Protein AF-0000000070386283 (afdb_homodimer)

Organism: Cryptococcus deneoformans (strain JEC21 / ATCC MYA-565) (NCBI:txid214684)

InterPro domains:
  IPR001247 Exoribonuclease, phosphorolytic domain 1 [PF01138] (37-170)
  IPR020568 Ribosomal protein uS5 domain 2-type superfamily [SSF54211] (9-268)
  IPR027408 PNPase/RNase PH domain superfamily [G3DSA:3.30.230.70] (7-330)
  IPR036345 Exoribonuclease, PH domain 2 superfamily [SSF55666] (239-327)
  IPR050590 Exosome complex component Rrp42 subfamily [PTHR11097] (7-326)

Structure (mmCIF, N/CA/C/O backbone):
data_AF-0000000070386283-model_v1
#
loop_
_entity.id
_entity.type
_entity.pdbx_description
1 polymer 'Ribosomal RNA-processing protein 42'
#
loop_
_atom_site.group_PDB
_atom_site.id
_atom_site.type_symbol
_atom_site.label_atom_id
_atom_site.label_alt_id
_atom_site.label_comp_id
_atom_site.label_asym_id
_atom_site.label_entity_id
_atom_site.label_seq_id
_atom_site.pdbx_PDB_ins_code
_atom_site.Cartn_x
_atom_site.Cartn_y
_atom_site.Cartn_z
_atom_site.occupancy
_atom_site.B_iso_or_equiv
_atom_site.auth_seq_id
_atom_site.auth_comp_id
_atom_site.auth_asym_id
_atom_site.auth_atom_id
_atom_site.pdbx_PDB_model_num
ATOM 1 N N . MET A 1 1 ? -6.691 -7.219 2.699 1 44.94 1 MET A N 1
ATOM 2 C CA . MET A 1 1 ? -7.871 -7.422 3.535 1 44.94 1 MET A CA 1
ATOM 3 C C . MET A 1 1 ? -8.805 -6.219 3.463 1 44.94 1 MET A C 1
ATOM 5 O O . MET A 1 1 ? -8.375 -5.078 3.645 1 44.94 1 MET A O 1
ATOM 9 N N . SER A 1 2 ? -9.859 -6.52 2.695 1 57.22 2 SER A N 1
ATOM 10 C CA . SER A 1 2 ? -10.852 -5.504 2.371 1 57.22 2 SER A CA 1
ATOM 11 C C . SER A 1 2 ? -11.719 -5.172 3.582 1 57.22 2 SER A C 1
ATOM 13 O O . SER A 1 2 ? -11.766 -5.938 4.547 1 57.22 2 SER A O 1
ATOM 15 N N . ILE A 1 3 ? -12.047 -3.996 3.838 1 63.5 3 ILE A N 1
ATOM 16 C CA . ILE A 1 3 ? -13.023 -3.455 4.777 1 63.5 3 ILE A CA 1
ATOM 17 C C . ILE A 1 3 ? -14.234 -4.387 4.855 1 63.5 3 ILE A C 1
ATOM 19 O O . ILE A 1 3 ? -14.719 -4.871 3.828 1 63.5 3 ILE A O 1
ATOM 23 N N . PRO A 1 4 ? -14.43 -4.91 6.145 1 67.62 4 PRO A N 1
ATOM 24 C CA . PRO A 1 4 ? -15.672 -5.68 6.25 1 67.62 4 PRO A CA 1
ATOM 25 C C . PRO A 1 4 ? -16.875 -4.945 5.66 1 67.62 4 PRO A C 1
ATOM 27 O O . PRO A 1 4 ? -17.203 -3.844 6.105 1 67.62 4 PRO A O 1
ATOM 30 N N . LEU A 1 5 ? -17.328 -5.434 4.566 1 73.19 5 LEU A N 1
ATOM 31 C CA . LEU A 1 5 ? -18.406 -4.777 3.83 1 73.19 5 LEU A CA 1
ATOM 32 C C . LEU A 1 5 ? -19.703 -5.578 3.932 1 73.19 5 LEU A C 1
ATOM 34 O O . LEU A 1 5 ? -19.672 -6.781 4.199 1 73.19 5 LEU A O 1
ATOM 38 N N . PRO A 1 6 ? -20.875 -4.832 3.898 1 74.5 6 PRO A N 1
ATOM 39 C CA . PRO A 1 6 ? -22.172 -5.527 3.943 1 74.5 6 PRO A CA 1
ATOM 40 C C . PRO A 1 6 ? -22.312 -6.582 2.85 1 74.5 6 PRO A C 1
ATOM 42 O O . PRO A 1 6 ? -21.812 -6.391 1.734 1 74.5 6 PRO A O 1
ATOM 45 N N . ALA A 1 7 ? -22.938 -7.66 3.227 1 75.75 7 ALA A N 1
ATOM 46 C CA . ALA A 1 7 ? -23.25 -8.695 2.244 1 75.75 7 ALA A CA 1
ATOM 47 C C . ALA A 1 7 ? -24.391 -8.258 1.326 1 75.75 7 ALA A C 1
ATOM 49 O O . ALA A 1 7 ? -25.422 -7.75 1.794 1 75.75 7 ALA A O 1
ATOM 50 N N . LEU A 1 8 ? -24.109 -8.273 0.013 1 83.88 8 LEU A N 1
ATOM 51 C CA . LEU A 1 8 ? -25.125 -7.93 -0.973 1 83.88 8 LEU A CA 1
ATOM 52 C C . LEU A 1 8 ? -25.578 -9.172 -1.733 1 83.88 8 LEU A C 1
ATOM 54 O O . LEU A 1 8 ? -24.781 -10.055 -2.037 1 83.88 8 LEU A O 1
ATOM 58 N N . SER A 1 9 ? -26.875 -9.242 -1.936 1 83.62 9 SER A N 1
ATOM 59 C CA . SER A 1 9 ? -27.359 -10.258 -2.859 1 83.62 9 SER A CA 1
ATOM 60 C C . SER A 1 9 ? -26.859 -10.016 -4.277 1 83.62 9 SER A C 1
ATOM 62 O O . SER A 1 9 ? -26.469 -8.891 -4.617 1 83.62 9 SER A O 1
ATOM 64 N N . PRO A 1 10 ? -26.812 -11.055 -5.004 1 87.62 10 PRO A N 1
ATOM 65 C CA . PRO A 1 10 ? -26.406 -10.867 -6.402 1 87.62 10 PRO A CA 1
ATOM 66 C C . PRO A 1 10 ? -27.281 -9.836 -7.125 1 87.62 10 PRO A C 1
ATOM 68 O O . PRO A 1 10 ? -26.781 -9.078 -7.957 1 87.62 10 PRO A O 1
ATOM 71 N N . ALA A 1 11 ? -28.531 -9.875 -6.754 1 91.19 11 ALA A N 1
ATOM 72 C CA . ALA A 1 11 ? -29.453 -8.938 -7.379 1 91.19 11 ALA A CA 1
ATOM 73 C C . ALA A 1 11 ? -29.141 -7.5 -6.977 1 91.19 11 ALA A C 1
ATOM 75 O O . ALA A 1 11 ? -29.141 -6.594 -7.812 1 91.19 11 ALA A O 1
ATOM 76 N N . GLU A 1 12 ? -28.844 -7.309 -5.762 1 91.06 12 GLU A N 1
ATOM 77 C CA . GLU A 1 12 ? -28.484 -5.984 -5.262 1 91.06 12 GLU A CA 1
ATOM 78 C C . GLU A 1 12 ? -27.188 -5.488 -5.883 1 91.06 12 GLU A C 1
ATOM 80 O O . GLU A 1 12 ? -27.094 -4.332 -6.301 1 91.06 12 GLU A O 1
ATOM 85 N N . THR A 1 13 ? -26.266 -6.324 -5.926 1 92.12 13 THR A N 1
ATOM 86 C CA . THR A 1 13 ? -24.984 -5.996 -6.531 1 92.12 13 THR A CA 1
ATOM 87 C C . THR A 1 13 ? -25.156 -5.602 -7.992 1 92.12 13 THR A C 1
ATOM 89 O O . THR A 1 13 ? -24.609 -4.594 -8.438 1 92.12 13 THR A O 1
ATOM 92 N N . SER A 1 14 ? -25.922 -6.379 -8.68 1 93.62 14 SER A N 1
ATOM 93 C CA . SER A 1 14 ? -26.172 -6.109 -10.094 1 93.62 14 SER A CA 1
ATOM 94 C C . SER A 1 14 ? -26.875 -4.77 -10.289 1 93.62 14 SER A C 1
ATOM 96 O O . SER A 1 14 ? -26.562 -4.023 -11.211 1 93.62 14 SER A O 1
ATOM 98 N N . TYR A 1 15 ? -27.828 -4.566 -9.406 1 94.81 15 TYR A N 1
ATOM 99 C CA . TYR A 1 15 ? -28.562 -3.309 -9.492 1 94.81 15 TYR A CA 1
ATOM 100 C C . TYR A 1 15 ? -27.625 -2.119 -9.336 1 94.81 15 TYR A C 1
ATOM 102 O O . TYR A 1 15 ? -27.656 -1.178 -10.125 1 94.81 15 TYR A O 1
ATOM 110 N N . ILE A 1 16 ? -26.734 -2.139 -8.336 1 95.88 16 ILE A N 1
ATOM 111 C CA . ILE A 1 16 ? -25.812 -1.046 -8.031 1 95.88 16 ILE A CA 1
ATOM 112 C C . ILE A 1 16 ? -24.828 -0.86 -9.18 1 95.88 16 ILE A C 1
ATOM 114 O O . ILE A 1 16 ? -24.641 0.258 -9.664 1 95.88 16 ILE A O 1
ATOM 118 N N . VAL A 1 17 ? -24.297 -1.908 -9.672 1 96.19 17 VAL A N 1
ATOM 119 C CA . VAL A 1 17 ? -23.266 -1.853 -10.711 1 96.19 17 VAL A CA 1
ATOM 120 C C . VAL A 1 17 ? -23.875 -1.339 -12.008 1 96.19 17 VAL A C 1
ATOM 122 O O . VAL A 1 17 ? -23.312 -0.473 -12.672 1 96.19 17 VAL A O 1
ATOM 125 N N . THR A 1 18 ? -25.062 -1.841 -12.328 1 96.31 18 THR A N 1
ATOM 126 C CA . THR A 1 18 ? -25.719 -1.435 -13.57 1 96.31 18 THR A CA 1
ATOM 127 C C . THR A 1 18 ? -26.109 0.039 -13.516 1 96.31 18 THR A C 1
ATOM 129 O O . THR A 1 18 ? -25.984 0.756 -14.516 1 96.31 18 THR A O 1
ATOM 132 N N . SER A 1 19 ? -26.594 0.433 -12.383 1 96.62 19 SER A N 1
ATOM 133 C CA . SER A 1 19 ? -26.984 1.829 -12.219 1 96.62 19 SER A CA 1
ATOM 134 C C . SER A 1 19 ? -25.781 2.758 -12.336 1 96.62 19 SER A C 1
ATOM 136 O O . SER A 1 19 ? -25.844 3.793 -13 1 96.62 19 SER A O 1
ATOM 138 N N . LEU A 1 20 ? -24.719 2.355 -11.812 1 96.62 20 LEU A N 1
ATOM 139 C CA . LEU A 1 20 ? -23.5 3.156 -11.836 1 96.62 20 LEU A CA 1
ATOM 140 C C . LEU A 1 20 ? -22.859 3.135 -13.219 1 96.62 20 LEU A C 1
ATOM 142 O O . LEU A 1 20 ? -22.219 4.109 -13.633 1 96.62 20 LEU A O 1
ATOM 146 N N . ALA A 1 21 ? -23.047 2.064 -13.875 1 96.38 21 ALA A N 1
ATOM 147 C CA . ALA A 1 21 ? -22.375 1.836 -15.148 1 96.38 21 ALA A CA 1
ATOM 148 C C . ALA A 1 21 ? -23.141 2.496 -16.297 1 96.38 21 ALA A C 1
ATOM 150 O O . ALA A 1 21 ? -22.641 2.566 -17.422 1 96.38 21 ALA A O 1
ATOM 151 N N . HIS A 1 22 ? -24.312 2.959 -16.031 1 94.88 22 HIS A N 1
ATOM 152 C CA . HIS A 1 22 ? -25.109 3.541 -17.109 1 94.88 22 HIS A CA 1
ATOM 153 C C . HIS A 1 22 ? -24.328 4.625 -17.844 1 94.88 22 HIS A C 1
ATOM 155 O O . HIS A 1 22 ? -23.75 5.512 -17.219 1 94.88 22 HIS A O 1
ATOM 161 N N . PRO A 1 23 ? -24.328 4.648 -19.109 1 91.69 23 PRO A N 1
ATOM 162 C CA . PRO A 1 23 ? -23.484 5.539 -19.891 1 91.69 23 PRO A CA 1
ATOM 163 C C . PRO A 1 23 ? -23.953 6.992 -19.859 1 91.69 23 PRO A C 1
ATOM 165 O O . PRO A 1 23 ? -23.125 7.91 -19.812 1 91.69 23 PRO A O 1
ATOM 168 N N . SER A 1 24 ? -25.234 7.191 -19.781 1 92.25 24 SER A N 1
ATOM 169 C CA . SER A 1 24 ? -25.75 8.547 -19.906 1 92.25 24 SER A CA 1
ATOM 170 C C . SER A 1 24 ? -26.25 9.078 -18.562 1 92.25 24 SER A C 1
ATOM 172 O O . SER A 1 24 ? -26.156 10.273 -18.297 1 92.25 24 SER A O 1
ATOM 174 N N . TYR A 1 25 ? -26.812 8.141 -17.812 1 92.56 25 TYR A N 1
ATOM 175 C CA . TYR A 1 25 ? -27.406 8.586 -16.562 1 92.56 25 TYR A CA 1
ATOM 176 C C . TYR A 1 25 ? -26.984 7.691 -15.406 1 92.56 25 TYR A C 1
ATOM 178 O O . TYR A 1 25 ? -27.812 7.055 -14.758 1 92.56 25 TYR A O 1
ATOM 186 N N . PRO A 1 26 ? -25.688 7.742 -15.141 1 94.75 26 PRO A N 1
ATOM 187 C CA . PRO A 1 26 ? -25.266 6.949 -13.984 1 94.75 26 PRO A CA 1
ATOM 188 C C . PRO A 1 26 ? -25.906 7.422 -12.68 1 94.75 26 PRO A C 1
ATOM 190 O O . PRO A 1 26 ? -25.984 8.625 -12.43 1 94.75 26 PRO A O 1
ATOM 193 N N . THR A 1 27 ? -26.406 6.484 -11.922 1 94.56 27 THR A N 1
ATOM 194 C CA . THR A 1 27 ? -27.141 6.812 -10.703 1 94.56 27 THR A CA 1
ATOM 195 C C . THR A 1 27 ? -26.547 6.078 -9.508 1 94.56 27 THR A C 1
ATOM 197 O O . THR A 1 27 ? -26.281 4.879 -9.578 1 94.56 27 THR A O 1
ATOM 200 N N . ARG A 1 28 ? -26.359 6.793 -8.477 1 95.19 28 ARG A N 1
ATOM 201 C CA . ARG A 1 28 ? -25.859 6.203 -7.238 1 95.19 28 ARG A CA 1
ATOM 202 C C . ARG A 1 28 ? -27.016 5.855 -6.301 1 95.19 28 ARG A C 1
ATOM 204 O O . ARG A 1 28 ? -28.109 6.406 -6.426 1 95.19 28 ARG A O 1
ATOM 211 N N . ASN A 1 29 ? -26.703 5.004 -5.395 1 89.31 29 ASN A N 1
ATOM 212 C CA . ASN A 1 29 ? -27.719 4.551 -4.438 1 89.31 29 ASN A CA 1
ATOM 213 C C . ASN A 1 29 ? -28.234 5.703 -3.584 1 89.31 29 ASN A C 1
ATOM 215 O O . ASN A 1 29 ? -29.391 5.695 -3.16 1 89.31 29 ASN A O 1
ATOM 219 N N . ASP A 1 30 ? -27.453 6.629 -3.252 1 91.94 30 ASP A N 1
ATOM 220 C CA . ASP A 1 30 ? -27.844 7.746 -2.404 1 91.94 30 ASP A CA 1
ATOM 221 C C . ASP A 1 30 ? -28.125 9 -3.236 1 91.94 30 ASP A C 1
ATOM 223 O O . ASP A 1 30 ? -28.188 10.102 -2.701 1 91.94 30 ASP A O 1
ATOM 227 N N . ALA A 1 31 ? -28.125 8.93 -4.562 1 92.12 31 ALA A N 1
ATOM 228 C CA . ALA A 1 31 ? -28.562 9.945 -5.523 1 92.12 31 ALA A CA 1
ATOM 229 C C . ALA A 1 31 ? -27.531 11.062 -5.645 1 92.12 31 ALA A C 1
ATOM 231 O O . ALA A 1 31 ? -27.797 12.102 -6.246 1 92.12 31 ALA A O 1
ATOM 232 N N . ARG A 1 32 ? -26.406 10.82 -5.133 1 94.81 32 ARG A N 1
ATOM 233 C CA . ARG A 1 32 ? -25.328 11.789 -5.352 1 94.81 32 ARG A CA 1
ATOM 234 C C . ARG A 1 32 ? -24.766 11.672 -6.762 1 94.81 32 ARG A C 1
ATOM 236 O O . ARG A 1 32 ? -24.766 10.586 -7.348 1 94.81 32 ARG A O 1
ATOM 243 N N . PRO A 1 33 ? -24.328 12.914 -7.258 1 94.94 33 PRO A N 1
ATOM 244 C CA . PRO A 1 33 ? -23.547 12.797 -8.484 1 94.94 33 PRO A CA 1
ATOM 245 C C . PRO A 1 33 ? -22.281 11.953 -8.297 1 94.94 33 PRO A C 1
ATOM 247 O O . PRO A 1 33 ? -21.828 11.758 -7.168 1 94.94 33 PRO A O 1
ATOM 250 N N . LEU A 1 34 ? -21.703 11.477 -9.383 1 95.81 34 LEU A N 1
ATOM 251 C CA . LEU A 1 34 ? -20.562 10.57 -9.336 1 95.81 34 LEU A CA 1
ATOM 252 C C . LEU A 1 34 ? -19.375 11.203 -8.602 1 95.81 34 LEU A C 1
ATOM 254 O O . LEU A 1 34 ? -18.672 10.531 -7.855 1 95.81 34 LEU A O 1
ATOM 258 N N . PHE A 1 35 ? -19.219 12.539 -8.672 1 95.25 35 PHE A N 1
ATOM 259 C CA . PHE A 1 35 ? -18.031 13.172 -8.141 1 95.25 35 PHE A CA 1
ATOM 260 C C . PHE A 1 35 ? -18.375 14.062 -6.949 1 95.25 35 PHE A C 1
ATOM 262 O O . PHE A 1 35 ? -17.609 14.969 -6.609 1 95.25 35 PHE A O 1
ATOM 269 N N . ALA A 1 36 ? -19.484 13.773 -6.332 1 94.5 36 ALA A N 1
ATOM 270 C CA . ALA A 1 36 ? -19.859 14.484 -5.113 1 94.5 36 ALA A CA 1
ATOM 271 C C . ALA A 1 36 ? -19.484 13.688 -3.869 1 94.5 36 ALA A C 1
ATOM 273 O O . ALA A 1 36 ? -19.703 12.477 -3.803 1 94.5 36 ALA A O 1
ATOM 274 N N . SER A 1 37 ? -18.797 14.398 -3.041 1 94.62 37 SER A N 1
ATOM 275 C CA . SER A 1 37 ? -18.469 13.805 -1.75 1 94.62 37 SER A CA 1
ATOM 276 C C . SER A 1 37 ? -19.5 14.164 -0.691 1 94.62 37 SER A C 1
ATOM 278 O O . SER A 1 37 ? -20.203 15.18 -0.816 1 94.62 37 SER A O 1
ATOM 280 N N . ARG A 1 38 ? -19.719 13.336 0.321 1 94.62 38 ARG A N 1
ATOM 281 C CA . ARG A 1 38 ? -20.516 13.688 1.489 1 94.62 38 ARG A CA 1
ATOM 282 C C . ARG A 1 38 ? -19.891 14.852 2.25 1 94.62 38 ARG A C 1
ATOM 284 O O . ARG A 1 38 ? -18.719 15.18 2.035 1 94.62 38 ARG A O 1
ATOM 291 N N . PRO A 1 39 ? -20.625 15.414 3.025 1 94.94 39 PRO A N 1
ATOM 292 C CA . PRO A 1 39 ? -20.094 16.562 3.76 1 94.94 39 PRO A CA 1
ATOM 293 C C . PRO A 1 39 ? -18.906 16.203 4.652 1 94.94 39 PRO A C 1
ATOM 295 O O . PRO A 1 39 ? -18.906 15.125 5.258 1 94.94 39 PRO A O 1
ATOM 298 N N . ILE A 1 40 ? -17.984 17.078 4.684 1 97.44 40 ILE A N 1
ATOM 299 C CA . ILE A 1 40 ? -16.797 16.922 5.508 1 97.44 40 ILE A CA 1
ATOM 300 C C . ILE A 1 40 ? -16.828 17.906 6.668 1 97.44 40 ILE A C 1
ATOM 302 O O . ILE A 1 40 ? -17.031 19.109 6.461 1 97.44 40 ILE A O 1
ATOM 306 N N . GLN A 1 41 ? -16.734 17.438 7.887 1 97.81 41 GLN A N 1
ATOM 307 C CA . GLN A 1 41 ? -16.625 18.266 9.086 1 97.81 41 GLN A CA 1
ATOM 308 C C . GLN A 1 41 ? -15.297 18.016 9.797 1 97.81 41 GLN A C 1
ATOM 310 O O . GLN A 1 41 ? -14.945 16.859 10.086 1 97.81 41 GLN A O 1
ATOM 315 N N . ILE A 1 42 ? -14.641 19.016 10.023 1 98.12 42 ILE A N 1
ATOM 316 C CA . ILE A 1 42 ? -13.336 18.891 10.672 1 98.12 42 ILE A CA 1
ATOM 317 C C . ILE A 1 42 ? -13.305 19.75 11.93 1 98.12 42 ILE A C 1
ATOM 319 O O . ILE A 1 42 ? -13.68 20.938 11.891 1 98.12 42 ILE A O 1
ATOM 323 N N . SER A 1 43 ? -12.922 19.188 13.008 1 97.69 43 SER A N 1
ATOM 324 C CA . SER A 1 43 ? -12.664 19.891 14.266 1 97.69 43 SER A CA 1
ATOM 325 C C . SER A 1 43 ? -11.203 19.781 14.672 1 97.69 43 SER A C 1
ATOM 327 O O . SER A 1 43 ? -10.586 18.719 14.508 1 97.69 43 SER A O 1
ATOM 329 N N . TYR A 1 44 ? -10.68 20.828 15.172 1 96.69 44 TYR A N 1
ATOM 330 C CA . TYR A 1 44 ? -9.281 20.891 15.57 1 96.69 44 TYR A CA 1
ATOM 331 C C . TYR A 1 44 ? -9.148 21 17.094 1 96.69 44 TYR A C 1
ATOM 333 O O . TYR A 1 44 ? -10.07 21.453 17.766 1 96.69 44 TYR A O 1
ATOM 341 N N . GLY A 1 45 ? -8.008 20.531 17.625 1 94.38 45 GLY A N 1
ATOM 342 C CA . GLY A 1 45 ? -7.719 20.688 19.047 1 94.38 45 GLY A CA 1
ATOM 343 C C . GLY A 1 45 ? -8.719 19.984 19.938 1 94.38 45 GLY A C 1
ATOM 344 O O . GLY A 1 45 ? -9.195 20.547 20.922 1 94.38 45 GLY A O 1
ATOM 345 N N . VAL A 1 46 ? -9.094 18.797 19.609 1 94.62 46 VAL A N 1
ATOM 346 C CA . VAL A 1 46 ? -10.156 18.078 20.312 1 94.62 46 VAL A CA 1
ATOM 347 C C . VAL A 1 46 ? -9.602 17.453 21.578 1 94.62 46 VAL A C 1
ATOM 349 O O . VAL A 1 46 ? -10.344 17.219 22.547 1 94.62 46 VAL A O 1
ATOM 352 N N . PHE A 1 47 ? -8.32 17.062 21.562 1 94.31 47 PHE A N 1
ATOM 353 C CA . PHE A 1 47 ? -7.672 16.5 22.734 1 94.31 47 PHE A CA 1
ATOM 354 C C . PHE A 1 47 ? -6.691 17.5 23.344 1 94.31 47 PHE A C 1
ATOM 356 O O . PHE A 1 47 ? -5.602 17.719 22.812 1 94.31 47 PHE A O 1
ATOM 363 N N . PRO A 1 48 ? -6.926 18 24.531 1 90.12 48 PRO A N 1
ATOM 364 C CA . PRO A 1 48 ? -6.066 19.016 25.141 1 90.12 48 PRO A CA 1
ATOM 365 C C . PRO A 1 48 ? -4.672 18.484 25.469 1 90.12 48 PRO A C 1
ATOM 367 O O . PRO A 1 48 ? -3.703 19.25 25.484 1 90.12 48 PRO A O 1
ATOM 370 N N . GLN A 1 49 ? -4.637 17.25 25.734 1 91.19 49 GLN A N 1
ATOM 371 C CA . GLN A 1 49 ? -3.367 16.672 26.156 1 91.19 49 GLN A CA 1
ATOM 372 C C . GLN A 1 49 ? -2.484 16.328 24.969 1 91.19 49 GLN A C 1
ATOM 374 O O . GLN A 1 49 ? -1.302 16.016 25.125 1 91.19 49 GLN A O 1
ATOM 379 N N . ALA A 1 50 ? -3.059 16.375 23.844 1 94.31 50 ALA A N 1
ATOM 380 C CA . ALA A 1 50 ? -2.295 16.062 22.641 1 94.31 50 ALA A CA 1
ATOM 381 C C . ALA A 1 50 ? -1.589 17.312 22.094 1 94.31 50 ALA A C 1
ATOM 383 O O . ALA A 1 50 ? -2.055 18.438 22.312 1 94.31 50 ALA A O 1
ATOM 384 N N . ASN A 1 51 ? -0.392 17.188 21.438 1 96 51 ASN A N 1
ATOM 385 C CA . ASN A 1 51 ? 0.286 18.297 20.781 1 96 51 ASN A CA 1
ATOM 386 C C . ASN A 1 51 ? -0.475 18.75 19.531 1 96 51 ASN A C 1
ATOM 388 O O . ASN A 1 51 ? -0.273 19.859 19.047 1 96 51 ASN A O 1
ATOM 392 N N . GLY A 1 52 ? -1.228 17.891 19 1 96.88 52 GLY A N 1
ATOM 393 C CA . GLY A 1 52 ? -2.156 18.094 17.906 1 96.88 52 GLY A CA 1
ATOM 394 C C . GLY A 1 52 ? -3.279 17.078 17.875 1 96.88 52 GLY A C 1
ATOM 395 O O . GLY A 1 52 ? -3.074 15.906 18.219 1 96.88 52 GLY A O 1
ATOM 396 N N . SER A 1 53 ? -4.449 17.516 17.531 1 97.75 53 SER A N 1
ATOM 397 C CA . SER A 1 53 ? -5.574 16.578 17.5 1 97.75 53 SER A CA 1
ATOM 398 C C . SER A 1 53 ? -6.672 17.078 16.562 1 97.75 53 SER A C 1
ATOM 400 O O . SER A 1 53 ? -6.688 18.25 16.172 1 97.75 53 SER A O 1
ATOM 402 N N . SER A 1 54 ? -7.496 16.125 16.188 1 98.44 54 SER A N 1
ATOM 403 C CA . SER A 1 54 ? -8.586 16.453 15.281 1 98.44 54 SER A CA 1
ATOM 404 C C . SER A 1 54 ? -9.711 15.43 15.367 1 98.44 54 SER A C 1
ATOM 406 O O . SER A 1 54 ? -9.531 14.359 15.945 1 98.44 54 SER A O 1
ATOM 408 N N . GLN A 1 55 ? -10.812 15.844 14.945 1 98.56 55 GLN A N 1
ATOM 409 C CA . GLN A 1 55 ? -11.969 14.984 14.688 1 98.56 55 GLN A CA 1
ATOM 410 C C . GLN A 1 55 ? -12.562 15.258 13.312 1 98.56 55 GLN A C 1
ATOM 412 O O . GLN A 1 55 ? -12.82 16.406 12.953 1 98.56 55 GLN A O 1
ATOM 417 N N . VAL A 1 56 ? -12.758 14.203 12.562 1 98.56 56 VAL A N 1
ATOM 418 C CA . VAL A 1 56 ? -13.266 14.359 11.203 1 98.56 56 VAL A CA 1
ATOM 419 C C . VAL A 1 56 ? -14.5 13.477 11.008 1 98.56 56 VAL A C 1
ATOM 421 O O . VAL A 1 56 ? -14.531 12.336 11.469 1 98.56 56 VAL A O 1
ATOM 424 N N . LYS A 1 57 ? -15.43 14.094 10.391 1 98.12 57 LYS A N 1
ATOM 425 C CA . LYS A 1 57 ? -16.609 13.359 9.945 1 98.12 57 LYS A CA 1
ATOM 426 C C . LYS A 1 57 ? -16.781 13.461 8.43 1 98.12 57 LYS A C 1
ATOM 428 O O . LYS A 1 57 ? -16.766 14.555 7.867 1 98.12 57 LYS A O 1
ATOM 433 N N . LEU A 1 58 ? -16.797 12.398 7.781 1 97.5 58 LEU A N 1
ATOM 434 C CA . LEU A 1 58 ? -17.141 12.25 6.371 1 97.5 58 LEU A CA 1
ATOM 435 C C . LEU A 1 58 ? -18.438 11.453 6.203 1 97.5 58 LEU A C 1
ATOM 437 O O . LEU A 1 58 ? -18.406 10.219 6.148 1 97.5 58 LEU A O 1
ATOM 441 N N . GLY A 1 59 ? -19.562 12.211 5.992 1 95.75 59 GLY A N 1
ATOM 442 C CA . GLY A 1 59 ? -20.844 11.547 6.203 1 95.75 59 GLY A CA 1
ATOM 443 C C . GLY A 1 59 ? -21 11.008 7.609 1 95.75 59 GLY A C 1
ATOM 444 O O . GLY A 1 59 ? -20.891 11.75 8.586 1 95.75 59 GLY A O 1
ATOM 445 N N . GLU A 1 60 ? -21.172 9.688 7.711 1 95.38 60 GLU A N 1
ATOM 446 C CA . GLU A 1 60 ? -21.328 9.078 9.031 1 95.38 60 GLU A CA 1
ATOM 447 C C . GLU A 1 60 ? -20.047 8.359 9.453 1 95.38 60 GLU A C 1
ATOM 449 O O . GLU A 1 60 ? -19.984 7.758 10.531 1 95.38 60 GLU A O 1
ATOM 454 N N . THR A 1 61 ? -19.062 8.445 8.641 1 97.19 61 THR A N 1
ATOM 455 C CA . THR A 1 61 ? -17.75 7.93 9.039 1 97.19 61 THR A CA 1
ATOM 456 C C . THR A 1 61 ? -17.016 8.938 9.922 1 97.19 61 THR A C 1
ATOM 458 O O . THR A 1 61 ? -16.812 10.086 9.523 1 97.19 61 THR A O 1
ATOM 461 N N . GLU A 1 62 ? -16.641 8.492 11.078 1 98.25 62 GLU A N 1
ATOM 462 C CA . GLU A 1 62 ? -16.047 9.398 12.055 1 98.25 62 GLU A CA 1
ATOM 463 C C . GLU A 1 62 ? -14.695 8.875 12.539 1 98.25 62 GLU A C 1
ATOM 465 O O . GLU A 1 62 ? -14.57 7.703 12.906 1 98.25 62 GLU A O 1
ATOM 470 N N . VAL A 1 63 ? -13.711 9.734 12.508 1 98.56 63 VAL A N 1
ATOM 471 C CA . VAL A 1 63 ? -12.359 9.406 12.961 1 98.56 63 VAL A CA 1
ATOM 472 C C . VAL A 1 63 ? -11.844 10.492 13.898 1 98.56 63 VAL A C 1
ATOM 474 O O . VAL A 1 63 ? -12.039 11.688 13.641 1 98.56 63 VAL A O 1
ATOM 477 N N . VAL A 1 64 ? -11.242 10.086 15.023 1 98.5 64 VAL A N 1
ATOM 478 C CA . VAL A 1 64 ? -10.539 11.008 15.914 1 98.5 64 VAL A CA 1
ATOM 479 C C . VAL A 1 64 ? -9.047 10.719 15.883 1 98.5 64 VAL A C 1
ATOM 481 O O . VAL A 1 64 ? -8.633 9.57 15.672 1 98.5 64 VAL A O 1
ATOM 484 N N . CYS A 1 65 ? -8.328 11.711 16.031 1 98.25 65 CYS A N 1
ATOM 485 C CA . CYS A 1 65 ? -6.883 11.586 15.875 1 98.25 65 CYS A CA 1
ATOM 486 C C . CYS A 1 65 ? -6.148 12.438 16.906 1 98.25 65 CYS A C 1
ATOM 488 O O . CYS A 1 65 ? -6.582 13.547 17.219 1 98.25 65 CYS A O 1
ATOM 490 N N . GLY A 1 66 ? -5.07 11.914 17.484 1 98.19 66 GLY A N 1
ATOM 491 C CA . GLY A 1 66 ? -4.18 12.641 18.375 1 98.19 66 GLY A CA 1
ATOM 492 C C . GLY A 1 66 ? -2.713 12.414 18.062 1 98.19 66 GLY A C 1
ATOM 493 O O . GLY A 1 66 ? -2.314 11.312 17.672 1 98.19 66 GLY A O 1
ATOM 494 N N . ILE A 1 67 ? -1.954 13.453 18.188 1 98.12 67 ILE A N 1
ATOM 495 C CA . ILE A 1 67 ? -0.511 13.367 18 1 98.12 67 ILE A CA 1
ATOM 496 C C . ILE A 1 67 ? 0.208 13.727 19.297 1 98.12 67 ILE A C 1
ATOM 498 O O . ILE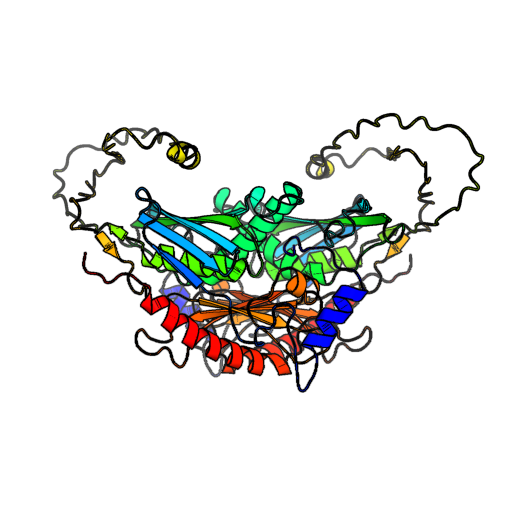 A 1 67 ? -0.114 14.734 19.922 1 98.12 67 ILE A O 1
ATOM 502 N N . LYS A 1 68 ? 1.08 12.93 19.703 1 96.94 68 LYS A N 1
ATOM 503 C CA . LYS A 1 68 ? 1.998 13.227 20.812 1 96.94 68 LYS A CA 1
ATOM 504 C C . LYS A 1 68 ? 3.443 13.258 20.328 1 96.94 68 LYS A C 1
ATOM 506 O O . LYS A 1 68 ? 3.848 12.438 19.5 1 96.94 68 LYS A O 1
ATOM 511 N N . LEU A 1 69 ? 4.18 14.195 20.797 1 94.94 69 LEU A N 1
ATOM 512 C CA . LEU A 1 69 ? 5.59 14.305 20.453 1 94.94 69 LEU A CA 1
ATOM 513 C C . LEU A 1 69 ? 6.477 13.703 21.531 1 94.94 69 LEU A C 1
ATOM 515 O O . LEU A 1 69 ? 6.27 13.961 22.719 1 94.94 69 LEU A O 1
ATOM 519 N N . GLU A 1 70 ? 7.348 12.875 21.125 1 92.25 70 GLU A N 1
ATOM 520 C CA . GLU A 1 70 ? 8.375 12.32 22 1 92.25 70 GLU A CA 1
ATOM 521 C C . GLU A 1 70 ? 9.773 12.727 21.531 1 92.25 70 GLU A C 1
ATOM 523 O O . GLU A 1 70 ? 10.023 12.844 20.344 1 92.25 70 GLU A O 1
ATOM 528 N N . VAL A 1 71 ? 10.68 12.992 22.516 1 88.25 71 VAL A N 1
ATOM 529 C CA . VAL A 1 71 ? 12.055 13.328 22.172 1 88.25 71 VAL A CA 1
ATOM 530 C C . VAL A 1 71 ? 12.875 12.047 22 1 88.25 71 VAL A C 1
ATOM 532 O O . VAL A 1 71 ? 12.836 11.164 22.859 1 88.25 71 VAL A O 1
ATOM 535 N N . ILE A 1 72 ? 13.492 11.977 20.828 1 84.56 72 ILE A N 1
ATOM 536 C CA . ILE A 1 72 ? 14.328 10.805 20.594 1 84.56 72 ILE A CA 1
ATOM 537 C C . ILE A 1 72 ? 15.766 11.242 20.344 1 84.56 72 ILE A C 1
ATOM 539 O O . ILE A 1 72 ? 16.016 12.273 19.703 1 84.56 72 ILE A O 1
ATOM 543 N N . ASP A 1 73 ? 16.719 10.438 20.953 1 80 73 ASP A N 1
ATOM 544 C CA . ASP A 1 73 ? 18.141 10.656 20.719 1 80 73 ASP A CA 1
ATOM 545 C C . ASP A 1 73 ? 18.641 9.812 19.547 1 80 73 ASP A C 1
ATOM 547 O O . ASP A 1 73 ? 18.281 8.641 19.422 1 80 73 ASP A O 1
ATOM 551 N N . ILE A 1 74 ? 19.188 10.578 18.578 1 70.38 74 ILE A N 1
ATOM 552 C CA . ILE A 1 74 ? 19.766 9.844 17.469 1 70.38 74 ILE A CA 1
ATOM 553 C C . ILE A 1 74 ? 21.234 9.547 17.766 1 70.38 74 ILE A C 1
ATOM 555 O O . ILE A 1 74 ? 22.031 10.461 18.031 1 70.38 74 ILE A O 1
ATOM 559 N N . THR A 1 75 ? 21.625 8.539 18.375 1 59.25 75 THR A N 1
ATOM 560 C CA . THR A 1 75 ? 23.031 8.203 18.594 1 59.25 75 THR A CA 1
ATOM 561 C C . THR A 1 75 ? 23.688 7.738 17.297 1 59.25 75 THR A C 1
ATOM 563 O O . THR A 1 75 ? 23.016 7.23 16.406 1 59.25 75 THR A O 1
ATOM 566 N N . GLY A 1 76 ? 25.016 8.266 17.062 1 51.31 76 GLY A N 1
ATOM 567 C CA . GLY A 1 76 ? 25.938 8.125 15.945 1 51.31 76 GLY A CA 1
ATOM 568 C C . GLY A 1 76 ? 25.516 7.047 14.961 1 51.31 76 GLY A C 1
ATOM 569 O O . GLY A 1 76 ? 25.438 7.297 13.758 1 51.31 76 GLY A O 1
ATOM 570 N N . GLN A 1 77 ? 25.609 5.949 15.453 1 48.59 77 GLN A N 1
ATOM 571 C CA . GLN A 1 77 ? 25.453 4.812 14.547 1 48.59 77 GLN A CA 1
ATOM 572 C C . GLN A 1 77 ? 24.031 4.727 14.023 1 48.59 77 GLN A C 1
ATOM 574 O O . GLN A 1 77 ? 23.781 4.168 12.953 1 48.59 77 GLN A O 1
ATOM 579 N N . GLN A 1 78 ? 23.125 5.387 14.898 1 47.91 78 GLN A N 1
ATOM 580 C CA . GLN A 1 78 ? 21.703 5.234 14.656 1 47.91 78 GLN A CA 1
ATOM 581 C C . GLN A 1 78 ? 21.188 6.32 13.719 1 47.91 78 GLN A C 1
ATOM 583 O O . GLN A 1 78 ? 20.016 6.301 13.32 1 47.91 78 GLN A O 1
ATOM 588 N N . ILE A 1 79 ? 21.938 7.5 13.883 1 45.81 79 ILE A N 1
ATOM 589 C CA . ILE A 1 79 ? 21.531 8.57 12.992 1 45.81 79 ILE A CA 1
ATOM 590 C C . ILE A 1 79 ? 21.078 7.984 11.656 1 45.81 79 ILE A C 1
ATOM 592 O O . ILE A 1 79 ? 20.203 8.539 10.992 1 45.81 79 ILE A O 1
ATOM 596 N N . LYS A 1 80 ? 22.125 7.047 11.305 1 43.47 80 LYS A N 1
ATOM 597 C CA . LYS A 1 80 ? 22.203 6.562 9.93 1 43.47 80 LYS A CA 1
ATOM 598 C C . LYS A 1 80 ? 20.938 5.793 9.547 1 43.47 80 LYS A C 1
ATOM 600 O O . LYS A 1 80 ? 20.781 5.391 8.398 1 43.47 80 LYS A O 1
ATOM 605 N N . ASP A 1 81 ? 20.312 5.363 10.711 1 46.81 81 ASP A N 1
ATOM 606 C CA . ASP A 1 81 ? 19.062 4.672 10.453 1 46.81 81 ASP A CA 1
ATOM 607 C C . ASP A 1 81 ? 17.922 5.668 10.234 1 46.81 81 ASP A C 1
ATOM 609 O O . ASP A 1 81 ? 17.578 6.434 11.141 1 46.81 81 ASP A O 1
ATOM 613 N N . GLN A 1 82 ? 17.969 6.348 9.094 1 47.78 82 GLN A N 1
ATOM 614 C CA . GLN A 1 82 ? 17.016 7.402 8.773 1 47.78 82 GLN A CA 1
ATOM 615 C C . GLN A 1 82 ? 15.867 7.434 9.781 1 47.78 82 GLN A C 1
ATOM 617 O O . GLN A 1 82 ? 15.242 8.477 9.984 1 47.78 82 GLN A O 1
ATOM 622 N N . GLU A 1 83 ? 15.078 6.316 9.961 1 55.75 83 GLU A N 1
ATOM 623 C CA . GLU A 1 83 ? 13.641 6.406 10.211 1 55.75 83 GLU A CA 1
ATOM 624 C C . GLU A 1 83 ? 13.344 6.438 11.711 1 55.75 83 GLU A C 1
ATOM 626 O O . GLU A 1 83 ? 12.25 6.074 12.141 1 55.75 83 GLU A O 1
ATOM 631 N N . LYS A 1 84 ? 14.367 6.781 12.555 1 57.94 84 LYS A N 1
ATOM 632 C CA . LYS A 1 84 ? 13.961 6.711 13.961 1 57.94 84 LYS A CA 1
ATOM 633 C C . LYS A 1 84 ? 13.031 7.863 14.32 1 57.94 84 LYS A C 1
ATOM 635 O O . LYS A 1 84 ? 12.203 7.742 15.234 1 57.94 84 LYS A O 1
ATOM 640 N N . TRP A 1 85 ? 13.133 8.922 13.609 1 68 85 TRP A N 1
ATOM 641 C CA . TRP A 1 85 ? 12.312 10.062 13.992 1 68 85 TRP A CA 1
ATOM 642 C C . TRP A 1 85 ? 10.992 10.07 13.234 1 68 85 TRP A C 1
ATOM 644 O O . TRP A 1 85 ? 10.148 10.953 13.445 1 68 85 TRP A O 1
ATOM 654 N N . ARG A 1 86 ? 10.844 8.984 12.508 1 79.94 86 ARG A N 1
ATOM 655 C CA . ARG A 1 86 ? 9.641 8.984 11.688 1 79.94 86 ARG A CA 1
ATOM 656 C C . ARG A 1 86 ? 8.391 8.758 12.547 1 79.94 86 ARG A C 1
ATOM 658 O O . ARG A 1 86 ? 8.453 8.086 13.57 1 79.94 86 ARG A O 1
ATOM 665 N N . THR A 1 87 ? 7.391 9.32 12.062 1 90.44 87 THR A N 1
ATOM 666 C CA . THR A 1 87 ? 6.113 9.266 12.766 1 90.44 87 THR A CA 1
ATOM 667 C C . THR A 1 87 ? 5.668 7.82 12.961 1 90.44 87 THR A C 1
ATOM 669 O O . THR A 1 87 ? 5.711 7.02 12.023 1 90.44 87 THR A O 1
ATOM 672 N N . LYS A 1 88 ? 5.395 7.512 14.164 1 90 88 LYS A N 1
ATOM 673 C CA . LYS A 1 88 ? 4.758 6.234 14.453 1 90 88 LYS A CA 1
ATOM 674 C C . LYS A 1 88 ? 3.242 6.324 14.297 1 90 88 LYS A C 1
ATOM 676 O O . LYS A 1 88 ? 2.619 7.281 14.766 1 90 88 LYS A O 1
ATOM 681 N N . VAL A 1 89 ? 2.705 5.332 13.648 1 94.25 89 VAL A N 1
ATOM 682 C CA . VAL A 1 89 ? 1.282 5.398 13.328 1 94.25 89 VAL A CA 1
ATOM 683 C C . VAL A 1 89 ? 0.552 4.227 13.984 1 94.25 89 VAL A C 1
ATOM 685 O O . VAL A 1 89 ? 1.005 3.082 13.906 1 94.25 89 VAL A O 1
ATOM 688 N N . GLU A 1 90 ? -0.478 4.555 14.625 1 93.56 90 GLU A N 1
ATOM 689 C CA . GLU A 1 90 ? -1.402 3.547 15.141 1 93.56 90 GLU A CA 1
ATOM 690 C C . GLU A 1 90 ? -2.838 3.854 14.727 1 93.56 90 GLU A C 1
ATOM 692 O O . GLU A 1 90 ? -3.338 4.957 14.969 1 93.56 90 GLU A O 1
ATOM 697 N N . VAL A 1 91 ? -3.447 2.891 14.094 1 95.75 91 VAL A N 1
ATOM 698 C CA . VAL A 1 91 ? -4.855 3.01 13.727 1 95.75 91 VAL A CA 1
ATOM 699 C C . VAL A 1 91 ? -5.676 1.976 14.492 1 95.75 91 VAL A C 1
ATOM 701 O O . VAL A 1 91 ? -5.418 0.773 14.398 1 95.75 91 VAL A O 1
ATOM 704 N N . ASP A 1 92 ? -6.605 2.471 15.203 1 95.12 92 ASP A N 1
ATOM 705 C CA . ASP A 1 92 ? -7.496 1.604 15.969 1 95.12 92 ASP A CA 1
ATOM 706 C C . ASP A 1 92 ? -8.914 1.637 15.398 1 95.12 92 ASP A C 1
ATOM 708 O O . ASP A 1 92 ? -9.531 2.699 15.312 1 95.12 92 ASP A O 1
ATOM 712 N N . VAL A 1 93 ? -9.398 0.486 15.07 1 94.19 93 VAL A N 1
ATOM 713 C CA . VAL A 1 93 ? -10.781 0.366 14.617 1 94.19 93 VAL A CA 1
ATOM 714 C C . VAL A 1 93 ? -11.648 -0.189 15.742 1 94.19 93 VAL A C 1
ATOM 716 O O . VAL A 1 93 ? -11.484 -1.342 16.156 1 94.19 93 VAL A O 1
ATOM 719 N N . THR A 1 94 ? -12.586 0.589 16.172 1 93.12 94 THR A N 1
ATOM 720 C CA . THR A 1 94 ? -13.391 0.193 17.312 1 93.12 94 THR A CA 1
ATOM 721 C C . THR A 1 94 ? -14.453 -0.821 16.906 1 93.12 94 THR A C 1
ATOM 723 O O . THR A 1 94 ? -14.953 -0.785 15.781 1 93.12 94 THR A O 1
ATOM 726 N N . PRO A 1 95 ? -14.789 -1.703 17.875 1 89.62 95 PRO A N 1
ATOM 727 C CA . PRO A 1 95 ? -15.867 -2.646 17.578 1 89.62 95 PRO A CA 1
ATOM 728 C C . PRO A 1 95 ? -17.188 -1.952 17.266 1 89.62 95 PRO A C 1
ATOM 730 O O . PRO A 1 95 ? -18.016 -2.496 16.531 1 89.62 95 PRO A O 1
ATOM 733 N N . GLN A 1 96 ? -17.375 -0.841 17.797 1 90.56 96 GLN A N 1
ATOM 734 C CA . GLN A 1 96 ? -18.594 -0.078 17.547 1 90.56 96 GLN A CA 1
ATOM 735 C C . GLN A 1 96 ? -18.719 0.309 16.078 1 90.56 96 GLN A C 1
ATOM 737 O O . GLN A 1 96 ? -19.828 0.423 15.555 1 90.56 96 GLN A O 1
ATOM 742 N N . ALA A 1 97 ? -17.594 0.512 15.445 1 90.06 97 ALA A N 1
ATOM 743 C CA . ALA A 1 97 ? -17.594 0.888 14.039 1 90.06 97 ALA A CA 1
ATOM 744 C C . ALA A 1 97 ? -18.031 -0.282 13.156 1 90.06 97 ALA A C 1
ATOM 746 O O . ALA A 1 97 ? -18.562 -0.081 12.062 1 90.06 97 ALA A O 1
ATOM 747 N N . PHE A 1 98 ? -17.672 -1.472 13.617 1 86.62 98 PHE A N 1
ATOM 748 C CA . PHE A 1 98 ? -18.047 -2.691 12.914 1 86.62 98 PHE A CA 1
ATOM 749 C C . PHE A 1 98 ? -18.578 -3.74 13.883 1 86.62 98 PHE A C 1
ATOM 751 O O . PHE A 1 98 ? -17.891 -4.715 14.188 1 86.62 98 PHE A O 1
ATOM 758 N N . PRO A 1 99 ? -19.766 -3.721 14.32 1 80.62 99 PRO A N 1
ATOM 759 C CA . PRO A 1 99 ? -20.297 -4.586 15.375 1 80.62 99 PRO A CA 1
ATOM 760 C C . PRO A 1 99 ? -20.328 -6.059 14.984 1 80.62 99 PRO A C 1
ATOM 762 O O . PRO A 1 99 ? -20.25 -6.934 15.852 1 80.62 99 PRO A O 1
ATOM 765 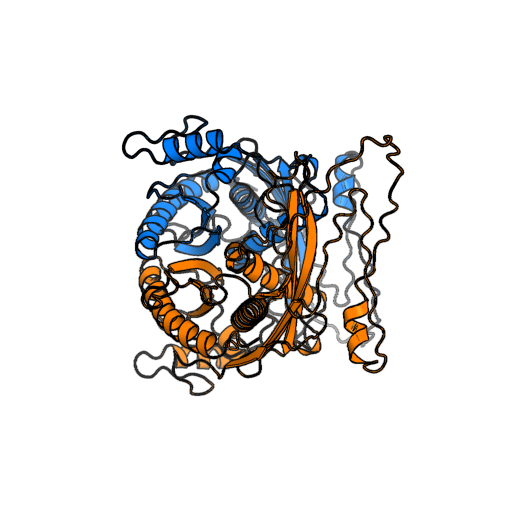N N . SER A 1 100 ? -20.391 -6.445 13.805 1 78.75 100 SER A N 1
ATOM 766 C CA . SER A 1 100 ? -20.562 -7.836 13.391 1 78.75 100 SER A CA 1
ATOM 767 C C . SER A 1 100 ? -19.25 -8.438 12.914 1 78.75 100 SER A C 1
ATOM 769 O O . SER A 1 100 ? -19.219 -9.531 12.344 1 78.75 100 SER A O 1
ATOM 771 N N . ILE A 1 101 ? -18.172 -7.746 13.242 1 79.31 101 ILE A N 1
ATOM 772 C CA . ILE A 1 101 ? -16.891 -8.219 12.711 1 79.31 101 ILE A CA 1
ATOM 773 C C . ILE A 1 101 ? -16.047 -8.781 13.836 1 79.31 101 ILE A C 1
ATOM 775 O O . ILE A 1 101 ? -16.016 -8.234 14.945 1 79.31 101 ILE A O 1
ATOM 779 N N . SER A 1 102 ? -15.328 -9.922 13.555 1 79.19 102 SER A N 1
ATOM 780 C CA . SER A 1 102 ? -14.484 -10.586 14.539 1 79.19 102 SER A CA 1
ATOM 781 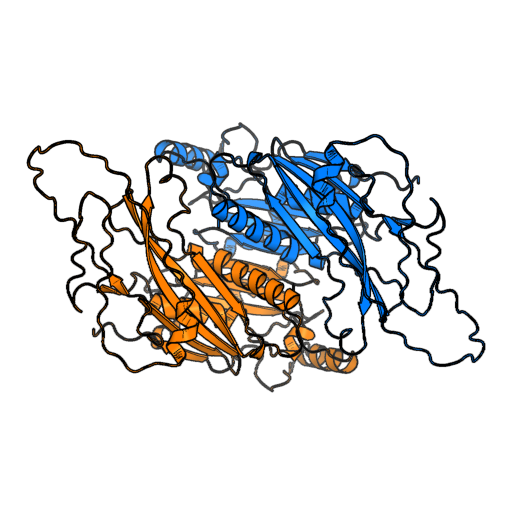C C . SER A 1 102 ? -13.258 -9.734 14.875 1 79.19 102 SER A C 1
ATOM 783 O O . SER A 1 102 ? -12.852 -8.883 14.078 1 79.19 102 SER A O 1
ATOM 785 N N . ALA A 1 103 ? -12.727 -10.016 16.047 1 80.69 103 ALA A N 1
ATOM 786 C CA . ALA A 1 103 ? -11.578 -9.266 16.531 1 80.69 103 ALA A CA 1
ATOM 787 C C . ALA A 1 103 ? -10.375 -9.43 15.602 1 80.69 103 ALA A C 1
ATOM 789 O O . ALA A 1 103 ? -9.711 -8.453 15.25 1 80.69 103 ALA A O 1
ATOM 790 N N . PRO A 1 104 ? -10.125 -10.602 15.133 1 75.81 104 PRO A N 1
ATOM 791 C CA . PRO A 1 104 ? -8.992 -10.766 14.219 1 75.81 104 PRO A CA 1
ATOM 792 C C . PRO A 1 104 ? -9.164 -9.992 12.914 1 75.81 104 PRO A C 1
ATOM 794 O O . PRO A 1 104 ? -8.195 -9.461 12.367 1 75.81 104 PRO A O 1
ATOM 797 N N . SER A 1 105 ? -10.359 -9.969 12.492 1 80.44 105 SER A N 1
ATOM 798 C CA . SER A 1 105 ? -10.648 -9.227 11.273 1 80.44 105 SER A CA 1
ATOM 799 C C . SER A 1 105 ? -10.477 -7.723 11.484 1 80.44 105 SER A C 1
ATOM 801 O O . SER A 1 105 ? -10.008 -7.012 10.594 1 80.44 105 SER A O 1
ATOM 803 N N . LEU A 1 106 ? -10.852 -7.301 12.617 1 84.94 106 LEU A N 1
ATOM 804 C CA . LEU A 1 106 ? -10.664 -5.895 12.945 1 84.94 106 LEU A CA 1
ATOM 805 C C . LEU A 1 106 ? -9.18 -5.551 13.016 1 84.94 106 LEU A C 1
ATOM 807 O O . LEU A 1 106 ? -8.758 -4.484 12.562 1 84.94 106 LEU A O 1
ATOM 811 N N . SER A 1 107 ? -8.438 -6.418 13.586 1 83.81 107 SER A N 1
ATOM 812 C CA . SER A 1 107 ? -6.996 -6.227 13.664 1 83.81 107 SER A CA 1
ATOM 813 C C . SER A 1 107 ? -6.363 -6.18 12.273 1 83.81 107 SER A C 1
ATOM 815 O O . SER A 1 107 ? -5.461 -5.379 12.023 1 83.81 107 SER A O 1
ATOM 817 N N 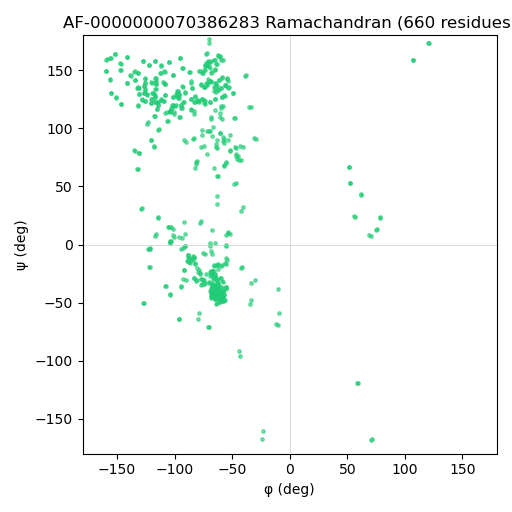. ALA A 1 108 ? -6.875 -7.035 11.391 1 81.88 108 ALA A N 1
ATOM 818 C CA . ALA A 1 108 ? -6.391 -7.039 10.008 1 81.88 108 ALA A CA 1
ATOM 819 C C . ALA A 1 108 ? -6.719 -5.727 9.312 1 81.88 108 ALA A C 1
ATOM 821 O O . ALA A 1 108 ? -5.887 -5.188 8.57 1 81.88 108 ALA A O 1
ATOM 822 N N . LEU A 1 109 ? -7.875 -5.27 9.578 1 87.25 109 LEU A N 1
ATOM 823 C CA . LEU A 1 109 ? -8.281 -3.99 9.008 1 87.25 109 LEU A CA 1
ATOM 824 C C . LEU A 1 109 ? -7.414 -2.854 9.539 1 87.25 109 LEU A C 1
ATOM 826 O O . LEU A 1 109 ? -6.984 -1.987 8.773 1 87.25 109 LEU A O 1
ATOM 830 N N . SER A 1 110 ? -7.16 -2.908 10.797 1 89.94 110 SER A N 1
ATOM 831 C CA . SER A 1 110 ? -6.305 -1.908 11.43 1 89.94 110 SER A CA 1
ATOM 832 C C . SER A 1 110 ? -4.918 -1.895 10.805 1 89.94 110 SER A C 1
ATOM 834 O O . SER A 1 110 ? -4.363 -0.827 10.531 1 89.94 110 SER A O 1
ATOM 836 N N . THR A 1 111 ? -4.418 -3.004 10.609 1 84.75 111 THR A N 1
ATOM 837 C CA . THR A 1 111 ? -3.096 -3.133 10.008 1 84.75 111 THR A CA 1
ATOM 838 C C . THR A 1 111 ? -3.094 -2.586 8.578 1 84.75 111 THR A C 1
ATOM 840 O O . THR A 1 111 ? -2.164 -1.878 8.188 1 84.75 111 THR A O 1
ATOM 843 N N . HIS A 1 112 ? -4.098 -2.867 7.91 1 88.31 112 HIS A N 1
ATOM 844 C CA . HIS A 1 112 ? -4.234 -2.395 6.535 1 88.31 112 HIS A CA 1
ATOM 845 C C . HIS A 1 112 ? -4.305 -0.873 6.48 1 88.31 112 HIS A C 1
ATOM 847 O O . HIS A 1 112 ? -3.59 -0.241 5.703 1 88.31 112 HIS A O 1
ATOM 853 N N . LEU A 1 113 ? -5.156 -0.353 7.254 1 93.31 113 LEU A N 1
ATOM 854 C CA . LEU A 1 113 ? -5.34 1.094 7.281 1 93.31 113 LEU A CA 1
ATOM 855 C C . LEU A 1 113 ? -4.07 1.795 7.75 1 93.31 113 LEU A C 1
ATOM 857 O O . LEU A 1 113 ? -3.715 2.859 7.234 1 93.31 113 LEU A O 1
ATOM 861 N N . THR A 1 114 ? -3.395 1.206 8.703 1 91.88 114 THR A N 1
ATOM 862 C CA . THR A 1 114 ? -2.115 1.732 9.172 1 91.88 114 THR A CA 1
ATOM 863 C C . THR A 1 114 ? -1.112 1.806 8.023 1 91.88 114 THR A C 1
ATOM 865 O O . THR A 1 114 ? -0.382 2.791 7.891 1 91.88 114 THR A O 1
ATOM 868 N N . SER A 1 115 ? -1.144 0.81 7.219 1 90.12 115 SER A N 1
ATOM 869 C CA . SER A 1 115 ? -0.197 0.763 6.109 1 90.12 115 SER A CA 1
ATOM 870 C C . SER A 1 115 ? -0.465 1.881 5.109 1 90.12 115 SER A C 1
ATOM 872 O O . SER A 1 115 ? 0.467 2.418 4.504 1 90.12 115 SER A O 1
ATOM 874 N N . ILE A 1 116 ? -1.691 2.219 4.914 1 93.25 116 ILE A N 1
ATOM 875 C CA . ILE A 1 116 ? -2.051 3.279 3.982 1 93.25 116 ILE A CA 1
ATOM 876 C C . ILE A 1 116 ? -1.507 4.613 4.484 1 93.25 116 ILE A C 1
ATOM 878 O O . ILE A 1 116 ? -0.869 5.355 3.732 1 93.25 116 ILE A O 1
ATOM 882 N N . VAL A 1 117 ? -1.69 4.875 5.711 1 94.94 117 VAL A N 1
ATOM 883 C CA . VAL A 1 117 ? -1.25 6.133 6.305 1 94.94 117 VAL A CA 1
ATOM 884 C C . VAL A 1 117 ? 0.275 6.184 6.336 1 94.94 117 VAL A C 1
ATOM 886 O O . VAL A 1 117 ? 0.878 7.176 5.918 1 94.94 117 VAL A O 1
ATOM 889 N N . THR A 1 118 ? 0.849 5.137 6.746 1 91.25 118 THR A N 1
ATOM 890 C CA . THR A 1 118 ? 2.293 5.078 6.938 1 91.25 118 THR A CA 1
ATOM 891 C C . THR A 1 118 ? 3.021 5.18 5.602 1 91.25 118 THR A C 1
ATOM 893 O O . THR A 1 118 ? 4.012 5.906 5.48 1 91.25 118 THR A O 1
ATOM 896 N N . SER A 1 119 ? 2.508 4.57 4.66 1 88.31 119 SER A N 1
ATOM 897 C CA . SER A 1 119 ? 3.229 4.445 3.396 1 88.31 119 SER A CA 1
ATOM 898 C C . SER A 1 119 ? 3.049 5.688 2.531 1 88.31 119 SER A C 1
ATOM 900 O O . SER A 1 119 ? 3.93 6.039 1.744 1 88.31 119 SER A O 1
ATOM 902 N N . HIS A 1 120 ? 1.931 6.301 2.729 1 92.44 120 HIS A N 1
ATOM 903 C CA . HIS A 1 120 ? 1.622 7.281 1.691 1 92.44 120 HIS A CA 1
ATOM 904 C C . HIS A 1 120 ? 1.455 8.68 2.283 1 92.44 120 HIS A C 1
ATOM 906 O O . HIS A 1 120 ? 1.514 9.672 1.559 1 92.44 120 HIS A O 1
ATOM 912 N N . PHE A 1 121 ? 1.23 8.781 3.52 1 94.81 121 PHE A N 1
ATOM 913 C CA . PHE A 1 121 ? 1.032 10.102 4.121 1 94.81 121 PHE A CA 1
ATOM 914 C C . PHE A 1 121 ? 2.271 10.531 4.895 1 94.81 121 PHE A C 1
ATOM 916 O O . PHE A 1 121 ? 2.744 11.656 4.734 1 94.81 121 PHE A O 1
ATOM 923 N N . ILE A 1 122 ? 2.844 9.641 5.645 1 92.81 122 ILE A N 1
ATOM 924 C CA . ILE A 1 122 ? 3.875 9.945 6.629 1 92.81 122 ILE A CA 1
ATOM 925 C C . ILE A 1 122 ? 5.141 10.43 5.926 1 92.81 122 ILE A C 1
ATOM 927 O O . ILE A 1 122 ? 5.859 11.281 6.445 1 92.81 122 ILE A O 1
ATOM 931 N N . PRO A 1 123 ? 5.461 9.914 4.75 1 89.25 123 PRO A N 1
ATOM 932 C CA . PRO A 1 123 ? 6.672 10.391 4.086 1 89.25 123 PRO A CA 1
ATOM 933 C C . PRO A 1 123 ? 6.641 11.898 3.811 1 89.25 123 PRO A C 1
ATOM 935 O O . PRO A 1 123 ? 7.688 12.516 3.6 1 89.25 123 PRO A O 1
ATOM 938 N N . SER A 1 124 ? 5.484 12.508 3.834 1 90.5 124 SER A N 1
ATOM 939 C CA . SER A 1 124 ? 5.336 13.93 3.539 1 90.5 124 SER A CA 1
ATOM 940 C C . SER A 1 124 ? 5.512 14.773 4.797 1 90.5 124 SER A C 1
ATOM 942 O O . SER A 1 124 ? 5.559 16 4.723 1 90.5 124 SER A O 1
ATOM 944 N N . ILE A 1 125 ? 5.582 14.133 5.965 1 91.94 125 ILE A N 1
ATOM 945 C CA . ILE A 1 125 ? 5.762 14.859 7.215 1 91.94 125 ILE A CA 1
ATOM 946 C C . ILE A 1 125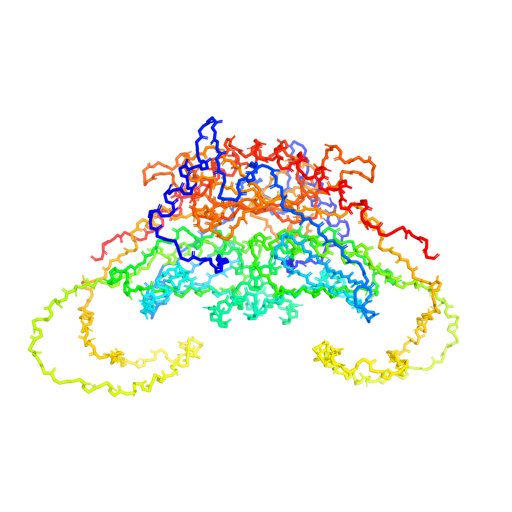 ? 7.246 15.164 7.43 1 91.94 125 ILE A C 1
ATOM 948 O O . ILE A 1 125 ? 8.078 14.25 7.434 1 91.94 125 ILE A O 1
ATOM 952 N N . PRO A 1 126 ? 7.559 16.375 7.574 1 88 126 PRO A N 1
ATOM 953 C CA . PRO A 1 126 ? 8.961 16.734 7.762 1 88 126 PRO A CA 1
ATOM 954 C C . PRO A 1 126 ? 9.508 16.312 9.125 1 88 126 PRO A C 1
ATOM 956 O O . PRO A 1 126 ? 8.734 16.109 10.07 1 88 126 PRO A O 1
ATOM 959 N N . ALA A 1 127 ? 10.828 16.188 9.148 1 86.56 127 ALA A N 1
ATOM 960 C CA . ALA A 1 127 ? 11.484 15.953 10.43 1 86.56 127 ALA A CA 1
ATOM 961 C C . ALA A 1 127 ? 11.32 17.141 11.367 1 86.56 127 ALA A C 1
ATOM 963 O O . ALA A 1 127 ? 11.125 18.281 10.914 1 86.56 127 ALA A O 1
ATOM 964 N N . LEU A 1 128 ? 11.312 16.844 12.617 1 89.62 128 LEU A N 1
ATOM 965 C CA . LEU A 1 128 ? 11.203 17.891 13.641 1 89.62 128 LEU A CA 1
ATOM 966 C C . LEU A 1 128 ? 12.438 17.906 14.531 1 89.62 128 LEU A C 1
ATOM 968 O O . LEU A 1 128 ? 12.422 17.375 15.641 1 89.62 128 LEU A O 1
ATOM 972 N N . PRO A 1 129 ? 13.461 18.609 14.07 1 86.19 129 PRO A N 1
ATOM 973 C CA . PRO A 1 129 ? 14.734 18.594 14.797 1 86.19 129 PRO A CA 1
ATOM 974 C C . PRO A 1 129 ? 14.703 19.484 16.047 1 86.19 129 PRO A C 1
ATOM 976 O O . PRO A 1 129 ? 14.086 20.562 16.031 1 86.19 129 PRO A O 1
ATOM 979 N N . ILE A 1 130 ? 15.25 19.016 17.078 1 84.62 130 ILE A N 1
ATOM 980 C CA . ILE A 1 130 ? 15.555 19.797 18.281 1 84.62 130 ILE A CA 1
ATOM 981 C C . ILE A 1 130 ? 17 20.266 18.234 1 84.62 130 ILE A C 1
ATOM 983 O O . ILE A 1 130 ? 17.281 21.469 18.281 1 84.62 130 ILE A O 1
ATOM 987 N N . LEU A 1 131 ? 17.891 19.266 18.266 1 79.88 131 LEU A N 1
ATOM 988 C CA . LEU A 1 131 ? 19.312 19.422 18 1 79.88 131 LEU A CA 1
ATOM 989 C C . LEU A 1 131 ? 19.734 18.609 16.781 1 79.88 131 LEU A C 1
ATOM 991 O O . LEU A 1 131 ? 19.703 17.375 16.797 1 79.88 131 LEU A O 1
ATOM 995 N N . PRO A 1 132 ? 20.047 19.438 15.766 1 72.94 132 PRO A N 1
ATOM 996 C CA . PRO A 1 132 ? 20.328 18.719 14.516 1 72.94 132 PRO A CA 1
ATOM 997 C C . PRO A 1 132 ? 21.312 17.562 14.711 1 72.94 132 PRO A C 1
ATOM 999 O O . PRO A 1 132 ? 22.328 17.734 15.398 1 72.94 132 PRO A O 1
ATOM 1002 N N . ASN A 1 133 ? 20.891 16.406 14.172 1 72.44 133 ASN A N 1
ATOM 1003 C CA . ASN A 1 133 ? 21.656 15.164 14.094 1 72.44 133 ASN A CA 1
ATOM 1004 C C . ASN A 1 133 ? 21.828 14.531 15.477 1 72.44 133 ASN A C 1
ATOM 1006 O O . ASN A 1 133 ? 22.656 13.633 15.648 1 72.44 133 ASN A O 1
ATOM 1010 N N . LYS A 1 134 ? 21.172 15.086 16.438 1 75.62 134 LYS A N 1
ATOM 1011 C CA . LYS A 1 134 ? 21.328 14.5 17.766 1 75.62 134 LYS A CA 1
ATOM 1012 C C . LYS A 1 134 ? 19.969 14.172 18.375 1 75.62 134 LYS A C 1
ATOM 1014 O O . LYS A 1 134 ? 19.766 13.086 18.922 1 75.62 134 LYS A O 1
ATOM 1019 N N . LYS A 1 135 ? 19.078 15.188 18.344 1 83.31 135 LYS A N 1
ATOM 1020 C CA . LYS A 1 135 ? 17.781 15.016 18.984 1 83.31 135 LYS A CA 1
ATOM 1021 C C . LYS A 1 135 ? 16.656 15.469 18.062 1 83.31 135 LYS A C 1
ATOM 1023 O O . LYS A 1 135 ? 16.766 16.5 17.391 1 83.31 135 LYS A O 1
ATOM 1028 N N . TYR A 1 136 ? 15.602 14.641 17.984 1 87.88 136 TYR A N 1
ATOM 1029 C CA . TYR A 1 136 ? 14.438 14.961 17.156 1 87.88 136 TYR A CA 1
ATOM 1030 C C . TYR A 1 136 ? 13.141 14.695 17.906 1 87.88 136 TYR A C 1
ATOM 1032 O O . TYR A 1 136 ? 13.109 13.875 18.828 1 87.88 136 TYR A O 1
ATOM 1040 N N . PHE A 1 137 ? 12.109 15.477 17.578 1 90.62 137 PHE A N 1
ATOM 1041 C CA . PHE A 1 137 ? 10.758 15.102 17.984 1 90.62 137 PHE A CA 1
ATOM 1042 C C . PHE A 1 137 ? 10.227 13.984 17.094 1 90.62 137 PHE A C 1
ATOM 1044 O O . PHE A 1 137 ? 10.328 14.055 15.875 1 90.62 137 PHE A O 1
ATOM 1051 N N . GLN A 1 138 ? 9.82 12.953 17.672 1 91.75 138 GLN A N 1
ATOM 1052 C CA . GLN A 1 138 ? 9.125 11.898 16.953 1 91.75 138 GLN A CA 1
ATOM 1053 C C . GLN A 1 138 ? 7.621 11.938 17.234 1 91.75 138 GLN A C 1
ATOM 1055 O O . GLN A 1 138 ? 7.184 11.719 18.359 1 91.75 138 GLN A O 1
ATOM 1060 N N . PRO A 1 139 ? 6.836 12.211 16.219 1 95.19 139 PRO A N 1
ATOM 1061 C CA . PRO A 1 139 ? 5.383 12.211 16.422 1 95.19 139 PRO A CA 1
ATOM 1062 C C . PRO A 1 139 ? 4.801 10.805 16.547 1 95.19 139 PRO A C 1
ATOM 1064 O O . PRO A 1 139 ? 5.234 9.891 15.844 1 95.19 139 PRO A O 1
ATOM 1067 N N . HIS A 1 140 ? 3.957 10.656 17.484 1 95.62 140 HIS A N 1
ATOM 1068 C CA . HIS A 1 140 ? 3.121 9.469 17.609 1 95.62 140 HIS A CA 1
ATOM 1069 C C . HIS A 1 140 ? 1.679 9.766 17.219 1 95.62 140 HIS A C 1
ATOM 1071 O O . HIS A 1 140 ? 0.943 10.414 17.969 1 95.62 140 HIS A O 1
ATOM 1077 N N . LEU A 1 141 ? 1.325 9.281 16.062 1 97.5 141 LEU A N 1
ATOM 1078 C CA . LEU A 1 141 ? 0.007 9.523 15.484 1 97.5 141 LEU A CA 1
ATOM 1079 C C . LEU A 1 141 ? -0.955 8.391 15.836 1 97.5 141 LEU A C 1
ATOM 1081 O O . LEU A 1 141 ? -0.732 7.242 15.445 1 97.5 141 LEU A O 1
ATOM 1085 N N . HIS A 1 142 ? -1.993 8.773 16.562 1 97.44 142 HIS A N 1
ATOM 1086 C CA . HIS A 1 142 ? -3.02 7.809 16.938 1 97.44 142 HIS A CA 1
ATOM 1087 C C . HIS A 1 142 ? -4.355 8.148 16.281 1 97.44 142 HIS A C 1
ATOM 1089 O O . HIS A 1 142 ? -4.906 9.227 16.516 1 97.44 142 HIS A O 1
ATOM 1095 N N . LEU A 1 143 ? -4.84 7.23 15.508 1 98.38 143 LEU A N 1
ATOM 1096 C CA . LEU A 1 143 ? -6.133 7.402 14.852 1 98.38 143 LEU A CA 1
ATOM 1097 C C . LEU A 1 143 ? -7.125 6.348 15.336 1 98.38 143 LEU A C 1
ATOM 1099 O O . LEU A 1 143 ? -6.773 5.172 15.461 1 98.38 143 LEU A O 1
ATOM 1103 N N . THR A 1 144 ? -8.328 6.805 15.656 1 98.12 144 THR A N 1
ATOM 1104 C CA . THR A 1 144 ? -9.375 5.883 16.078 1 98.12 144 THR A CA 1
ATOM 1105 C C . THR A 1 144 ? -10.625 6.059 15.219 1 98.12 144 THR A C 1
ATOM 1107 O O . THR A 1 144 ? -11.164 7.16 15.125 1 98.12 144 THR A O 1
ATOM 1110 N N . VAL A 1 145 ? -11.055 4.949 14.602 1 97.69 145 VAL A N 1
ATOM 1111 C CA . VAL A 1 145 ? -12.289 4.953 13.828 1 97.69 145 VAL A CA 1
ATOM 1112 C C . VAL A 1 145 ? -13.477 4.688 14.75 1 97.69 145 VAL A C 1
ATOM 1114 O O . VAL A 1 145 ? -13.594 3.604 15.328 1 97.69 145 VAL A O 1
ATOM 1117 N N . LEU A 1 146 ? -14.328 5.605 14.875 1 96.81 146 LEU A N 1
ATOM 1118 C CA . LEU A 1 146 ? -15.445 5.516 15.805 1 96.81 146 LEU A CA 1
ATOM 1119 C C . LEU A 1 146 ? -16.688 4.977 15.109 1 96.81 146 LEU A C 1
ATOM 1121 O O . LEU A 1 146 ? -17.516 4.301 15.734 1 96.81 146 LEU A O 1
ATOM 1125 N N . SER A 1 147 ? -16.859 5.332 13.93 1 95.75 147 SER A N 1
ATOM 1126 C CA . SER A 1 147 ? -17.969 4.887 13.109 1 95.75 147 SER A CA 1
ATOM 1127 C C . SER A 1 147 ? -17.578 4.77 11.641 1 95.75 147 SER A C 1
ATOM 1129 O O . SER A 1 147 ? -16.656 5.453 11.188 1 95.75 147 SER A O 1
ATOM 1131 N N . SER A 1 148 ? -18.25 3.83 10.961 1 93.62 148 SER A N 1
ATOM 1132 C CA . SER A 1 148 ? -17.922 3.6 9.562 1 93.62 148 SER A CA 1
ATOM 1133 C C . SER A 1 148 ? -19.156 3.562 8.688 1 93.62 148 SER A C 1
ATOM 1135 O O . SER A 1 148 ? -20.094 2.789 8.945 1 93.62 148 SER A O 1
ATOM 1137 N N . SER A 1 149 ? -19.203 4.445 7.77 1 93.5 149 SER A N 1
ATOM 1138 C CA . SER A 1 149 ? -20.219 4.457 6.73 1 93.5 149 SER A CA 1
ATOM 1139 C C . SER A 1 149 ? -19.594 4.555 5.34 1 93.5 149 SER A C 1
ATOM 1141 O O . SER A 1 149 ? -20.109 5.258 4.473 1 93.5 149 SER A O 1
ATOM 1143 N N . GLY A 1 150 ? -18.453 4.023 5.195 1 93.69 150 GLY A N 1
ATOM 1144 C CA . GLY A 1 150 ? -17.766 4.008 3.912 1 93.69 150 GLY A CA 1
ATOM 1145 C C . GLY A 1 150 ? -16.594 4.965 3.848 1 93.69 150 GLY A C 1
ATOM 1146 O O . GLY A 1 150 ? -16.469 5.855 4.691 1 93.69 150 GLY A O 1
ATOM 1147 N N . ASN A 1 151 ? -15.719 4.684 2.924 1 95.94 151 ASN A N 1
ATOM 1148 C CA . ASN A 1 151 ? -14.578 5.527 2.58 1 95.94 151 ASN A CA 1
ATOM 1149 C C . ASN A 1 151 ? -13.75 5.883 3.812 1 95.94 151 ASN A C 1
ATOM 1151 O O . ASN A 1 151 ? -13.414 7.051 4.027 1 95.94 151 ASN A O 1
ATOM 1155 N N . ILE A 1 152 ? -13.359 4.977 4.535 1 96.44 152 ILE A N 1
ATOM 1156 C CA . ILE A 1 152 ? -12.617 5.145 5.785 1 96.44 152 ILE A CA 1
ATOM 1157 C C . ILE A 1 152 ? -11.242 5.738 5.496 1 96.44 152 ILE A C 1
ATOM 1159 O O . ILE A 1 152 ? -10.805 6.664 6.176 1 96.44 152 ILE A O 1
ATOM 1163 N N . PRO A 1 153 ? -10.531 5.305 4.434 1 97.25 153 PRO A N 1
ATOM 1164 C CA . PRO A 1 153 ? -9.188 5.84 4.184 1 97.25 153 PRO A CA 1
ATOM 1165 C C . PRO A 1 153 ? -9.18 7.359 4.027 1 97.25 153 PRO A C 1
ATOM 1167 O O . PRO A 1 153 ? -8.297 8.031 4.574 1 97.25 153 PRO A O 1
ATOM 1170 N N . SER A 1 154 ? -10.133 7.879 3.371 1 97.88 154 SER A N 1
ATOM 1171 C CA . SER A 1 154 ? -10.188 9.32 3.18 1 97.88 154 SER A CA 1
ATOM 1172 C C . SER A 1 154 ? -10.398 10.047 4.504 1 97.88 154 SER A C 1
ATOM 1174 O O . SER A 1 154 ? -9.766 11.078 4.762 1 97.88 154 SER A O 1
ATOM 1176 N N . ALA A 1 155 ? -11.281 9.531 5.27 1 98.06 155 ALA A N 1
ATOM 1177 C CA . ALA A 1 155 ? -11.516 10.117 6.582 1 98.06 155 ALA A CA 1
ATOM 1178 C C . ALA A 1 155 ? -10.258 10.07 7.441 1 98.06 155 ALA A C 1
ATOM 1180 O O . ALA A 1 155 ? -9.945 11.023 8.156 1 98.06 155 ALA A O 1
ATOM 1181 N N . LEU A 1 156 ? -9.586 8.961 7.359 1 98.12 156 LEU A N 1
ATOM 1182 C CA . LEU A 1 156 ? -8.352 8.781 8.117 1 98.12 156 LEU A CA 1
ATOM 1183 C C . LEU A 1 156 ? -7.309 9.82 7.723 1 98.12 156 LEU A C 1
ATOM 1185 O O . LEU A 1 156 ? -6.695 10.445 8.586 1 98.12 156 LEU A O 1
ATOM 1189 N N . ILE A 1 157 ? -7.082 9.977 6.48 1 98.5 157 ILE A N 1
ATOM 1190 C CA . ILE A 1 157 ? -6.055 10.883 5.984 1 98.5 157 ILE A CA 1
ATOM 1191 C C . ILE A 1 157 ? -6.438 12.328 6.309 1 98.5 157 ILE A C 1
ATOM 1193 O O . ILE A 1 157 ? -5.578 13.133 6.672 1 98.5 157 ILE A O 1
ATOM 1197 N N . LEU A 1 158 ? -7.734 12.625 6.188 1 98.5 158 LEU A N 1
ATOM 1198 C CA . LEU A 1 158 ? -8.188 13.961 6.551 1 98.5 158 LEU A CA 1
ATOM 1199 C C . LEU A 1 158 ? -7.938 14.234 8.031 1 98.5 158 LEU A C 1
ATOM 1201 O O . LEU A 1 158 ? -7.512 15.336 8.398 1 98.5 158 LEU A O 1
ATOM 1205 N N . ALA A 1 159 ? -8.203 13.266 8.836 1 98.69 159 ALA A N 1
ATOM 1206 C CA . ALA A 1 159 ? -7.977 13.414 10.273 1 98.69 159 ALA A CA 1
ATOM 1207 C C . ALA A 1 159 ? -6.492 13.586 10.578 1 98.69 159 ALA A C 1
ATOM 1209 O O . ALA A 1 159 ? -6.113 14.438 11.383 1 98.69 159 ALA A O 1
ATOM 1210 N N . ALA A 1 160 ? -5.699 12.734 9.969 1 98.56 160 ALA A N 1
ATOM 1211 C CA . ALA A 1 160 ? -4.254 12.852 10.141 1 98.56 160 ALA A CA 1
ATOM 1212 C C . ALA A 1 160 ? -3.76 14.227 9.711 1 98.56 160 ALA A C 1
ATOM 1214 O O . ALA A 1 160 ? -2.99 14.875 10.43 1 98.56 160 ALA A O 1
ATOM 1215 N N . ARG A 1 161 ? -4.18 14.641 8.547 1 98.19 161 ARG A N 1
ATOM 1216 C CA . ARG A 1 161 ? -3.799 15.945 8.023 1 98.19 161 ARG A CA 1
ATOM 1217 C C . ARG A 1 161 ? -4.195 17.062 8.984 1 98.19 161 ARG A C 1
ATOM 1219 O O . ARG A 1 161 ? -3.395 17.953 9.266 1 98.19 161 ARG A O 1
ATOM 1226 N N . ALA A 1 162 ? -5.426 17 9.438 1 98.25 162 ALA A N 1
ATOM 1227 C CA . ALA A 1 162 ? -5.93 18.016 10.344 1 98.25 162 ALA A CA 1
ATOM 1228 C C . ALA A 1 162 ? -5.148 18.016 11.656 1 98.25 162 ALA A C 1
ATOM 1230 O O . ALA A 1 162 ? -4.836 19.078 12.203 1 98.25 162 ALA A O 1
ATOM 1231 N N . ALA A 1 163 ? -4.859 16.875 12.164 1 98.12 163 ALA A N 1
ATOM 1232 C CA . ALA A 1 163 ? -4.105 16.797 13.406 1 98.12 163 ALA A CA 1
ATOM 1233 C C . ALA A 1 163 ? -2.709 17.391 13.242 1 98.12 163 ALA A C 1
ATOM 1235 O O . ALA A 1 163 ? -2.232 18.109 14.125 1 98.12 163 ALA A O 1
ATOM 1236 N N . PHE A 1 164 ? -2.07 17.094 12.141 1 97.62 164 PHE A N 1
ATOM 1237 C CA . PHE A 1 164 ? -0.748 17.656 11.891 1 97.62 164 PHE A CA 1
ATOM 1238 C C . PHE A 1 164 ? -0.832 19.156 11.664 1 97.62 164 PHE A C 1
ATOM 1240 O O . PHE A 1 164 ? 0.091 19.891 12.016 1 97.62 164 PHE A O 1
ATOM 1247 N N . ALA A 1 165 ? -1.929 19.594 11.062 1 96.31 165 ALA A N 1
ATOM 1248 C CA . ALA A 1 165 ? -2.131 21.031 10.898 1 96.31 165 ALA A CA 1
ATOM 1249 C C . ALA A 1 165 ? -2.307 21.719 12.25 1 96.31 165 ALA A C 1
ATOM 1251 O O . ALA A 1 165 ? -1.992 22.906 12.391 1 96.31 165 ALA A O 1
ATOM 1252 N N . ASP A 1 166 ? -2.803 20.984 13.172 1 96 166 ASP A N 1
ATOM 1253 C CA . ASP A 1 166 ? -3.02 21.5 14.523 1 96 166 ASP A CA 1
ATOM 1254 C C . ASP A 1 166 ? -1.799 21.25 15.406 1 96 166 ASP A C 1
ATOM 1256 O O . ASP A 1 166 ? -1.812 21.562 16.594 1 96 166 ASP A O 1
ATOM 1260 N N . LEU A 1 167 ? -0.786 20.641 14.914 1 96 167 LEU A N 1
ATOM 1261 C CA . LEU A 1 167 ? 0.365 20.219 15.703 1 96 167 LEU A CA 1
ATOM 1262 C C . LEU A 1 167 ? 1.168 21.422 16.188 1 96 167 LEU A C 1
ATOM 1264 O O . LEU A 1 167 ? 1.627 22.234 15.375 1 96 167 LEU A O 1
ATOM 1268 N N . LYS A 1 168 ? 1.336 21.547 17.469 1 93.38 168 LYS A N 1
ATOM 1269 C CA . LYS A 1 168 ? 2.172 22.562 18.094 1 93.38 168 LYS A CA 1
ATOM 1270 C C . LYS A 1 168 ? 3.523 22 18.516 1 93.38 168 LYS A C 1
ATOM 1272 O O . LYS A 1 168 ? 3.596 21.141 19.391 1 93.38 168 LYS A O 1
ATOM 1277 N N . VAL A 1 169 ? 4.484 22.453 17.875 1 92.12 169 VAL A N 1
ATOM 1278 C CA . VAL A 1 169 ? 5.84 21.984 18.125 1 92.12 169 VAL A CA 1
ATOM 1279 C C . VAL A 1 169 ? 6.547 22.938 19.094 1 92.12 169 VAL A C 1
ATOM 1281 O O . VAL A 1 169 ? 6.609 24.141 18.844 1 92.12 169 VAL A O 1
ATOM 1284 N N . PRO A 1 170 ? 7.098 22.422 20.188 1 88.44 170 PRO A N 1
ATOM 1285 C CA . PRO A 1 170 ? 7.832 23.281 21.125 1 88.44 170 PRO A CA 1
ATOM 1286 C C . PRO A 1 170 ? 9.086 23.891 20.516 1 88.44 170 PRO A C 1
ATOM 1288 O O . PRO A 1 170 ? 9.781 23.234 19.734 1 88.44 170 PRO A O 1
ATOM 1291 N N . LYS A 1 171 ? 9.305 25.141 20.828 1 82.19 171 LYS A N 1
ATOM 1292 C CA . LYS A 1 171 ? 10.516 25.812 20.359 1 82.19 171 LYS A CA 1
ATOM 1293 C C . LYS A 1 171 ? 11.711 25.438 21.234 1 82.19 171 LYS A C 1
ATOM 1295 O O . LYS A 1 171 ? 11.594 25.328 22.453 1 82.19 171 LYS A O 1
ATOM 1300 N N . THR A 1 172 ? 12.797 24.891 20.625 1 70.81 172 THR A N 1
ATOM 1301 C CA . THR A 1 172 ? 13.977 24.5 21.391 1 70.81 172 THR A CA 1
ATOM 1302 C C . THR A 1 172 ? 15.102 25.516 21.203 1 70.81 172 THR A C 1
ATOM 1304 O O . THR A 1 172 ? 15.344 25.984 20.094 1 70.81 172 THR A O 1
ATOM 1307 N N . LYS A 1 173 ? 15.492 26.25 22.281 1 56.69 173 LYS A N 1
ATOM 1308 C CA . LYS A 1 173 ? 16.656 27.125 22.234 1 56.69 173 LYS A CA 1
ATOM 1309 C C . LYS A 1 173 ? 17.906 26.422 22.781 1 56.69 173 LYS A C 1
ATOM 1311 O O . LYS A 1 173 ? 17.844 25.75 23.812 1 56.69 173 LYS A O 1
ATOM 1316 N N . VAL A 1 174 ? 18.844 26.109 21.922 1 51.31 174 VAL A N 1
ATOM 1317 C CA . VAL A 1 174 ? 20.125 25.562 22.359 1 51.31 174 VAL A CA 1
ATOM 1318 C C . VAL A 1 174 ? 20.828 26.578 23.266 1 51.31 174 VAL A C 1
ATOM 1320 O O . VAL A 1 174 ? 21.078 27.703 22.875 1 51.31 174 VAL A O 1
ATOM 1323 N N . ILE A 1 175 ? 20.672 26.422 24.594 1 44.94 175 ILE A N 1
ATOM 1324 C CA . ILE A 1 175 ? 21.469 27.297 25.469 1 44.94 175 ILE A CA 1
ATOM 1325 C C . ILE A 1 175 ? 22.859 26.719 25.641 1 44.94 175 ILE A C 1
ATOM 1327 O O . ILE A 1 175 ? 23.016 25.547 25.969 1 44.94 175 ILE A O 1
ATOM 1331 N N . SER A 1 176 ? 23.781 27.078 24.844 1 39.91 176 SER A N 1
ATOM 1332 C CA . SER A 1 176 ? 25.188 26.75 25.031 1 39.91 176 SER A CA 1
ATOM 1333 C C . SER A 1 176 ? 25.625 26.922 26.484 1 39.91 176 SER A C 1
ATOM 1335 O O . SER A 1 176 ? 25.484 28 27.047 1 39.91 176 SER A O 1
ATOM 1337 N N . TRP A 1 177 ? 25.453 25.938 27.453 1 34.47 177 TRP A N 1
ATOM 1338 C CA . TRP A 1 177 ? 26.141 26.094 28.734 1 34.47 177 TRP A CA 1
ATOM 1339 C C . TRP A 1 177 ? 27.656 26.156 28.516 1 34.47 177 TRP A C 1
ATOM 1341 O O . TRP A 1 177 ? 28.219 25.359 27.766 1 34.47 177 TRP A O 1
ATOM 1351 N N . ALA A 1 178 ? 28.344 27.188 28.859 1 32.53 178 ALA A N 1
ATOM 1352 C CA . ALA A 1 178 ? 29.766 27.25 29.203 1 32.53 178 ALA A CA 1
ATOM 1353 C C . ALA A 1 178 ? 30.125 26.219 30.266 1 32.53 178 ALA A C 1
ATOM 1355 O O . ALA A 1 178 ? 29.609 26.266 31.375 1 32.53 178 ALA A O 1
ATOM 1356 N N . GLY A 1 179 ? 30.359 24.859 30.031 1 31.44 179 GLY A N 1
ATOM 1357 C CA . GLY A 1 179 ? 31.031 23.844 30.828 1 31.44 179 GLY A CA 1
ATOM 1358 C C . GLY A 1 179 ? 32.125 24.406 31.703 1 31.44 179 GLY A C 1
ATOM 1359 O O . GLY A 1 179 ? 33.062 25.047 31.203 1 31.44 179 GLY A O 1
ATOM 1360 N N . GLU A 1 180 ? 31.844 24.781 32.906 1 27.98 180 GLU A N 1
ATOM 1361 C CA . GLU A 1 180 ? 32.906 24.453 33.875 1 27.98 180 GLU A CA 1
ATOM 1362 C C . GLU A 1 180 ? 33.25 22.969 33.812 1 27.98 180 GLU A C 1
ATOM 1364 O O . GLU A 1 180 ? 32.375 22.141 33.469 1 27.98 180 GLU A O 1
ATOM 1369 N N . SER A 1 181 ? 34.469 22.438 33.906 1 27.78 181 SER A N 1
ATOM 1370 C CA . SER A 1 181 ? 35.312 21.25 33.844 1 27.78 181 SER A CA 1
ATOM 1371 C C . SER A 1 181 ? 34.812 20.172 34.812 1 27.78 181 SER A C 1
ATOM 1373 O O . SER A 1 181 ? 35.5 19.172 35.062 1 27.78 181 SER A O 1
ATOM 1375 N N . GLY A 1 182 ? 33.625 20.219 35.531 1 24.86 182 GLY A N 1
ATOM 1376 C CA . GLY A 1 182 ? 33.688 19.172 36.531 1 24.86 182 GLY A CA 1
ATOM 1377 C C . GLY A 1 182 ? 33.594 17.766 35.938 1 24.86 182 GLY A C 1
ATOM 1378 O O . GLY A 1 182 ? 33.25 17.609 34.781 1 24.86 182 GLY A O 1
ATOM 1379 N N . GLU A 1 183 ? 33.719 16.609 36.812 1 24.61 183 GLU A N 1
ATOM 1380 C CA . GLU A 1 183 ? 34.031 15.18 36.812 1 24.61 183 GLU A CA 1
ATOM 1381 C C . GLU A 1 183 ? 32.875 14.375 36.188 1 24.61 183 GLU A C 1
ATOM 1383 O O . GLU A 1 183 ? 31.75 14.828 36.156 1 24.61 183 GLU A O 1
ATOM 1388 N N . ASP A 1 184 ? 33.094 13.102 35.625 1 24.39 184 ASP A N 1
ATOM 1389 C CA . ASP A 1 184 ? 32.75 11.961 34.812 1 24.39 184 ASP A CA 1
ATOM 1390 C C . ASP A 1 184 ? 31.516 11.234 35.344 1 24.39 184 ASP A C 1
ATOM 1392 O O . ASP A 1 184 ? 31.25 10.094 34.969 1 24.39 184 ASP A O 1
ATOM 1396 N N . ALA A 1 185 ? 30.766 11.594 36.438 1 21.39 185 ALA A N 1
ATOM 1397 C CA . ALA A 1 185 ? 30.078 10.414 36.938 1 21.39 185 ALA A CA 1
ATOM 1398 C C . ALA A 1 185 ? 28.875 10.047 36.062 1 21.39 185 ALA A C 1
ATOM 1400 O O . ALA A 1 185 ? 27.938 10.836 35.938 1 21.39 185 ALA A O 1
ATOM 1401 N N . ILE A 1 186 ? 28.891 9.148 35.031 1 24.14 186 ILE A N 1
ATOM 1402 C CA . ILE A 1 186 ? 28 8.5 34.062 1 24.14 186 ILE A CA 1
ATOM 1403 C C . ILE A 1 186 ? 26.969 7.641 34.812 1 24.14 186 ILE A C 1
ATOM 1405 O O . ILE A 1 186 ? 27.219 6.465 35.094 1 24.14 186 ILE A O 1
ATOM 1409 N N . ASP A 1 187 ? 26.328 7.973 35.906 1 21.48 187 ASP A N 1
ATOM 1410 C CA . ASP A 1 187 ? 25.484 6.941 36.5 1 21.48 187 ASP A CA 1
ATOM 1411 C C . ASP A 1 187 ? 24.25 6.68 35.656 1 21.48 187 ASP A C 1
ATOM 1413 O O . ASP A 1 187 ? 23.797 7.566 34.906 1 21.48 187 ASP A O 1
ATOM 1417 N N . GLY A 1 188 ? 23.734 5.387 35.5 1 21.45 188 GLY A N 1
ATOM 1418 C CA . GLY A 1 188 ? 22.859 4.453 34.812 1 21.45 188 GLY A CA 1
ATOM 1419 C C . GLY A 1 188 ? 21.391 4.754 35 1 21.45 188 GLY A C 1
ATOM 1420 O O . GLY A 1 188 ? 20.875 4.609 36.125 1 21.45 188 GLY A O 1
ATOM 1421 N N . VAL A 1 189 ? 20.844 5.883 34.5 1 20.81 189 VAL A N 1
ATOM 1422 C CA . VAL A 1 189 ? 19.469 6.297 34.812 1 20.81 189 VAL A CA 1
ATOM 1423 C C . VAL A 1 189 ? 18.484 5.289 34.25 1 20.81 189 VAL A C 1
ATOM 1425 O O . VAL A 1 189 ? 18.625 4.844 33.125 1 20.81 189 VAL A O 1
ATOM 1428 N N . ASP A 1 190 ? 17.703 4.57 35.094 1 20.38 190 ASP A N 1
ATOM 1429 C CA . ASP A 1 190 ? 16.609 3.605 35.031 1 20.38 190 ASP A CA 1
ATOM 1430 C C . ASP A 1 190 ? 15.375 4.234 34.406 1 20.38 190 ASP A C 1
ATOM 1432 O O . ASP A 1 190 ? 14.82 5.195 34.938 1 20.38 190 ASP A O 1
ATOM 1436 N N . VAL A 1 191 ? 15.227 4.309 33.094 1 23 191 VAL A N 1
ATOM 1437 C CA . VAL A 1 191 ? 14.156 4.867 32.281 1 23 191 VAL A CA 1
ATOM 1438 C C . VAL A 1 191 ? 12.859 4.105 32.531 1 23 191 VAL A C 1
ATOM 1440 O O . VAL A 1 191 ? 12.773 2.906 32.281 1 23 191 VAL A O 1
ATOM 1443 N N . GLY A 1 192 ? 11.969 4.453 33.5 1 19.88 192 GLY A N 1
ATOM 1444 C CA . GLY A 1 192 ? 10.633 3.959 33.812 1 19.88 192 GLY A CA 1
ATOM 1445 C C . GLY A 1 192 ? 9.656 4.148 32.656 1 19.88 192 GLY A C 1
ATOM 1446 O O . GLY A 1 192 ? 9.719 5.148 31.938 1 19.88 192 GLY A O 1
ATOM 1447 N N . ARG A 1 193 ? 9.07 3.072 32.031 1 22.39 193 ARG A N 1
ATOM 1448 C CA . ARG A 1 193 ? 8.102 2.727 30.984 1 22.39 193 ARG A CA 1
ATOM 1449 C C . ARG A 1 193 ? 6.758 3.398 31.234 1 22.39 193 ARG A C 1
ATOM 1451 O O . ARG A 1 193 ? 6.059 3.047 32.188 1 22.39 193 ARG A O 1
ATOM 1458 N N . GLY A 1 194 ? 6.52 4.707 31.125 1 23.16 194 GLY A N 1
ATOM 1459 C CA . GLY A 1 194 ? 5.184 5.254 31.297 1 23.16 194 GLY A CA 1
ATOM 1460 C C . GLY A 1 194 ? 4.168 4.684 30.328 1 23.16 194 GLY A C 1
ATOM 1461 O O . GLY A 1 194 ? 4.457 4.531 29.141 1 23.16 194 GLY A O 1
ATOM 1462 N N . ASP A 1 195 ? 3.23 3.834 30.766 1 23.98 195 ASP A N 1
ATOM 1463 C CA . ASP A 1 195 ? 2.096 3.068 30.266 1 23.98 195 ASP A CA 1
ATOM 1464 C C . ASP A 1 195 ? 1.063 3.982 29.609 1 23.98 195 ASP A C 1
ATOM 1466 O O . ASP A 1 195 ? 0.612 4.957 30.219 1 23.98 195 ASP A O 1
ATOM 1470 N N . MET A 1 196 ? 1.102 4.258 28.344 1 24.75 196 MET A N 1
ATOM 1471 C CA . MET A 1 196 ? 0.115 4.996 27.547 1 24.75 196 MET A CA 1
ATOM 1472 C C . MET A 1 196 ? -1.274 4.391 27.719 1 24.75 196 MET A C 1
ATOM 1474 O O . MET A 1 196 ? -2.201 4.746 26.984 1 24.75 196 MET A O 1
ATOM 1478 N N . SER A 1 197 ? -1.622 3.473 28.609 1 27.06 197 SER A N 1
ATOM 1479 C CA . SER A 1 197 ? -2.973 2.994 28.891 1 27.06 197 SER A CA 1
ATOM 1480 C C . SER A 1 197 ? -3.912 4.148 29.219 1 27.06 197 SER A C 1
ATOM 1482 O O . SER A 1 197 ? -5.125 3.961 29.312 1 27.06 197 SER A O 1
ATOM 1484 N N . GLY A 1 198 ? -3.479 5.273 29.469 1 24.47 198 GLY A N 1
ATOM 1485 C CA . GLY A 1 198 ? -4.297 6.312 30.078 1 24.47 198 GLY A CA 1
ATOM 1486 C C . GLY A 1 198 ? -5.219 6.992 29.078 1 24.47 198 GLY A C 1
ATOM 1487 O O . GLY A 1 198 ? -6.02 7.852 29.453 1 24.47 198 GLY A O 1
ATOM 1488 N N . ILE A 1 199 ? -4.965 6.961 27.797 1 28.11 199 ILE A N 1
ATOM 1489 C CA . ILE A 1 199 ? -5.871 7.785 27 1 28.11 199 ILE A CA 1
ATOM 1490 C C . ILE A 1 199 ? -7.277 7.195 27.047 1 28.11 199 ILE A C 1
ATOM 1492 O O . ILE A 1 199 ? -8.25 7.879 26.719 1 28.11 199 ILE A O 1
ATOM 1496 N N . LYS A 1 200 ? -7.52 5.91 27.266 1 28.41 200 LYS A N 1
ATOM 1497 C CA . LYS A 1 200 ? -8.898 5.457 27.422 1 28.41 200 LYS A CA 1
ATOM 1498 C C . LYS A 1 200 ? -9.555 6.129 28.625 1 28.41 200 LYS A C 1
ATOM 1500 O O . LYS A 1 200 ? -10.766 6.375 28.625 1 28.41 200 LYS A O 1
ATOM 1505 N N . ALA A 1 201 ? -8.766 6.172 29.719 1 25.67 201 ALA A N 1
ATOM 1506 C CA . ALA A 1 201 ? -9.406 6.609 30.953 1 25.67 201 ALA A CA 1
ATOM 1507 C C . ALA A 1 201 ? -9.766 8.086 30.891 1 25.67 201 ALA A C 1
ATOM 1509 O O . ALA A 1 201 ? -10.617 8.555 31.656 1 25.67 201 ALA A O 1
ATOM 1510 N N . ALA A 1 202 ? -9.031 8.898 30.094 1 28 202 ALA A N 1
ATOM 1511 C CA . ALA A 1 202 ? -9.336 10.32 30.281 1 28 202 ALA A CA 1
ATOM 1512 C C . ALA A 1 202 ? -10.742 10.641 29.797 1 28 202 ALA A C 1
ATOM 1514 O O . ALA A 1 202 ? -11.195 11.789 29.891 1 28 202 ALA A O 1
ATOM 1515 N N . ILE A 1 203 ? -11.461 9.656 29.109 1 26.95 203 ILE A N 1
ATOM 1516 C CA . ILE A 1 203 ? -12.812 10.133 28.859 1 26.95 203 ILE A CA 1
ATOM 1517 C C . ILE A 1 203 ? -13.523 10.406 30.172 1 26.95 203 ILE A C 1
ATOM 1519 O O . ILE A 1 203 ? -14.383 11.281 30.25 1 26.95 203 ILE A O 1
ATOM 1523 N N . ALA A 1 204 ? -13.367 9.469 31.125 1 23.97 204 ALA A N 1
ATOM 1524 C CA . ALA A 1 204 ? -14.32 9.766 32.188 1 23.97 204 ALA A CA 1
ATOM 1525 C C . ALA A 1 204 ? -13.922 11.023 32.969 1 23.97 204 ALA A C 1
ATOM 1527 O O . ALA A 1 204 ? -14.766 11.852 33.281 1 23.97 204 ALA A O 1
ATOM 1528 N N . THR A 1 205 ? -12.805 10.844 33.781 1 24.09 205 THR A N 1
ATOM 1529 C CA . THR A 1 205 ? -12.75 11.711 34.938 1 24.09 205 THR A CA 1
ATOM 1530 C C . THR A 1 205 ? -12.227 13.094 34.562 1 24.09 205 THR A C 1
ATOM 1532 O O . THR A 1 205 ? -11.055 13.242 34.219 1 24.09 205 THR A O 1
ATOM 1535 N N . THR A 1 206 ? -12.945 13.945 33.875 1 23.11 206 THR A N 1
ATOM 1536 C CA . THR A 1 206 ? -12.727 15.344 33.531 1 23.11 206 THR A CA 1
ATOM 1537 C C . THR A 1 206 ? -12.18 16.141 34.719 1 23.11 206 THR A C 1
ATOM 1539 O O . THR A 1 206 ? -11.852 17.312 34.562 1 23.11 206 THR A O 1
ATOM 1542 N N . LYS A 1 207 ? -12.281 15.742 36.062 1 23.75 207 LYS A N 1
ATOM 1543 C CA . LYS A 1 207 ? -12.312 16.953 36.875 1 23.75 207 LYS A CA 1
ATOM 1544 C C . LYS A 1 207 ? -10.914 17.531 37.062 1 23.75 207 LYS A C 1
ATOM 1546 O O . LYS A 1 207 ? -10.742 18.75 37.062 1 23.75 207 LYS A O 1
ATOM 1551 N N . GLY A 1 208 ? -9.922 16.75 37.781 1 22.38 208 GLY A N 1
ATOM 1552 C CA . GLY A 1 208 ? -9.047 17.547 38.625 1 22.38 208 GLY A CA 1
ATOM 1553 C C . GLY A 1 208 ? -7.848 18.109 37.906 1 22.38 208 GLY A C 1
ATOM 1554 O O . GLY A 1 208 ? -7.438 17.578 36.844 1 22.38 208 GLY A O 1
ATOM 1555 N N . LYS A 1 209 ? -7.316 19.406 38.125 1 24.7 209 LYS A N 1
ATOM 1556 C CA . LYS A 1 209 ? -6.461 20.5 37.656 1 24.7 209 LYS A CA 1
ATOM 1557 C C . LYS A 1 209 ? -4.992 20.094 37.719 1 24.7 209 LYS A C 1
ATOM 1559 O O . LYS A 1 209 ? -4.105 20.938 37.531 1 24.7 209 LYS A O 1
ATOM 1564 N N . GLY A 1 210 ? -4.512 18.812 38.156 1 22.84 210 GLY A N 1
ATOM 1565 C CA . GLY A 1 210 ? -3.123 18.938 38.562 1 22.84 210 GLY A CA 1
ATOM 1566 C C . GLY A 1 210 ? -2.141 18.859 37.406 1 22.84 210 GLY A C 1
ATOM 1567 O O . GLY A 1 210 ? -2.281 18.016 36.531 1 22.84 210 GLY A O 1
ATOM 1568 N N . LYS A 1 211 ? -1.424 19.953 37.062 1 25.31 211 LYS A N 1
ATOM 1569 C CA . LYS A 1 211 ? -0.365 20.281 36.094 1 25.31 211 LYS A CA 1
ATOM 1570 C C . LYS A 1 211 ? 0.853 19.375 36.312 1 25.31 211 LYS A C 1
ATOM 1572 O O . LYS A 1 211 ? 1.544 19.5 37.312 1 25.31 211 LYS A O 1
ATOM 1577 N N . GLY A 1 212 ? 0.834 18.047 36.062 1 23.17 212 GLY A N 1
ATOM 1578 C CA . GLY A 1 212 ? 2 17.234 36.344 1 23.17 212 GLY A CA 1
ATOM 1579 C C . GLY A 1 212 ? 3.174 17.516 35.438 1 23.17 212 GLY A C 1
ATOM 1580 O O . GLY A 1 212 ? 3.004 17.641 34.219 1 23.17 212 GLY A O 1
ATOM 1581 N N . LYS A 1 213 ? 4.289 18.141 35.969 1 23.7 213 LYS A N 1
ATOM 1582 C CA . LYS A 1 213 ? 5.633 18.453 35.5 1 23.7 213 LYS A CA 1
ATOM 1583 C C . LYS A 1 213 ? 6.371 17.188 35.062 1 23.7 213 LYS A C 1
ATOM 1585 O O . LYS A 1 213 ? 6.52 16.25 35.844 1 23.7 213 LYS A O 1
ATOM 1590 N N . MET A 1 214 ? 6.25 16.75 33.844 1 23.84 214 MET A N 1
ATOM 1591 C CA . MET A 1 214 ? 7.051 15.594 33.438 1 23.84 214 MET A CA 1
ATOM 1592 C C . MET A 1 214 ? 8.523 15.977 33.344 1 23.84 214 MET A C 1
ATOM 1594 O O . MET A 1 214 ? 8.875 16.922 32.625 1 23.84 214 MET A O 1
ATOM 1598 N N . ILE A 1 215 ? 9.391 15.719 34.375 1 24.48 215 ILE A N 1
ATOM 1599 C CA . ILE A 1 215 ? 10.828 15.93 34.5 1 24.48 215 ILE A CA 1
ATOM 1600 C C . ILE A 1 215 ? 11.586 14.883 33.688 1 24.48 215 ILE A C 1
ATOM 1602 O O . ILE A 1 215 ? 11.477 13.68 33.969 1 24.48 215 ILE A O 1
ATOM 1606 N N . ALA A 1 216 ? 11.844 14.969 32.469 1 25.36 216 ALA A N 1
ATOM 1607 C CA . ALA A 1 216 ? 12.727 14.062 31.734 1 25.36 216 ALA A CA 1
ATOM 1608 C C . ALA A 1 216 ? 14.172 14.234 32.188 1 25.36 216 ALA A C 1
ATOM 1610 O O . ALA A 1 216 ? 14.758 15.305 32.031 1 25.36 216 ALA A O 1
ATOM 1611 N N . ARG A 1 217 ? 14.75 13.492 33.156 1 25.83 217 ARG A N 1
ATOM 1612 C CA . ARG A 1 217 ? 16.062 13.562 33.812 1 25.83 217 ARG A CA 1
ATOM 1613 C C . ARG A 1 217 ? 17.141 12.992 32.906 1 25.83 217 ARG A C 1
ATOM 1615 O O . ARG A 1 217 ? 18.219 12.617 33.375 1 25.83 217 ARG A O 1
ATOM 1622 N N . GLY A 1 218 ? 17.234 12.773 31.641 1 27.81 218 GLY A N 1
ATOM 1623 C CA . GLY A 1 218 ? 18.562 12.32 31.25 1 27.81 218 GLY A CA 1
ATOM 1624 C C . GLY A 1 218 ? 19.656 13.312 31.594 1 27.81 218 GLY A C 1
ATOM 1625 O O . GLY A 1 218 ? 19.375 14.469 31.906 1 27.81 218 GLY A O 1
ATOM 1626 N N . SER A 1 219 ? 21.094 12.961 31.734 1 30.08 219 SER A N 1
ATOM 1627 C CA . SER A 1 219 ? 22.188 13.734 32.312 1 30.08 219 SER A CA 1
ATOM 1628 C C . SER A 1 219 ? 22.125 15.195 31.875 1 30.08 219 SER A C 1
ATOM 1630 O O . SER A 1 219 ? 22.203 16.094 32.719 1 30.08 219 SER A O 1
ATOM 1632 N N . GLU A 1 220 ? 22.953 15.523 30.734 1 30.2 220 GLU A N 1
ATOM 1633 C CA . GLU A 1 220 ? 23.062 16.953 30.469 1 30.2 220 GLU A CA 1
ATOM 1634 C C . GLU A 1 220 ? 21.688 17.609 30.391 1 30.2 220 GLU A C 1
ATOM 1636 O O . GLU A 1 220 ? 20.828 17.172 29.625 1 30.2 220 GLU A O 1
ATOM 1641 N N . ASP A 1 221 ? 21.25 18.141 31.516 1 31.27 221 ASP A N 1
ATOM 1642 C CA . ASP A 1 221 ? 20.031 18.828 31.922 1 31.27 221 ASP A CA 1
ATOM 1643 C C . ASP A 1 221 ? 19.578 19.812 30.859 1 31.27 221 ASP A C 1
ATOM 1645 O O . ASP A 1 221 ? 20 20.969 30.859 1 31.27 221 ASP A O 1
ATOM 1649 N N . TRP A 1 222 ? 19.891 19.531 29.578 1 31.39 222 TRP A N 1
ATOM 1650 C CA . TRP A 1 222 ? 19.328 20.594 28.75 1 31.39 222 TRP A CA 1
ATOM 1651 C C . TRP A 1 222 ? 17.891 20.875 29.156 1 31.39 222 TRP A C 1
ATOM 1653 O O . TRP A 1 222 ? 17.078 19.953 29.297 1 31.39 222 TRP A O 1
ATOM 1663 N N . ASP A 1 223 ? 17.781 21.703 30.203 1 31.64 223 ASP A N 1
ATOM 1664 C CA . ASP A 1 223 ? 16.469 22.234 30.562 1 31.64 223 ASP A CA 1
ATOM 1665 C C . ASP A 1 223 ? 15.711 22.719 29.328 1 31.64 223 ASP A C 1
ATOM 1667 O O . ASP A 1 223 ? 16.25 23.484 28.531 1 31.64 223 ASP A O 1
ATOM 1671 N N . LEU A 1 224 ? 15.164 21.766 28.531 1 37.31 224 LEU A N 1
ATOM 1672 C CA . LEU A 1 224 ? 14.195 22.281 27.578 1 37.31 224 LEU A CA 1
ATOM 1673 C C . LEU A 1 224 ? 13.273 23.312 28.234 1 37.31 224 LEU A C 1
ATOM 1675 O O . LEU A 1 224 ? 12.648 23.016 29.25 1 37.31 224 LEU A O 1
ATOM 1679 N N . ASP A 1 225 ? 13.82 24.438 28.484 1 35.88 225 ASP A N 1
ATOM 1680 C CA . ASP A 1 225 ? 12.867 25.453 28.938 1 35.88 225 ASP A CA 1
ATOM 1681 C C . ASP A 1 225 ? 11.617 25.453 28.062 1 35.88 225 ASP A C 1
ATOM 1683 O O . ASP A 1 225 ? 11.688 25.75 26.875 1 35.88 225 ASP A O 1
ATOM 1687 N N . MET A 1 226 ? 10.758 24.406 28.25 1 38.19 226 MET A N 1
ATOM 1688 C CA . MET A 1 226 ? 9.406 24.594 27.75 1 38.19 226 MET A CA 1
ATOM 1689 C C . MET A 1 226 ? 8.852 25.953 28.172 1 38.19 226 MET A C 1
ATOM 1691 O O . MET A 1 226 ? 8.492 26.156 29.328 1 38.19 226 MET A O 1
ATOM 1695 N N . GLU A 1 227 ? 9.477 27.016 27.953 1 34.03 227 GLU A N 1
ATOM 1696 C CA . GLU A 1 227 ? 8.797 28.219 28.391 1 34.03 227 GLU A CA 1
ATOM 1697 C C . GLU A 1 227 ? 7.293 28.141 28.141 1 34.03 227 GLU A C 1
ATOM 1699 O O . GLU A 1 227 ? 6.855 27.438 27.219 1 34.03 227 GLU A O 1
ATOM 1704 N N . ASP A 1 228 ? 6.375 28.688 28.969 1 36.75 228 ASP A N 1
ATOM 1705 C CA . ASP A 1 228 ? 4.926 28.828 28.969 1 36.75 228 ASP A CA 1
ATOM 1706 C C . ASP A 1 228 ? 4.359 28.75 27.547 1 36.75 228 ASP A C 1
ATOM 1708 O O . ASP A 1 228 ? 5.117 28.703 26.578 1 36.75 228 ASP A O 1
ATOM 1712 N N . GLY A 1 229 ? 2.945 29.297 27.188 1 43.09 229 GLY A N 1
ATOM 1713 C CA . GLY A 1 229 ? 2.068 29.562 26.062 1 43.09 229 GLY A CA 1
ATOM 1714 C C . GLY A 1 229 ? 2.816 29.984 24.812 1 43.09 229 GLY A C 1
ATOM 1715 O O . GLY A 1 229 ? 2.287 29.906 23.703 1 43.09 229 GLY A O 1
ATOM 1716 N N . GLU A 1 230 ? 3.945 30.703 24.844 1 50.94 230 GLU A N 1
ATOM 1717 C CA . GLU A 1 230 ? 4.566 31.578 23.859 1 50.94 230 GLU A CA 1
ATOM 1718 C C . GLU A 1 230 ? 5.594 30.844 23.016 1 50.94 230 GLU A C 1
ATOM 1720 O O . GLU A 1 230 ? 6.051 31.344 22 1 50.94 230 GLU A O 1
ATOM 1725 N N . GLY A 1 231 ? 5.953 29.562 23.203 1 72.81 231 GLY A N 1
ATOM 1726 C CA . GLY A 1 231 ? 7.121 29 22.547 1 72.81 231 GLY A CA 1
ATOM 1727 C C . GLY A 1 231 ? 6.777 27.875 21.578 1 72.81 231 GLY A C 1
ATOM 1728 O O . GLY A 1 231 ? 7.625 27.047 21.25 1 72.81 231 GLY A O 1
ATOM 1729 N N . VAL A 1 232 ? 5.492 27.703 21.344 1 82.94 232 VAL A N 1
ATOM 1730 C CA . VAL A 1 232 ? 5.172 26.656 20.391 1 82.94 232 VAL A CA 1
ATOM 1731 C C . VAL A 1 232 ? 4.855 27.266 19.031 1 82.94 232 VAL A C 1
ATOM 1733 O O . VAL A 1 232 ? 4.402 28.422 18.953 1 82.94 232 VAL A O 1
ATOM 1736 N N . GLU A 1 233 ? 5.203 26.594 18.078 1 88.5 233 GLU A N 1
ATOM 1737 C CA . GLU A 1 233 ? 4.867 26.984 16.703 1 88.5 233 GLU A CA 1
ATOM 1738 C C . GLU A 1 233 ? 4.16 25.844 15.977 1 88.5 233 GLU A C 1
ATOM 1740 O O . GLU A 1 233 ? 4.406 24.672 16.266 1 88.5 233 GLU A O 1
ATOM 1745 N N . PHE A 1 234 ? 3.256 26.25 15.188 1 92.5 234 PHE A N 1
ATOM 1746 C CA . PHE A 1 234 ? 2.582 25.25 14.375 1 92.5 234 PHE A CA 1
ATOM 1747 C C . PHE A 1 234 ? 3.549 24.625 13.375 1 92.5 234 PHE A C 1
ATOM 1749 O O . PHE A 1 234 ? 4.566 25.219 13.031 1 92.5 234 PHE A O 1
ATOM 1756 N N . LEU A 1 235 ? 3.15 23.438 12.938 1 92.44 235 LEU A N 1
ATOM 1757 C CA . LEU A 1 235 ? 3.957 22.734 11.953 1 92.44 235 LEU A CA 1
ATOM 1758 C C . LEU A 1 235 ? 4.176 23.578 10.703 1 92.44 235 LEU A C 1
ATOM 1760 O O . LEU A 1 235 ? 3.219 24.125 10.141 1 92.44 235 LEU A O 1
ATOM 1764 N N . GLU A 1 236 ? 5.441 23.688 10.367 1 88.06 236 GLU A N 1
ATOM 1765 C CA . GLU A 1 236 ? 5.754 24.391 9.125 1 88.06 236 GLU A CA 1
ATOM 1766 C C . GLU A 1 236 ? 5.203 23.656 7.914 1 88.06 236 GLU A C 1
ATOM 1768 O O . GLU A 1 236 ? 5.348 22.422 7.809 1 88.06 236 GLU A O 1
ATOM 1773 N N . GLY A 1 237 ? 4.5 24.375 7 1 89.5 237 GLY A N 1
ATOM 1774 C CA . GLY A 1 237 ? 3.961 23.766 5.789 1 89.5 237 GLY A CA 1
ATOM 1775 C C . GLY A 1 237 ? 2.682 22.984 6.027 1 89.5 237 GLY A C 1
ATOM 1776 O O . GLY A 1 237 ? 2.371 22.047 5.289 1 89.5 237 GLY A O 1
ATOM 1777 N N . ARG A 1 238 ? 2 23.344 7.113 1 92.38 238 ARG A N 1
ATOM 1778 C CA . ARG A 1 238 ? 0.805 22.609 7.504 1 92.38 238 ARG A CA 1
ATOM 1779 C C . ARG A 1 238 ? -0.278 22.719 6.434 1 92.38 238 ARG A C 1
ATOM 1781 O O . ARG A 1 238 ? -1.177 21.875 6.367 1 92.38 238 ARG A O 1
ATOM 1788 N N . GLU A 1 239 ? -0.194 23.703 5.508 1 91.69 239 GLU A N 1
ATOM 1789 C CA . GLU A 1 239 ? -1.177 23.859 4.441 1 91.69 239 GLU A CA 1
ATOM 1790 C C . GLU A 1 239 ? -0.809 23.031 3.217 1 91.69 239 GLU A C 1
ATOM 1792 O O . GLU A 1 239 ? -1.635 22.828 2.322 1 91.69 239 GLU A O 1
ATOM 1797 N N . ALA A 1 240 ? 0.399 22.5 3.197 1 92.44 240 ALA A N 1
ATOM 1798 C CA . ALA A 1 240 ? 0.887 21.797 2.02 1 92.44 240 ALA A CA 1
ATOM 1799 C C . ALA A 1 240 ? 0.895 20.281 2.252 1 92.44 240 ALA A C 1
ATOM 1801 O O . ALA A 1 240 ? 1.533 19.547 1.507 1 92.44 240 ALA A O 1
ATOM 1802 N N . LEU A 1 241 ? 0.212 19.875 3.26 1 94.44 241 LEU A N 1
ATOM 1803 C CA . LEU A 1 241 ? 0.13 18.438 3.535 1 94.44 241 LEU A CA 1
ATOM 1804 C C . LEU A 1 241 ? -0.743 17.734 2.5 1 94.44 241 LEU A C 1
ATOM 1806 O O . LEU A 1 241 ? -1.664 18.344 1.945 1 94.44 241 LEU A O 1
ATOM 1810 N N . PRO A 1 242 ? -0.572 16.516 2.252 1 95.5 242 PRO A N 1
ATOM 1811 C CA . PRO A 1 242 ? -1.282 15.781 1.198 1 95.5 242 PRO A CA 1
ATOM 1812 C C . PRO A 1 242 ? -2.74 15.5 1.555 1 95.5 242 PRO A C 1
ATOM 1814 O O . PRO A 1 242 ? -3.098 15.477 2.736 1 95.5 242 PRO A O 1
ATOM 1817 N N . VAL A 1 243 ? -3.502 15.359 0.534 1 97.25 243 VAL A N 1
ATOM 1818 C CA . VAL A 1 243 ? -4.867 14.852 0.645 1 97.25 243 VAL A CA 1
ATOM 1819 C C . VAL A 1 243 ? -4.992 13.539 -0.122 1 97.25 243 VAL A C 1
ATOM 1821 O O . VAL A 1 243 ? -4.16 13.227 -0.978 1 97.25 243 VAL A O 1
ATOM 1824 N N . LEU A 1 244 ? -5.969 12.781 0.259 1 98.31 244 LEU A N 1
ATOM 1825 C CA . LEU A 1 244 ? -6.242 11.508 -0.405 1 98.31 244 LEU A CA 1
ATOM 1826 C C . LEU A 1 244 ? -7.523 11.594 -1.232 1 98.31 244 LEU A C 1
ATOM 1828 O O . LEU A 1 244 ? -8.547 12.07 -0.746 1 98.31 244 LEU A O 1
ATOM 1832 N N . VAL A 1 245 ? -7.434 11.211 -2.441 1 98.06 245 VAL A N 1
ATOM 1833 C CA . VAL A 1 245 ? -8.594 11.031 -3.307 1 98.06 245 VAL A CA 1
ATOM 1834 C C . VAL A 1 245 ? -8.734 9.562 -3.688 1 98.06 245 VAL A C 1
ATOM 1836 O O . VAL A 1 245 ? -7.84 8.992 -4.312 1 98.06 245 VAL A O 1
ATOM 1839 N N . THR A 1 246 ? -9.789 9 -3.277 1 97.81 246 THR A N 1
ATOM 1840 C CA . THR A 1 246 ? -10.078 7.617 -3.637 1 97.81 246 THR A CA 1
ATOM 1841 C C . THR A 1 246 ? -11.062 7.555 -4.797 1 97.81 246 THR A C 1
ATOM 1843 O O . THR A 1 246 ? -12.18 8.07 -4.699 1 97.81 246 THR A O 1
ATOM 1846 N N . LEU A 1 247 ? -10.672 6.977 -5.891 1 97.88 247 LEU A N 1
ATOM 1847 C CA . LEU A 1 247 ? -11.539 6.742 -7.039 1 97.88 247 LEU A CA 1
ATOM 1848 C C . LEU A 1 247 ? -12 5.293 -7.082 1 97.88 247 LEU A C 1
ATOM 1850 O O . LEU A 1 247 ? -11.18 4.375 -7.137 1 97.88 247 LEU A O 1
ATOM 1854 N N . ASN A 1 248 ? -13.297 5.086 -7.02 1 96.94 248 ASN A N 1
ATOM 1855 C CA . ASN A 1 248 ? -13.883 3.748 -7.102 1 96.94 248 ASN A CA 1
ATOM 1856 C C . ASN A 1 248 ? -14.211 3.365 -8.539 1 96.94 248 ASN A C 1
ATOM 1858 O O . ASN A 1 248 ? -14.867 4.125 -9.25 1 96.94 248 ASN A O 1
ATOM 1862 N N . MET A 1 249 ? -13.773 2.205 -8.898 1 95.69 249 MET A N 1
ATOM 1863 C CA . MET A 1 249 ? -13.969 1.752 -10.273 1 95.69 249 MET A CA 1
ATOM 1864 C C . MET A 1 249 ? -15.203 0.869 -10.383 1 95.69 249 MET A C 1
ATOM 1866 O O . MET A 1 249 ? -15.367 -0.08 -9.609 1 95.69 249 MET A O 1
ATOM 1870 N N . VAL A 1 250 ? -16.047 1.21 -11.352 1 95.81 250 VAL A N 1
ATOM 1871 C CA . VAL A 1 250 ? -17.219 0.382 -11.617 1 95.81 250 VAL A CA 1
ATOM 1872 C C . VAL A 1 250 ? -16.828 -0.805 -12.492 1 95.81 250 VAL A C 1
ATOM 1874 O O . VAL A 1 250 ? -16.203 -0.628 -13.547 1 95.81 250 VAL A O 1
ATOM 1877 N N . PRO A 1 251 ? -17.172 -1.992 -12.055 1 92.69 251 PRO A N 1
ATOM 1878 C CA . PRO A 1 251 ? -16.781 -3.164 -12.844 1 92.69 251 PRO A CA 1
ATOM 1879 C C . PRO A 1 251 ? -17.281 -3.096 -14.289 1 92.69 251 PRO A C 1
ATOM 1881 O O . PRO A 1 251 ? -18.438 -2.703 -14.523 1 92.69 251 PRO A O 1
ATOM 1884 N N . SER A 1 252 ? -16.438 -3.455 -15.227 1 89.38 252 SER A N 1
ATOM 1885 C CA . SER A 1 252 ? -16.75 -3.557 -16.641 1 89.38 252 SER A CA 1
ATOM 1886 C C . SER A 1 252 ? -17.297 -2.244 -17.188 1 89.38 252 SER A C 1
ATOM 1888 O O . SER A 1 252 ? -18.188 -2.244 -18.047 1 89.38 252 SER A O 1
ATOM 1890 N N . SER A 1 253 ? -17.031 -1.122 -16.594 1 93.5 253 SER A N 1
ATOM 1891 C CA . SER A 1 253 ? -17.422 0.217 -17.016 1 93.5 253 SER A CA 1
ATOM 1892 C C . SER A 1 253 ? -16.297 1.217 -16.844 1 93.5 253 SER A C 1
ATOM 1894 O O . SER A 1 253 ? -15.438 1.05 -15.961 1 93.5 253 SER A O 1
ATOM 1896 N N . PRO A 1 254 ? -16.203 2.168 -17.734 1 92.88 254 PRO A N 1
ATOM 1897 C CA . PRO A 1 254 ? -15.188 3.205 -17.547 1 92.88 254 PRO A CA 1
ATOM 1898 C C . PRO A 1 254 ? -15.547 4.199 -16.438 1 92.88 254 PRO A C 1
ATOM 1900 O O . PRO A 1 254 ? -14.727 5.039 -16.062 1 92.88 254 PRO A O 1
ATOM 1903 N N . ASN A 1 255 ? -16.766 4.113 -15.922 1 95.75 255 ASN A N 1
ATOM 1904 C CA . ASN A 1 255 ? -17.234 5.078 -14.93 1 95.75 255 ASN A CA 1
ATOM 1905 C C . ASN A 1 255 ? -16.484 4.926 -13.609 1 95.75 255 ASN A C 1
ATOM 1907 O O . ASN A 1 255 ? -16.109 3.816 -13.227 1 95.75 255 ASN A O 1
ATOM 1911 N N . ILE A 1 256 ? -16.172 6.027 -13.016 1 96.94 256 ILE A N 1
ATOM 1912 C CA . ILE A 1 256 ? -15.578 6.102 -11.688 1 96.94 256 ILE A CA 1
ATOM 1913 C C . ILE A 1 256 ? -16.391 7.039 -10.805 1 96.94 256 ILE A C 1
ATOM 1915 O O . ILE A 1 256 ? -17.156 7.863 -11.305 1 96.94 256 ILE A O 1
ATOM 1919 N N . PHE A 1 257 ? -16.281 6.883 -9.508 1 97.44 257 PHE A N 1
ATOM 1920 C CA . PHE A 1 257 ? -17.031 7.762 -8.617 1 97.44 257 PHE A CA 1
ATOM 1921 C C . PHE A 1 257 ? -16.297 7.922 -7.285 1 97.44 257 PHE A C 1
ATOM 1923 O O . PHE A 1 257 ? -15.352 7.188 -6.996 1 97.44 257 PHE A O 1
ATOM 1930 N N . LEU A 1 258 ? -16.703 8.945 -6.527 1 97.5 258 LEU A N 1
ATOM 1931 C CA . LEU A 1 258 ? -16.031 9.305 -5.281 1 97.5 258 LEU A CA 1
ATOM 1932 C C . LEU A 1 258 ? -16.859 8.859 -4.074 1 97.5 258 LEU A C 1
ATOM 1934 O O . LEU A 1 258 ? -18.062 8.617 -4.195 1 97.5 258 LEU A O 1
ATOM 1938 N N . ASP A 1 259 ? -16.172 8.688 -2.949 1 96.75 259 ASP A N 1
ATOM 1939 C CA . ASP A 1 259 ? -16.812 8.586 -1.637 1 96.75 259 ASP A CA 1
ATOM 1940 C C . ASP A 1 259 ? -17.922 7.531 -1.642 1 96.75 259 ASP A C 1
ATOM 1942 O O . ASP A 1 259 ? -19.078 7.852 -1.4 1 96.75 259 ASP A O 1
ATOM 1946 N N . ALA A 1 260 ? -17.547 6.363 -1.798 1 96.44 260 ALA A N 1
ATOM 1947 C CA . ALA A 1 260 ? -18.469 5.238 -1.917 1 96.44 260 ALA A CA 1
ATOM 1948 C C . ALA A 1 260 ? -19.156 4.949 -0.586 1 96.44 260 ALA A C 1
ATOM 1950 O O . ALA A 1 260 ? -18.531 5.008 0.472 1 96.44 260 ALA A O 1
ATOM 1951 N N . THR A 1 261 ? -20.469 4.605 -0.653 1 94.69 261 THR A N 1
ATOM 1952 C CA . THR A 1 261 ? -21.172 4.031 0.489 1 94.69 261 THR A CA 1
ATOM 1953 C C . THR A 1 261 ? -20.734 2.59 0.725 1 94.69 261 THR A C 1
ATOM 1955 O O . THR A 1 261 ? -20.094 1.984 -0.132 1 94.69 261 THR A O 1
ATOM 1958 N N . PRO A 1 262 ? -21.047 2.074 1.897 1 92.44 262 PRO A N 1
ATOM 1959 C CA . PRO A 1 262 ? -20.641 0.688 2.156 1 92.44 262 PRO A CA 1
ATOM 1960 C C . PRO A 1 262 ? -21.188 -0.285 1.109 1 92.44 262 PRO A C 1
ATOM 1962 O O . PRO A 1 262 ? -20.469 -1.204 0.694 1 92.44 262 PRO A O 1
ATOM 1965 N N . GLN A 1 263 ? -22.391 -0.085 0.636 1 92.44 263 GLN A N 1
ATOM 1966 C CA . GLN A 1 263 ? -22.984 -0.946 -0.383 1 92.44 263 GLN A CA 1
ATOM 1967 C C . GLN A 1 263 ? -22.25 -0.802 -1.716 1 92.44 263 GLN A C 1
ATOM 1969 O O . GLN A 1 263 ? -22 -1.795 -2.402 1 92.44 263 GLN A O 1
ATOM 1974 N N . GLU A 1 264 ? -21.938 0.406 -2.008 1 94.94 264 GLU A N 1
ATOM 1975 C CA . GLU A 1 264 ? -21.203 0.662 -3.244 1 94.94 264 GLU A CA 1
ATOM 1976 C C . GLU A 1 264 ? -19.797 0.062 -3.191 1 94.94 264 GLU A C 1
ATOM 1978 O O . GLU A 1 264 ? -19.297 -0.44 -4.199 1 94.94 264 GLU A O 1
ATOM 1983 N N . GLU A 1 265 ? -19.156 0.146 -2.061 1 92.81 265 GLU A N 1
ATOM 1984 C CA . GLU A 1 265 ? -17.828 -0.443 -1.896 1 92.81 265 GLU A CA 1
ATOM 1985 C C . GLU A 1 265 ? -17.875 -1.957 -2.084 1 92.81 265 GLU A C 1
ATOM 1987 O O . GLU A 1 265 ? -16.938 -2.547 -2.627 1 92.81 265 GLU A O 1
ATOM 1992 N N . SER A 1 266 ? -18.922 -2.52 -1.604 1 90.31 266 SER A N 1
ATOM 1993 C CA . SER A 1 266 ? -19.078 -3.963 -1.754 1 90.31 266 SER A CA 1
ATOM 1994 C C . SER A 1 266 ? -19.297 -4.348 -3.213 1 90.31 266 SER A C 1
ATOM 1996 O O . SER A 1 266 ? -18.781 -5.367 -3.676 1 90.31 266 SER A O 1
ATOM 1998 N N . ALA A 1 267 ? -20.062 -3.545 -3.908 1 92.75 267 ALA A N 1
ATOM 1999 C CA . ALA A 1 267 ? -20.406 -3.83 -5.297 1 92.75 267 ALA A CA 1
ATOM 2000 C C . ALA A 1 267 ? -19.25 -3.5 -6.234 1 92.75 267 ALA A C 1
ATOM 2002 O O . ALA A 1 267 ? -19.125 -4.09 -7.309 1 92.75 267 ALA A O 1
ATOM 2003 N N . CYS A 1 268 ? -18.469 -2.527 -5.836 1 93.38 268 CYS A N 1
ATOM 2004 C CA . CYS A 1 268 ? -17.312 -2.09 -6.613 1 93.38 268 CYS A CA 1
ATOM 2005 C C . CYS A 1 268 ? -16.031 -2.234 -5.805 1 93.38 268 CYS A C 1
ATOM 2007 O O . CYS A 1 268 ? -15.531 -1.26 -5.238 1 93.38 268 CYS A O 1
ATOM 2009 N N . PRO A 1 269 ? -15.367 -3.367 -5.875 1 90.44 269 PRO A N 1
ATOM 2010 C CA . PRO A 1 269 ? -14.289 -3.676 -4.934 1 90.44 269 PRO A CA 1
ATOM 2011 C C . PRO A 1 269 ? -12.945 -3.092 -5.363 1 90.44 269 PRO A C 1
ATOM 2013 O O . PRO A 1 269 ? -11.992 -3.082 -4.582 1 90.44 269 PRO A O 1
ATOM 2016 N N . THR A 1 270 ? -12.836 -2.639 -6.562 1 92.31 270 THR A N 1
ATOM 2017 C CA . THR A 1 270 ? -11.562 -2.111 -7.035 1 92.31 270 THR A CA 1
ATOM 2018 C C . THR A 1 270 ? -11.523 -0.591 -6.906 1 92.31 270 THR A C 1
ATOM 2020 O O . THR A 1 270 ? -12.477 0.094 -7.293 1 92.31 270 THR A O 1
ATOM 2023 N N . ARG A 1 271 ? -10.461 -0.094 -6.297 1 94.69 271 ARG A N 1
ATOM 2024 C CA . ARG A 1 271 ? -10.32 1.348 -6.117 1 94.69 271 ARG A CA 1
ATOM 2025 C C . ARG A 1 271 ? -8.859 1.77 -6.176 1 94.69 271 ARG A C 1
ATOM 2027 O O . ARG A 1 271 ? -7.965 0.953 -5.949 1 94.69 271 ARG A O 1
ATOM 2034 N N . ILE A 1 272 ? -8.625 2.973 -6.496 1 95.62 272 ILE A N 1
ATOM 2035 C CA . ILE A 1 272 ? -7.285 3.553 -6.539 1 95.62 272 ILE A CA 1
ATOM 2036 C C . ILE A 1 272 ? -7.203 4.73 -5.574 1 95.62 272 ILE A C 1
ATOM 2038 O O . ILE A 1 272 ? -8.078 5.598 -5.566 1 95.62 272 ILE A O 1
ATOM 2042 N N . HIS A 1 273 ? -6.273 4.68 -4.699 1 97.06 273 HIS A N 1
ATOM 2043 C CA . HIS A 1 273 ? -5.98 5.758 -3.762 1 97.06 273 HIS A CA 1
ATOM 2044 C C . HIS A 1 273 ? -4.887 6.672 -4.297 1 97.06 273 HIS A C 1
ATOM 2046 O O . HIS A 1 273 ? -3.768 6.223 -4.559 1 97.06 273 HIS A O 1
ATOM 2052 N N . LEU A 1 274 ? -5.23 7.906 -4.445 1 97.31 274 LEU A N 1
ATOM 2053 C CA . LEU A 1 274 ? -4.289 8.891 -4.969 1 97.31 274 LEU A CA 1
ATOM 2054 C C . LEU A 1 274 ? -3.996 9.969 -3.93 1 97.31 274 LEU A C 1
ATOM 2056 O O . LEU A 1 274 ? -4.914 10.625 -3.438 1 97.31 274 LEU A O 1
ATOM 2060 N N . PHE A 1 275 ? -2.742 10.117 -3.598 1 97.31 275 PHE A N 1
ATOM 2061 C CA . PHE A 1 275 ? -2.311 11.172 -2.686 1 97.31 275 PHE A CA 1
ATOM 2062 C C . PHE A 1 275 ? -1.689 12.336 -3.453 1 97.31 275 PHE A C 1
ATOM 2064 O O . PHE A 1 275 ? -0.781 12.133 -4.262 1 97.31 275 PHE A O 1
ATOM 2071 N N . PHE A 1 276 ? -2.23 13.531 -3.17 1 95.81 276 PHE A N 1
ATOM 2072 C CA . PHE A 1 276 ? -1.738 14.727 -3.838 1 95.81 276 PHE A CA 1
ATOM 2073 C C . PHE A 1 276 ? -1.323 15.789 -2.822 1 95.81 276 PHE A C 1
ATOM 2075 O O . PHE A 1 276 ? -1.975 15.953 -1.788 1 95.81 276 PHE A O 1
ATOM 2082 N N . LYS A 1 277 ? -0.283 16.406 -3.092 1 92.12 277 LYS A N 1
ATOM 2083 C CA . LYS A 1 277 ? 0.136 17.562 -2.318 1 92.12 277 LYS A CA 1
ATOM 2084 C C . LYS A 1 277 ? 0.297 18.797 -3.213 1 92.12 277 LYS A C 1
ATOM 2086 O O . LYS A 1 277 ? 0.492 18.656 -4.422 1 92.12 277 LYS A O 1
ATOM 2091 N N . PRO A 1 278 ? 0.147 19.891 -2.604 1 89.25 278 PRO A N 1
ATOM 2092 C CA . PRO A 1 278 ? 0.358 21.094 -3.412 1 89.25 278 PRO A CA 1
ATOM 2093 C C . PRO A 1 278 ? 1.793 21.219 -3.922 1 89.25 278 PRO A C 1
ATOM 2095 O O . PRO A 1 278 ? 2.732 20.812 -3.23 1 89.25 278 PRO A O 1
ATOM 2098 N N . SER A 1 279 ? 1.974 21.594 -5.16 1 79.88 279 SER A N 1
ATOM 2099 C CA . SER A 1 279 ? 3.299 21.781 -5.746 1 79.88 279 SER A CA 1
ATOM 2100 C C . SER A 1 279 ? 4.066 22.891 -5.031 1 79.88 279 SER A C 1
ATOM 2102 O O . SER A 1 279 ? 5.285 22.781 -4.852 1 79.88 279 SER A O 1
ATOM 2104 N N . SER A 1 280 ? 3.4 23.891 -4.715 1 75 280 SER A N 1
ATOM 2105 C CA . SER A 1 280 ? 3.941 25 -3.926 1 75 280 SER A CA 1
ATOM 2106 C C . SER A 1 280 ? 2.902 25.531 -2.947 1 75 280 SER A C 1
ATOM 2108 O O . SER A 1 280 ? 1.718 25.219 -3.051 1 75 280 SER A O 1
ATOM 2110 N N . ALA A 1 281 ? 3.387 26.234 -1.973 1 65.94 281 ALA A N 1
ATOM 2111 C CA . ALA A 1 281 ? 2.5 26.812 -0.967 1 65.94 281 ALA A CA 1
ATOM 2112 C C . ALA A 1 281 ? 1.43 27.688 -1.617 1 65.94 281 ALA A C 1
ATOM 2114 O O . ALA A 1 281 ? 0.335 27.844 -1.072 1 65.94 281 ALA A O 1
ATOM 2115 N N . HIS A 1 282 ? 1.723 28 -2.84 1 69.56 282 HIS A N 1
ATOM 2116 C CA . HIS A 1 282 ? 0.829 29 -3.406 1 69.56 282 HIS A CA 1
ATOM 2117 C C . HIS A 1 282 ? 0.151 28.484 -4.672 1 69.56 282 HIS A C 1
ATOM 2119 O O . HIS A 1 282 ? -0.728 29.156 -5.227 1 69.56 282 HIS A O 1
ATOM 2125 N N . ASP A 1 283 ? 0.534 27.344 -5.043 1 77.12 283 ASP A N 1
ATOM 2126 C CA . ASP A 1 283 ? -0.051 26.828 -6.273 1 77.12 283 ASP A CA 1
ATOM 2127 C C . ASP A 1 283 ? -0.723 25.484 -6.035 1 77.12 283 ASP A C 1
ATOM 2129 O O . ASP A 1 283 ? -0.048 24.453 -5.953 1 77.12 283 ASP A O 1
ATOM 2133 N N . ILE A 1 284 ? -2.004 25.562 -6.012 1 77.62 284 ILE A N 1
ATOM 2134 C CA . ILE A 1 284 ? -2.781 24.359 -5.75 1 77.62 284 ILE A CA 1
ATOM 2135 C C . ILE A 1 284 ? -3.396 23.859 -7.055 1 77.62 284 ILE A C 1
ATOM 2137 O O . ILE A 1 284 ? -4.047 22.812 -7.074 1 77.62 284 ILE A O 1
ATOM 2141 N N . SER A 1 285 ? -3.127 24.484 -8.188 1 81.31 285 SER A N 1
ATOM 2142 C CA . SER A 1 285 ? -3.775 24.156 -9.453 1 81.31 285 SER A CA 1
ATOM 2143 C C . SER A 1 285 ? -3.174 22.891 -10.062 1 81.31 285 SER A C 1
ATOM 2145 O O . SER A 1 285 ? -3.848 22.156 -10.789 1 81.31 285 SER A O 1
ATOM 2147 N N . LYS A 1 286 ? -1.955 22.641 -9.688 1 85.38 286 LYS A N 1
ATOM 2148 C CA . LYS A 1 286 ? -1.309 21.453 -10.219 1 85.38 286 LYS A CA 1
ATOM 2149 C C . LYS A 1 286 ? -0.662 20.641 -9.102 1 85.38 286 LYS A C 1
ATOM 2151 O O . LYS A 1 286 ? 0.564 20.594 -8.984 1 85.38 286 LYS A O 1
ATOM 2156 N N . PRO A 1 287 ? -1.562 19.922 -8.43 1 92 287 PRO A N 1
ATOM 2157 C CA . PRO A 1 287 ? -1.002 19.156 -7.316 1 92 287 PRO A CA 1
ATOM 2158 C C . PRO A 1 287 ? -0.084 18.016 -7.777 1 92 287 PRO A C 1
ATOM 2160 O O . PRO A 1 287 ? -0.26 17.484 -8.875 1 92 287 PRO A O 1
ATOM 2163 N N . LYS A 1 288 ? 0.863 17.766 -6.984 1 90.81 288 LYS A N 1
ATOM 2164 C CA . LYS A 1 288 ? 1.841 16.719 -7.273 1 90.81 288 LYS A CA 1
ATOM 2165 C C . LYS A 1 288 ? 1.427 15.391 -6.652 1 90.81 288 LYS A C 1
ATOM 2167 O O . LYS A 1 288 ? 0.96 15.352 -5.512 1 90.81 288 LYS A O 1
ATOM 2172 N N . LEU A 1 289 ? 1.566 14.344 -7.453 1 94.06 289 LEU A N 1
ATOM 2173 C CA . LEU A 1 289 ? 1.268 13 -6.973 1 94.06 289 LEU A CA 1
ATOM 2174 C C . LEU A 1 289 ? 2.355 12.5 -6.027 1 94.06 289 LEU A C 1
ATOM 2176 O O . LEU A 1 289 ? 3.527 12.422 -6.406 1 94.06 289 LEU A O 1
ATOM 2180 N N . CYS A 1 290 ? 2.006 12.164 -4.77 1 92.94 290 CYS A N 1
ATOM 2181 C CA . CYS A 1 290 ? 3.029 11.734 -3.826 1 92.94 290 CYS A CA 1
ATOM 2182 C C . CYS A 1 290 ? 2.729 10.336 -3.293 1 92.94 290 CYS A C 1
ATOM 2184 O O . CYS A 1 290 ? 3.496 9.789 -2.498 1 92.94 290 CYS A O 1
ATOM 2186 N N . GLY A 1 291 ? 1.695 9.797 -3.645 1 93.31 291 GLY A N 1
ATOM 2187 C CA . GLY A 1 291 ? 1.327 8.438 -3.279 1 93.31 291 GLY A CA 1
ATOM 2188 C C . GLY A 1 291 ? 0.282 7.836 -4.199 1 93.31 291 GLY A C 1
ATOM 2189 O O . GLY A 1 291 ? -0.577 8.547 -4.723 1 93.31 291 GLY A O 1
ATOM 2190 N N . LEU A 1 292 ? 0.32 6.578 -4.383 1 95.06 292 LEU A N 1
ATOM 2191 C CA . LEU A 1 292 ? -0.583 5.844 -5.266 1 95.06 292 LEU A CA 1
ATOM 2192 C C . LEU A 1 292 ? -0.705 4.387 -4.832 1 95.06 292 LEU A C 1
ATOM 2194 O O . LEU A 1 292 ? 0.302 3.734 -4.547 1 95.06 292 LEU A O 1
ATOM 2198 N N . ARG A 1 293 ? -1.919 3.971 -4.734 1 94.38 293 ARG A N 1
ATOM 2199 C CA . ARG A 1 293 ? -2.162 2.586 -4.344 1 94.38 293 ARG A CA 1
ATOM 2200 C C . ARG A 1 293 ? -3.412 2.037 -5.023 1 94.38 293 ARG A C 1
ATOM 2202 O O . ARG A 1 293 ? -4.492 2.615 -4.906 1 94.38 293 ARG A O 1
ATOM 2209 N N . LEU A 1 294 ? -3.225 0.995 -5.77 1 93.5 294 LEU A N 1
ATOM 2210 C CA . LEU A 1 294 ? -4.34 0.285 -6.387 1 93.5 294 LEU A CA 1
ATOM 2211 C C . LEU A 1 294 ? -4.746 -0.923 -5.547 1 93.5 294 LEU A C 1
ATOM 2213 O O . LEU A 1 294 ? -3.891 -1.704 -5.125 1 93.5 294 LEU A O 1
ATOM 2217 N N . GLU A 1 295 ? -6.02 -1.034 -5.328 1 89.06 295 GLU A N 1
ATOM 2218 C CA . GLU A 1 295 ? -6.543 -2.162 -4.562 1 89.06 295 GLU A CA 1
ATOM 2219 C C . GLU A 1 295 ? -7.734 -2.803 -5.273 1 89.06 295 GLU A C 1
ATOM 2221 O O . GLU A 1 295 ? -8.523 -2.113 -5.922 1 89.06 295 GLU A O 1
ATOM 2226 N N . GLY A 1 296 ? -7.859 -4.145 -5.078 1 87.5 296 GLY A N 1
ATOM 2227 C CA . GLY A 1 296 ? -8.992 -4.859 -5.656 1 87.5 296 GLY A CA 1
ATOM 2228 C C . GLY A 1 296 ? -8.578 -5.953 -6.621 1 87.5 296 GLY A C 1
ATOM 2229 O O . GLY A 1 296 ? -7.402 -6.051 -6.988 1 87.5 296 GLY A O 1
ATOM 2230 N N . PRO A 1 297 ? -9.531 -6.715 -7.074 1 82.75 297 PRO A N 1
ATOM 2231 C CA . PRO A 1 297 ? -9.227 -7.914 -7.855 1 82.75 297 PRO A CA 1
ATOM 2232 C C . PRO A 1 297 ? -9.195 -7.648 -9.359 1 82.75 297 PRO A C 1
ATOM 2234 O O . PRO A 1 297 ? -8.617 -8.43 -10.117 1 82.75 297 PRO A O 1
ATOM 2237 N N . ASP A 1 298 ? -9.797 -6.633 -9.883 1 82.38 298 ASP A N 1
ATOM 2238 C CA . ASP A 1 298 ? -10.039 -6.477 -11.312 1 82.38 298 ASP A CA 1
ATOM 2239 C C . ASP A 1 298 ? -8.812 -5.914 -12.023 1 82.38 298 ASP A C 1
ATOM 2241 O O . ASP A 1 298 ? -8.688 -6.039 -13.242 1 82.38 298 ASP A O 1
ATOM 2245 N N . GLY A 1 299 ? -7.926 -5.367 -11.344 1 82.06 299 GLY A N 1
ATOM 2246 C CA . GLY A 1 299 ? -6.801 -4.73 -12 1 82.06 299 GLY A CA 1
ATOM 2247 C C . GLY A 1 299 ? -7.172 -3.438 -12.703 1 82.06 299 GLY A C 1
ATOM 2248 O O . GLY A 1 299 ? -8.234 -2.861 -12.438 1 82.06 299 GLY A O 1
ATOM 2249 N N . LEU A 1 300 ? -6.238 -2.916 -13.555 1 87.62 300 LEU A N 1
ATOM 2250 C CA . LEU A 1 300 ? -6.406 -1.627 -14.219 1 87.62 300 LEU A CA 1
ATOM 2251 C C . LEU A 1 300 ? -5.676 -1.603 -15.555 1 87.62 300 LEU A C 1
ATOM 2253 O O . LEU A 1 300 ? -4.523 -2.033 -15.648 1 87.62 300 LEU A O 1
ATOM 2257 N N . ASP A 1 301 ? -6.465 -1.234 -16.562 1 85.88 301 ASP A N 1
ATOM 2258 C CA . ASP A 1 301 ? -5.812 -1.018 -17.844 1 85.88 301 ASP A CA 1
ATOM 2259 C C . ASP A 1 301 ? -4.867 0.18 -17.781 1 85.88 301 ASP A C 1
ATOM 2261 O O . ASP A 1 301 ? -5.254 1.261 -17.344 1 85.88 301 ASP A O 1
ATOM 2265 N N . ALA A 1 302 ? -3.719 -0.032 -18.344 1 84 302 ALA A N 1
ATOM 2266 C CA . ALA A 1 302 ? -2.684 0.997 -18.266 1 84 302 ALA A CA 1
ATOM 2267 C C . ALA A 1 302 ? -3.135 2.273 -18.969 1 84 302 ALA A C 1
ATOM 2269 O O . ALA A 1 302 ? -2.787 3.379 -18.547 1 84 302 ALA A O 1
ATOM 2270 N N . GLY A 1 303 ? -3.857 2.111 -20 1 86.38 303 GLY A N 1
ATOM 2271 C CA . GLY A 1 303 ? -4.32 3.258 -20.766 1 86.38 303 GLY A CA 1
ATOM 2272 C C . GLY A 1 303 ? -5.277 4.148 -20 1 86.38 303 GLY A C 1
ATOM 2273 O O . GLY A 1 303 ? -5.453 5.32 -20.328 1 86.38 303 GLY A O 1
ATOM 2274 N N . ARG A 1 304 ? -5.883 3.66 -18.922 1 90.81 304 ARG A N 1
ATOM 2275 C CA . ARG A 1 304 ? -6.867 4.395 -18.141 1 90.81 304 ARG A CA 1
ATOM 2276 C C . ARG A 1 304 ? -6.195 5.219 -17.047 1 90.81 304 ARG A C 1
ATOM 2278 O O . ARG A 1 304 ? -6.812 6.113 -16.469 1 90.81 304 ARG A O 1
ATOM 2285 N N . VAL A 1 305 ? -5 4.98 -16.766 1 91.31 305 VAL A N 1
ATOM 2286 C CA . VAL A 1 305 ? -4.344 5.516 -15.57 1 91.31 305 VAL A CA 1
ATOM 2287 C C . VAL A 1 305 ? -4.188 7.027 -15.703 1 91.31 305 VAL A C 1
ATOM 2289 O O . VAL A 1 305 ? -4.426 7.77 -14.75 1 91.31 305 VAL A O 1
ATOM 2292 N N . ARG A 1 306 ? -3.82 7.477 -16.859 1 90.19 306 ARG A N 1
ATOM 2293 C CA . ARG A 1 306 ? -3.633 8.906 -17.047 1 90.19 306 ARG A CA 1
ATOM 2294 C C . ARG A 1 306 ? -4.918 9.672 -16.75 1 90.19 306 ARG A C 1
ATOM 2296 O O . ARG A 1 306 ? -4.895 10.695 -16.062 1 90.19 306 ARG A O 1
ATOM 2303 N N . GLY A 1 307 ? -6.008 9.148 -17.344 1 92.81 307 GLY A N 1
ATOM 2304 C CA . GLY A 1 307 ? -7.289 9.789 -17.094 1 92.81 307 GLY A CA 1
ATOM 2305 C C . GLY A 1 307 ? -7.676 9.797 -15.617 1 92.81 307 GLY A C 1
ATOM 2306 O O . GLY A 1 307 ? -8.219 10.781 -15.125 1 92.81 307 GLY A O 1
ATOM 2307 N N . LEU A 1 308 ? -7.367 8.773 -14.922 1 95.06 308 LEU A N 1
ATOM 2308 C CA . LEU A 1 308 ? -7.652 8.68 -13.492 1 95.06 308 LEU A CA 1
ATOM 2309 C C . LEU A 1 308 ? -6.84 9.703 -12.703 1 95.06 308 LEU A C 1
ATOM 2311 O O . LEU A 1 308 ? -7.355 10.336 -11.789 1 95.06 308 LEU A O 1
ATOM 2315 N N . LEU A 1 309 ? -5.578 9.875 -13.102 1 94.75 309 LEU A N 1
ATOM 2316 C CA . LEU A 1 309 ? -4.703 10.82 -12.422 1 94.75 309 LEU A CA 1
ATOM 2317 C C . LEU A 1 309 ? -5.18 12.25 -12.633 1 94.75 309 LEU A C 1
ATOM 2319 O O . LEU A 1 309 ? -5.156 13.062 -11.703 1 94.75 309 LEU A O 1
ATOM 2323 N N . GLU A 1 310 ? -5.586 12.508 -13.797 1 94.19 310 GLU A N 1
ATOM 2324 C CA . GLU A 1 310 ? -6.086 13.852 -14.094 1 94.19 310 GLU A CA 1
ATOM 2325 C C . GLU A 1 310 ? -7.355 14.156 -13.305 1 94.19 310 GLU A C 1
ATOM 2327 O O . GLU A 1 310 ? -7.5 15.242 -12.742 1 94.19 310 GLU A O 1
ATOM 2332 N N . GLN A 1 311 ? -8.25 13.188 -13.312 1 95.12 311 GLN A N 1
ATOM 2333 C CA . GLN A 1 311 ? -9.477 13.352 -12.531 1 95.12 311 GLN A CA 1
ATOM 2334 C C . GLN A 1 311 ? -9.164 13.5 -11.047 1 95.12 311 GLN A C 1
ATOM 2336 O O . GLN A 1 311 ? -9.742 14.344 -10.359 1 95.12 311 GLN A O 1
ATOM 2341 N N . GLY A 1 312 ? -8.281 12.68 -10.547 1 96.38 312 GLY A N 1
ATOM 2342 C CA . GLY A 1 312 ? -7.871 12.758 -9.156 1 96.38 312 GLY A CA 1
ATOM 2343 C C . GLY A 1 312 ? -7.258 14.102 -8.789 1 96.38 312 GLY A C 1
ATOM 2344 O O . GLY A 1 312 ? -7.539 14.648 -7.723 1 96.38 312 GLY A O 1
ATOM 2345 N N . ALA A 1 313 ? -6.438 14.656 -9.648 1 95.38 313 ALA A N 1
ATOM 2346 C CA . ALA A 1 313 ? -5.781 15.938 -9.406 1 95.38 313 ALA A CA 1
ATOM 2347 C C . ALA A 1 313 ? -6.805 17.062 -9.312 1 95.38 313 ALA A C 1
ATOM 2349 O O . ALA A 1 313 ? -6.68 17.953 -8.469 1 95.38 313 ALA A O 1
ATOM 2350 N N . SER A 1 314 ? -7.75 16.984 -10.203 1 95.31 314 SER A N 1
ATOM 2351 C CA . SER A 1 314 ? -8.805 18 -10.188 1 95.31 314 SER A CA 1
ATOM 2352 C C . SER A 1 314 ? -9.57 17.969 -8.867 1 95.31 314 SER A C 1
ATOM 2354 O O . SER A 1 314 ? -9.797 19.016 -8.258 1 95.31 314 SER A O 1
ATOM 2356 N N . VAL A 1 315 ? -9.93 16.812 -8.414 1 96.38 315 VAL A N 1
ATOM 2357 C CA . VAL A 1 315 ? -10.656 16.656 -7.156 1 96.38 315 VAL A CA 1
ATOM 2358 C C . VAL A 1 315 ? -9.773 17.078 -5.988 1 96.38 315 VAL A C 1
ATOM 2360 O O . VAL A 1 315 ? -10.242 17.719 -5.047 1 96.38 315 VAL A O 1
ATOM 2363 N N . ALA A 1 316 ? -8.547 16.734 -6.059 1 96.31 316 ALA A N 1
ATOM 2364 C CA . ALA A 1 316 ? -7.602 17.031 -4.992 1 96.31 316 ALA A CA 1
ATOM 2365 C C . ALA A 1 316 ? -7.441 18.547 -4.82 1 96.31 316 ALA A C 1
ATOM 2367 O O . ALA A 1 316 ? -7.375 19.047 -3.695 1 96.31 316 ALA A O 1
ATOM 2368 N N . SER A 1 317 ? -7.332 19.266 -5.934 1 95 317 SER A N 1
ATOM 2369 C CA . SER A 1 317 ? -7.184 20.719 -5.875 1 95 317 SER A CA 1
ATOM 2370 C C . SER A 1 317 ? -8.344 21.359 -5.129 1 95 317 SER A C 1
ATOM 2372 O O . SER A 1 317 ? -8.133 22.234 -4.273 1 95 317 SER A O 1
ATOM 2374 N N . GLU A 1 318 ? -9.523 20.891 -5.43 1 94.75 318 GLU A N 1
ATOM 2375 C CA . GLU A 1 318 ? -10.703 21.406 -4.754 1 94.75 318 GLU A CA 1
ATOM 2376 C C . GLU A 1 318 ? -10.719 21.031 -3.279 1 94.75 318 GLU A C 1
ATOM 2378 O O . GLU A 1 318 ? -11.094 21.828 -2.424 1 94.75 318 GLU A O 1
ATOM 2383 N N . LEU A 1 319 ? -10.32 19.844 -3.016 1 95.88 319 LEU A N 1
ATOM 2384 C CA . LEU A 1 319 ? -10.312 19.344 -1.644 1 95.88 319 LEU A CA 1
ATOM 2385 C C . LEU A 1 319 ? -9.297 20.109 -0.799 1 95.88 319 LEU A C 1
ATOM 2387 O O . LEU A 1 319 ? -9.578 20.469 0.344 1 95.88 319 LEU A O 1
ATOM 2391 N N . ILE A 1 320 ? -8.141 20.328 -1.35 1 95.12 320 ILE A N 1
ATOM 2392 C CA . ILE A 1 320 ? -7.094 21.078 -0.656 1 95.12 320 ILE A CA 1
ATOM 2393 C C . ILE A 1 320 ? -7.605 22.469 -0.293 1 95.12 320 ILE A C 1
ATOM 2395 O O . ILE A 1 320 ? -7.43 22.922 0.837 1 95.12 320 ILE A O 1
ATOM 2399 N N . LYS A 1 321 ? -8.25 23.078 -1.259 1 93.38 321 LYS A N 1
ATOM 2400 C CA . LYS A 1 321 ? -8.812 24.406 -1.016 1 93.38 321 LYS A CA 1
ATOM 2401 C C . LYS A 1 321 ? -9.836 24.359 0.116 1 93.38 321 LYS A C 1
ATOM 2403 O O . LYS A 1 321 ? -9.805 25.203 1.013 1 93.38 321 LYS A O 1
ATOM 2408 N N . GLU A 1 322 ? -10.641 23.391 0.038 1 94.19 322 GLU A N 1
ATOM 2409 C CA . GLU A 1 322 ? -11.719 23.266 1.018 1 94.19 322 GLU A CA 1
ATOM 2410 C C . GLU A 1 322 ? -11.164 23.016 2.416 1 94.19 322 GLU A C 1
ATOM 2412 O O . GLU A 1 322 ? -11.57 23.656 3.381 1 94.19 322 GLU A O 1
ATOM 2417 N N . VAL A 1 323 ? -10.258 22.141 2.557 1 94.81 323 VAL A N 1
ATOM 2418 C CA . VAL A 1 323 ? -9.758 21.75 3.871 1 94.81 323 VAL A CA 1
ATOM 2419 C C . VAL A 1 323 ? -8.828 22.828 4.418 1 94.81 323 VAL A C 1
ATOM 2421 O O . VAL A 1 323 ? -8.781 23.062 5.629 1 94.81 323 VAL A O 1
ATOM 2424 N N . ASN A 1 324 ? -8.055 23.516 3.57 1 93.38 324 ASN A N 1
ATOM 2425 C CA . ASN A 1 324 ? -7.18 24.594 4.02 1 93.38 324 ASN A CA 1
ATOM 2426 C C . ASN A 1 324 ? -7.98 25.75 4.605 1 93.38 324 ASN A C 1
ATOM 2428 O O . ASN A 1 324 ? -7.508 26.438 5.508 1 93.38 324 ASN A O 1
ATOM 2432 N N . ARG A 1 325 ? -9.188 25.938 4.125 1 92.75 325 ARG A N 1
ATOM 2433 C CA . ARG A 1 325 ? -10.055 26.984 4.637 1 92.75 325 ARG A CA 1
ATOM 2434 C C . ARG A 1 325 ? -10.477 26.703 6.07 1 92.75 325 ARG A C 1
ATOM 2436 O O . ARG A 1 325 ? -10.82 27.625 6.82 1 92.75 325 ARG A O 1
ATOM 2443 N N . THR A 1 326 ? -10.422 25.469 6.445 1 94.06 326 THR A N 1
ATOM 2444 C CA . THR A 1 326 ? -10.891 25.094 7.773 1 94.06 326 THR A CA 1
ATOM 2445 C C . THR A 1 326 ? -9.773 25.219 8.805 1 94.06 326 THR A C 1
ATOM 2447 O O . THR A 1 326 ? -10.023 25.188 10.008 1 94.06 326 THR A O 1
ATOM 2450 N N . ILE A 1 327 ? -8.539 25.328 8.336 1 92.94 327 ILE A N 1
ATOM 2451 C CA . ILE A 1 327 ? -7.41 25.391 9.258 1 92.94 327 ILE A CA 1
ATOM 2452 C C . ILE A 1 327 ? -7.488 26.672 10.094 1 92.94 327 ILE A C 1
ATOM 2454 O O . ILE A 1 327 ? -7.629 27.766 9.547 1 92.94 327 ILE A O 1
ATOM 2458 N N . PRO A 1 328 ? -7.465 26.469 11.422 1 84.94 328 PRO A N 1
ATOM 2459 C CA . PRO A 1 328 ? -7.539 27.656 12.281 1 84.94 328 PRO A CA 1
ATOM 2460 C C . PRO A 1 328 ? -6.387 28.625 12.039 1 84.94 328 PRO A C 1
ATOM 2462 O O . PRO A 1 328 ? -5.258 28.203 11.789 1 84.94 328 PRO A O 1
ATOM 2465 N N . SER A 1 329 ? -6.762 29.938 11.938 1 75.88 329 SER A N 1
ATOM 2466 C CA . SER A 1 329 ? -5.773 31 11.766 1 75.88 329 SER A CA 1
ATOM 2467 C C . SER A 1 329 ? -4.785 31.016 12.93 1 75.88 329 SER A C 1
ATOM 2469 O O . SER A 1 329 ? -5.07 30.5 14.008 1 75.88 329 SER A O 1
ATOM 2471 N N . LEU A 1 330 ? -3.518 31.328 12.594 1 65.19 330 LEU A N 1
ATOM 2472 C CA . LEU A 1 330 ? -2.398 31.391 13.531 1 65.19 330 LEU A CA 1
ATOM 2473 C C . LEU A 1 330 ? -2.695 32.344 14.68 1 65.19 330 LEU A C 1
ATOM 2475 O O . LEU A 1 330 ? -1.857 32.531 15.562 1 65.19 330 LEU A O 1
ATOM 2479 N N . ASP A 1 331 ? -3.814 33.031 14.789 1 51.56 331 ASP A N 1
ATOM 2480 C CA . ASP A 1 331 ? -3.867 34 15.867 1 51.56 331 ASP A CA 1
ATOM 2481 C C . ASP A 1 331 ? -3.742 33.344 17.234 1 51.56 331 ASP A C 1
ATOM 2483 O O . ASP A 1 331 ? -4.664 32.656 17.672 1 51.56 331 ASP A O 1
ATOM 2487 N N . ILE A 1 332 ? -2.588 32.688 17.312 1 40.25 332 ILE A N 1
ATOM 2488 C CA . ILE A 1 332 ? -2.34 32.406 18.719 1 40.25 332 ILE A CA 1
ATOM 2489 C C . ILE A 1 332 ? -2.375 33.688 19.531 1 40.25 332 ILE A C 1
ATOM 2491 O O . ILE A 1 332 ? -1.866 34.719 19.078 1 40.25 332 ILE A O 1
ATOM 2495 N N . MET B 1 1 ? 7.191 3.023 6.594 1 44.53 1 MET B N 1
ATOM 2496 C CA . MET B 1 1 ? 8.414 2.555 7.242 1 44.53 1 MET B CA 1
ATOM 2497 C C . MET B 1 1 ? 9.305 1.808 6.258 1 44.53 1 MET B C 1
ATOM 2499 O O . MET B 1 1 ? 8.844 0.894 5.57 1 44.53 1 MET B O 1
ATOM 2503 N N . SER B 1 2 ? 10.297 2.586 5.848 1 57 2 SER B N 1
ATOM 2504 C CA . SER B 1 2 ? 11.242 2.141 4.824 1 57 2 SER B CA 1
ATOM 2505 C C . SER B 1 2 ? 12.18 1.066 5.367 1 57 2 SER B C 1
ATOM 2507 O O . SER B 1 2 ? 12.32 0.915 6.582 1 57 2 SER B O 1
ATOM 2509 N N . ILE B 1 3 ? 12.477 0.067 4.684 1 63.16 3 ILE B N 1
ATOM 2510 C CA . ILE B 1 3 ? 13.5 -0.955 4.883 1 63.16 3 ILE B CA 1
ATOM 2511 C C . ILE B 1 3 ? 14.727 -0.332 5.539 1 63.16 3 ILE B C 1
ATOM 2513 O O . ILE B 1 3 ? 15.164 0.752 5.145 1 63.16 3 ILE B O 1
ATOM 2517 N N . PRO B 1 4 ? 15.008 -0.896 6.793 1 66.44 4 PRO B N 1
ATOM 2518 C CA . PRO B 1 4 ? 16.281 -0.407 7.344 1 66.44 4 PRO B CA 1
ATOM 2519 C C . PRO B 1 4 ? 17.422 -0.461 6.332 1 66.44 4 PRO B C 1
ATOM 2521 O O . PRO B 1 4 ? 17.734 -1.533 5.812 1 66.44 4 PRO B O 1
ATOM 2524 N N . LEU B 1 5 ? 17.828 0.671 5.891 1 72.69 5 LEU B N 1
ATOM 2525 C CA . LEU B 1 5 ? 18.828 0.779 4.848 1 72.69 5 LEU B CA 1
ATOM 2526 C C . LEU B 1 5 ? 20.156 1.29 5.418 1 72.69 5 LEU B C 1
ATOM 2528 O O . LEU B 1 5 ? 20.172 1.932 6.469 1 72.69 5 LEU B O 1
ATOM 2532 N N . PRO B 1 6 ? 21.297 0.824 4.785 1 74.12 6 PRO B N 1
ATOM 2533 C CA . PRO B 1 6 ? 22.609 1.301 5.238 1 74.12 6 PRO B CA 1
ATOM 2534 C C . PRO B 1 6 ? 22.703 2.824 5.242 1 74.12 6 PRO B C 1
ATOM 2536 O O . PRO B 1 6 ? 22.141 3.486 4.367 1 74.12 6 PRO B O 1
ATOM 2539 N N . ALA B 1 7 ? 23.391 3.311 6.234 1 75.25 7 ALA B N 1
ATOM 2540 C CA . ALA B 1 7 ? 23.672 4.742 6.285 1 75.25 7 ALA B CA 1
ATOM 2541 C C . ALA B 1 7 ? 24.75 5.129 5.262 1 75.25 7 ALA B C 1
ATOM 2543 O O . ALA B 1 7 ? 25.766 4.461 5.145 1 75.25 7 ALA B O 1
ATOM 2544 N N . LEU B 1 8 ? 24.375 6.094 4.395 1 83.38 8 LEU B N 1
ATOM 2545 C CA . LEU B 1 8 ? 25.328 6.598 3.406 1 83.38 8 LEU B CA 1
ATOM 2546 C C . LEU B 1 8 ? 25.781 8.016 3.754 1 83.38 8 LEU B C 1
ATOM 2548 O O . LEU B 1 8 ? 24.969 8.82 4.23 1 83.38 8 LEU B O 1
ATOM 2552 N N . SER B 1 9 ? 27.047 8.234 3.596 1 83.38 9 SER B N 1
ATOM 2553 C CA . SER B 1 9 ? 27.516 9.617 3.666 1 83.38 9 SER B CA 1
ATOM 2554 C C . SER B 1 9 ? 26.906 10.461 2.543 1 83.38 9 SER B C 1
ATOM 2556 O O . SER B 1 9 ? 26.484 9.922 1.519 1 83.38 9 SER B O 1
ATOM 2558 N N . PRO B 1 10 ? 26.859 11.711 2.803 1 87.62 10 PRO B N 1
ATOM 2559 C CA . PRO B 1 10 ? 26.375 12.578 1.728 1 87.62 10 PRO B CA 1
ATOM 2560 C C . PRO B 1 10 ? 27.156 12.414 0.435 1 87.62 10 PRO B C 1
ATOM 2562 O O . PRO B 1 10 ? 26.594 12.484 -0.658 1 87.62 10 PRO B O 1
ATOM 2565 N N . ALA B 1 11 ? 28.438 12.203 0.647 1 90.94 11 ALA B N 1
ATOM 2566 C CA . ALA B 1 11 ? 29.297 12.023 -0.52 1 90.94 11 ALA B CA 1
ATOM 2567 C C . ALA B 1 11 ? 28.953 10.734 -1.263 1 90.94 11 ALA B C 1
ATOM 2569 O O . ALA B 1 11 ? 28.891 10.719 -2.494 1 90.94 11 ALA B O 1
ATOM 2570 N N . GLU B 1 12 ? 28.734 9.711 -0.545 1 90.88 12 GLU B N 1
ATOM 2571 C CA . GLU B 1 12 ? 28.375 8.43 -1.14 1 90.88 12 GLU B CA 1
ATOM 2572 C C . GLU B 1 12 ? 27.031 8.508 -1.845 1 90.88 12 GLU B C 1
ATOM 2574 O O . GLU B 1 12 ? 26.875 8.016 -2.965 1 90.88 12 GLU B O 1
ATOM 2579 N N . THR B 1 13 ? 26.125 9.102 -1.217 1 92 13 THR B N 1
ATOM 2580 C CA . THR B 1 13 ? 24.797 9.281 -1.792 1 92 13 THR B CA 1
ATOM 2581 C C . THR B 1 13 ? 24.875 10.078 -3.094 1 92 13 THR B C 1
ATOM 2583 O O . THR B 1 13 ? 24.281 9.688 -4.098 1 92 13 THR B O 1
ATOM 2586 N N . SER B 1 14 ? 25.625 11.125 -3.049 1 93.56 14 SER B N 1
ATOM 2587 C CA . SER B 1 14 ? 25.781 11.969 -4.23 1 93.56 14 SER B CA 1
ATOM 2588 C C . SER B 1 14 ? 26.438 11.203 -5.375 1 93.56 14 SER B C 1
ATOM 2590 O O . SER B 1 14 ? 26.031 11.344 -6.531 1 93.56 14 SER B O 1
ATOM 2592 N N . TYR B 1 15 ? 27.438 10.438 -4.98 1 94.75 15 TYR B N 1
ATOM 2593 C CA . TYR B 1 15 ? 28.125 9.648 -5.992 1 94.75 15 TYR B CA 1
ATOM 2594 C C . TYR B 1 15 ? 27.172 8.688 -6.684 1 94.75 15 TYR B C 1
ATOM 2596 O O . TYR B 1 15 ? 27.125 8.609 -7.914 1 94.75 15 TYR B O 1
ATOM 2604 N N . ILE B 1 16 ? 26.344 7.973 -5.938 1 95.81 16 ILE B N 1
ATOM 2605 C CA . ILE B 1 16 ? 25.422 6.973 -6.457 1 95.81 16 ILE B CA 1
ATOM 2606 C C . ILE B 1 16 ? 24.359 7.648 -7.324 1 95.81 16 ILE B C 1
ATOM 2608 O O . ILE B 1 16 ? 24.109 7.223 -8.453 1 95.81 16 ILE B O 1
ATOM 2612 N N . VAL B 1 17 ? 23.828 8.711 -6.867 1 96.19 17 VAL B N 1
ATOM 2613 C CA . VAL B 1 17 ? 22.734 9.398 -7.559 1 96.19 17 VAL B CA 1
ATOM 2614 C C . VAL B 1 17 ? 23.25 10 -8.859 1 96.19 17 VAL B C 1
ATOM 2616 O O . VAL B 1 17 ? 22.609 9.875 -9.906 1 96.19 17 VAL B O 1
ATOM 2619 N N . THR B 1 18 ? 24.422 10.625 -8.781 1 96.31 18 THR B N 1
ATOM 2620 C CA . THR B 1 18 ? 24.984 11.258 -9.969 1 96.31 18 THR B CA 1
ATOM 2621 C C . THR B 1 18 ? 25.344 10.219 -11.023 1 96.31 18 THR B C 1
ATOM 2623 O O . THR B 1 18 ? 25.141 10.438 -12.219 1 96.31 18 THR B O 1
ATOM 2626 N N . SER B 1 19 ? 25.891 9.125 -10.562 1 96.69 19 SER B N 1
ATOM 2627 C CA . SER B 1 19 ? 26.25 8.062 -11.484 1 96.69 19 SER B CA 1
ATOM 2628 C C . SER B 1 19 ? 25.016 7.469 -12.164 1 96.69 19 SER B C 1
ATOM 2630 O O . SER B 1 19 ? 25.016 7.242 -13.375 1 96.69 19 SER B O 1
ATOM 2632 N N . LEU B 1 20 ? 24 7.344 -11.445 1 96.62 20 LEU B N 1
ATOM 2633 C CA . LEU B 1 20 ? 22.766 6.777 -11.969 1 96.62 20 LEU B CA 1
ATOM 2634 C C . LEU B 1 20 ? 22.047 7.777 -12.859 1 96.62 20 LEU B C 1
ATOM 2636 O O . LEU B 1 20 ? 21.359 7.387 -13.812 1 96.62 20 LEU B O 1
ATOM 2640 N N . ALA B 1 21 ? 22.219 9 -12.555 1 96.44 21 ALA B N 1
ATOM 2641 C CA . ALA B 1 21 ? 21.484 10.062 -13.227 1 96.44 21 ALA B CA 1
ATOM 2642 C C . ALA B 1 21 ? 22.156 10.453 -14.539 1 96.44 21 ALA B C 1
ATOM 2644 O O . ALA B 1 21 ? 21.594 11.211 -15.328 1 96.44 21 ALA B O 1
ATOM 2645 N N . HIS B 1 22 ? 23.344 9.977 -14.766 1 94.88 22 HIS B N 1
ATOM 2646 C CA . HIS B 1 22 ? 24.047 10.375 -15.977 1 94.88 22 HIS B CA 1
ATOM 2647 C C . HIS B 1 22 ? 23.203 10.141 -17.219 1 94.88 22 HIS B C 1
ATOM 2649 O O . HIS B 1 22 ? 22.641 9.055 -17.391 1 94.88 22 HIS B O 1
ATOM 2655 N N . PRO B 1 23 ? 23.141 11.031 -18.109 1 91.81 23 PRO B N 1
ATOM 2656 C CA . PRO B 1 23 ? 22.219 10.961 -19.234 1 91.81 23 PRO B CA 1
ATOM 2657 C C . PRO B 1 23 ? 22.641 9.945 -20.281 1 91.81 23 PRO B C 1
ATOM 2659 O O . PRO B 1 23 ? 21.812 9.258 -20.875 1 91.81 23 PRO B O 1
ATOM 2662 N N . SER B 1 24 ? 23.922 9.781 -20.469 1 92.31 24 SER B N 1
ATOM 2663 C CA . SER B 1 24 ? 24.406 8.953 -21.562 1 92.31 24 SER B CA 1
ATOM 2664 C C . SER B 1 24 ? 24.969 7.633 -21.047 1 92.31 24 SER B C 1
ATOM 2666 O O . SER B 1 24 ? 24.859 6.605 -21.719 1 92.31 24 SER B O 1
ATOM 2668 N N . TYR B 1 25 ? 25.594 7.758 -19.891 1 92.69 25 TYR B N 1
ATOM 2669 C CA . TYR B 1 25 ? 26.25 6.555 -19.375 1 92.69 25 TYR B CA 1
ATOM 2670 C C . TYR B 1 25 ? 25.906 6.324 -17.906 1 92.69 25 TYR B C 1
ATOM 2672 O O . TYR B 1 25 ? 26.797 6.32 -17.062 1 92.69 25 TYR B O 1
ATOM 2680 N N . PRO B 1 26 ? 24.641 6.066 -17.688 1 94.75 26 PRO B N 1
ATOM 2681 C CA . PRO B 1 26 ? 24.312 5.762 -16.297 1 94.75 26 PRO B CA 1
ATOM 2682 C C . PRO B 1 26 ? 25.016 4.512 -15.781 1 94.75 26 PRO B C 1
ATOM 2684 O O . PRO B 1 26 ? 25.094 3.504 -16.484 1 94.75 26 PRO B O 1
ATOM 2687 N N . THR B 1 27 ? 25.594 4.625 -14.602 1 94.62 27 THR B N 1
ATOM 2688 C CA . THR B 1 27 ? 26.391 3.537 -14.047 1 94.62 27 THR B CA 1
ATOM 2689 C C . THR B 1 27 ? 25.891 3.158 -12.656 1 94.62 27 THR B C 1
ATOM 2691 O O . THR B 1 27 ? 25.641 4.031 -11.828 1 94.62 27 THR B O 1
ATOM 2694 N N . ARG B 1 28 ? 25.75 1.909 -12.453 1 95.19 28 ARG B N 1
ATOM 2695 C CA . ARG B 1 28 ? 25.344 1.4 -11.148 1 95.19 28 ARG B CA 1
ATOM 2696 C C . ARG B 1 28 ? 26.562 0.99 -10.328 1 95.19 28 ARG B C 1
ATOM 2698 O O . ARG B 1 28 ? 27.625 0.734 -10.875 1 95.19 28 ARG B O 1
ATOM 2705 N N . ASN B 1 29 ? 26.328 0.912 -9.055 1 89.44 29 ASN B N 1
ATOM 2706 C CA . ASN B 1 29 ? 27.406 0.554 -8.133 1 89.44 29 ASN B CA 1
ATOM 2707 C C . ASN B 1 29 ? 27.938 -0.846 -8.414 1 89.44 29 ASN B C 1
ATOM 2709 O O . ASN B 1 29 ? 29.125 -1.117 -8.203 1 89.44 29 ASN B O 1
ATOM 2713 N N . ASP B 1 30 ? 27.156 -1.734 -8.812 1 91.88 30 ASP B N 1
ATOM 2714 C CA . ASP B 1 30 ? 27.578 -3.109 -9.062 1 91.88 30 ASP B CA 1
ATOM 2715 C C . ASP B 1 30 ? 27.766 -3.361 -10.562 1 91.88 30 ASP B C 1
ATOM 2717 O O . ASP B 1 30 ? 27.828 -4.512 -11 1 91.88 30 ASP B O 1
ATOM 2721 N N . ALA B 1 31 ? 27.703 -2.357 -11.414 1 92.19 31 ALA B N 1
ATOM 2722 C CA . ALA B 1 31 ? 28.047 -2.348 -12.836 1 92.19 31 ALA B CA 1
ATOM 2723 C C . ALA B 1 31 ? 26.969 -3.053 -13.664 1 92.19 31 ALA B C 1
ATOM 2725 O O . ALA B 1 31 ? 27.172 -3.318 -14.852 1 92.19 31 ALA B O 1
ATOM 2726 N N . ARG B 1 32 ? 25.891 -3.297 -13.078 1 94.75 32 ARG B N 1
ATOM 2727 C CA . ARG B 1 32 ? 24.781 -3.834 -13.867 1 94.75 32 ARG B CA 1
ATOM 2728 C C . ARG B 1 32 ? 24.141 -2.746 -14.719 1 94.75 32 ARG B C 1
ATOM 2730 O O . ARG B 1 32 ? 24.141 -1.573 -14.336 1 94.75 32 ARG B O 1
ATOM 2737 N N . PRO B 1 33 ? 23.641 -3.252 -15.93 1 95 33 PRO B N 1
ATOM 2738 C CA . PRO B 1 33 ? 22.781 -2.301 -16.641 1 95 33 PRO B CA 1
ATOM 2739 C C . PRO B 1 33 ? 21.547 -1.892 -15.828 1 95 33 PRO B C 1
ATOM 2741 O O . PRO B 1 33 ? 21.172 -2.586 -14.883 1 95 33 PRO B O 1
ATOM 2744 N N . LEU B 1 34 ? 20.922 -0.792 -16.188 1 95.81 34 LEU B N 1
ATOM 2745 C CA . LEU B 1 34 ? 19.797 -0.229 -15.438 1 95.81 34 LEU B CA 1
ATOM 2746 C C . LEU B 1 34 ? 18.656 -1.232 -15.32 1 95.81 34 LEU B C 1
ATOM 2748 O O . LEU B 1 34 ? 18.016 -1.323 -14.273 1 95.81 34 LEU B O 1
ATOM 2752 N N . PHE B 1 35 ? 18.469 -2.104 -16.328 1 95.31 35 PHE B N 1
ATOM 2753 C CA . PHE B 1 35 ? 17.281 -2.959 -16.344 1 95.31 35 PHE B CA 1
ATOM 2754 C C . PHE B 1 35 ? 17.672 -4.426 -16.188 1 95.31 35 PHE B C 1
ATOM 2756 O O . PHE B 1 35 ? 16.922 -5.316 -16.562 1 95.31 35 PHE B O 1
ATOM 2763 N N . ALA B 1 36 ? 18.828 -4.648 -15.609 1 94.44 36 ALA B N 1
ATOM 2764 C CA . ALA B 1 36 ? 19.266 -6.012 -15.312 1 94.44 36 ALA B CA 1
ATOM 2765 C C . ALA B 1 36 ? 18.984 -6.371 -13.859 1 94.44 36 ALA B C 1
ATOM 2767 O O . ALA B 1 36 ? 19.25 -5.582 -12.953 1 94.44 36 ALA B O 1
ATOM 2768 N N . SER B 1 37 ? 18.328 -7.473 -13.766 1 94.62 37 SER B N 1
ATOM 2769 C CA . SER B 1 37 ? 18.094 -8.008 -12.43 1 94.62 37 SER B CA 1
ATOM 2770 C C . SER B 1 37 ? 19.172 -9 -12.031 1 94.62 37 SER B C 1
ATOM 2772 O O . SER B 1 37 ? 19.828 -9.594 -12.891 1 94.62 37 SER B O 1
ATOM 2774 N N . ARG B 1 38 ? 19.469 -9.148 -10.734 1 94.75 38 ARG B N 1
ATOM 2775 C CA . ARG B 1 38 ? 20.328 -10.211 -10.234 1 94.75 38 ARG B CA 1
ATOM 2776 C C . ARG B 1 38 ? 19.719 -11.586 -10.516 1 94.75 38 ARG B C 1
ATOM 2778 O O . ARG B 1 38 ? 18.531 -11.688 -10.82 1 94.75 38 ARG B O 1
ATOM 2785 N N . PRO B 1 39 ? 20.5 -12.516 -10.438 1 94.88 39 PRO B N 1
ATOM 2786 C CA . PRO B 1 39 ? 19.984 -13.859 -10.734 1 94.88 39 PRO B CA 1
ATOM 2787 C C . PRO B 1 39 ? 18.875 -14.281 -9.781 1 94.88 39 PRO B C 1
ATOM 2789 O O . PRO B 1 39 ? 18.922 -13.977 -8.586 1 94.88 39 PRO B O 1
ATOM 2792 N N . ILE B 1 40 ? 17.922 -14.938 -10.344 1 97.44 40 ILE B N 1
ATOM 2793 C CA . ILE B 1 40 ? 16.781 -15.453 -9.586 1 97.44 40 ILE B CA 1
ATOM 2794 C C . ILE B 1 40 ? 16.859 -16.984 -9.508 1 97.44 40 ILE B C 1
ATOM 2796 O O . ILE B 1 40 ? 17.016 -17.656 -10.531 1 97.44 40 ILE B O 1
ATOM 2800 N N . GLN B 1 41 ? 16.859 -17.531 -8.312 1 97.81 41 GLN B N 1
ATOM 2801 C CA . GLN B 1 41 ? 16.797 -18.969 -8.078 1 97.81 41 GLN B CA 1
ATOM 2802 C C . GLN B 1 41 ? 15.531 -19.344 -7.32 1 97.81 41 GLN B C 1
ATOM 2804 O O . GLN B 1 41 ? 15.234 -18.766 -6.273 1 97.81 41 GLN B O 1
ATOM 2809 N N . ILE B 1 42 ? 14.859 -20.219 -7.859 1 98.12 42 ILE B N 1
ATOM 2810 C CA . ILE B 1 42 ? 13.609 -20.641 -7.242 1 98.12 42 ILE B CA 1
ATOM 2811 C C . ILE B 1 42 ? 13.633 -22.156 -6.996 1 98.12 42 ILE B C 1
ATOM 2813 O O . ILE B 1 42 ? 13.969 -22.922 -7.895 1 98.12 42 ILE B O 1
ATOM 2817 N N . SER B 1 43 ? 13.328 -22.547 -5.812 1 97.69 43 SER B N 1
ATOM 2818 C CA . SER B 1 43 ? 13.141 -23.938 -5.441 1 97.69 43 SER B CA 1
ATOM 2819 C C . SER B 1 43 ? 11.711 -24.203 -4.988 1 97.69 43 SER B C 1
ATOM 2821 O O . SER B 1 43 ? 11.109 -23.375 -4.305 1 97.69 43 SER B O 1
ATOM 2823 N N . TYR B 1 44 ? 11.188 -25.312 -5.375 1 96.69 44 TYR B N 1
ATOM 2824 C CA . TYR B 1 44 ? 9.812 -25.672 -5.055 1 96.69 44 TYR B CA 1
ATOM 2825 C C . TYR B 1 44 ? 9.766 -26.844 -4.086 1 96.69 44 TYR B C 1
ATOM 2827 O O . TYR B 1 44 ? 10.719 -27.625 -4 1 96.69 44 TYR B O 1
ATOM 2835 N N . GLY B 1 45 ? 8.68 -26.953 -3.307 1 94.5 45 GLY B N 1
ATOM 2836 C CA . GLY B 1 45 ? 8.469 -28.094 -2.424 1 94.5 45 GLY B CA 1
ATOM 2837 C C . GLY B 1 45 ? 9.539 -28.219 -1.356 1 94.5 45 GLY B C 1
ATOM 2838 O O . GLY B 1 45 ? 10.062 -29.312 -1.121 1 94.5 45 GLY B O 1
ATOM 2839 N N . VAL B 1 46 ? 9.93 -27.141 -0.755 1 94.69 46 VAL B N 1
ATOM 2840 C CA . VAL B 1 46 ? 11.047 -27.125 0.177 1 94.69 46 VAL B CA 1
ATOM 2841 C C . VAL B 1 46 ? 10.594 -27.625 1.545 1 94.69 46 VAL B C 1
ATOM 2843 O O . VAL B 1 46 ? 11.398 -28.141 2.328 1 94.69 46 VAL B O 1
ATOM 2846 N N . PHE B 1 47 ? 9.312 -27.391 1.884 1 94.5 47 PHE B N 1
ATOM 2847 C CA . PHE B 1 47 ? 8.758 -27.875 3.143 1 94.5 47 PHE B CA 1
ATOM 2848 C C . PHE B 1 47 ? 7.789 -29.031 2.902 1 94.5 47 PHE B C 1
ATOM 2850 O O . PHE B 1 47 ? 6.664 -28.812 2.443 1 94.5 47 PHE B O 1
ATOM 2857 N N . PRO B 1 48 ? 8.094 -30.219 3.322 1 90.19 48 PRO B N 1
ATOM 2858 C CA . PRO B 1 48 ? 7.242 -31.375 3.066 1 90.19 48 PRO B CA 1
ATOM 2859 C C . PRO B 1 48 ? 5.887 -31.297 3.762 1 90.19 48 PRO B C 1
ATOM 2861 O O . PRO B 1 48 ? 4.902 -31.844 3.275 1 90.19 48 PRO B O 1
ATOM 2864 N N . GLN B 1 49 ? 5.902 -30.625 4.836 1 91.38 49 GLN B N 1
ATOM 2865 C CA . GLN B 1 49 ? 4.672 -30.578 5.621 1 91.38 49 GLN B CA 1
ATOM 2866 C C . GLN B 1 49 ? 3.729 -29.5 5.102 1 91.38 49 GLN B C 1
ATOM 2868 O O . GLN B 1 49 ? 2.566 -29.422 5.504 1 91.38 49 GLN B O 1
ATOM 2873 N N . ALA B 1 50 ? 4.227 -28.703 4.266 1 94.44 50 ALA B N 1
ATOM 2874 C CA . ALA B 1 50 ? 3.4 -27.625 3.707 1 94.44 50 ALA B CA 1
ATOM 2875 C C . ALA B 1 50 ? 2.633 -28.109 2.48 1 94.44 50 ALA B C 1
ATOM 2877 O O . ALA B 1 50 ? 3.084 -29.031 1.777 1 94.44 50 ALA B O 1
ATOM 2878 N N . ASN B 1 51 ? 1.401 -27.594 2.189 1 96 51 ASN B N 1
ATOM 2879 C CA . ASN B 1 51 ? 0.653 -27.891 0.973 1 96 51 ASN B CA 1
ATOM 2880 C C . ASN B 1 51 ? 1.322 -27.281 -0.258 1 96 51 ASN B C 1
ATOM 2882 O O . ASN B 1 51 ? 1.055 -27.703 -1.385 1 96 51 ASN B O 1
ATOM 2886 N N . GLY B 1 52 ? 2.059 -26.281 -0.049 1 96.88 52 GLY B N 1
ATOM 2887 C CA . GLY B 1 52 ? 2.914 -25.609 -1.01 1 96.88 52 GLY B CA 1
ATOM 2888 C C . GLY B 1 52 ? 4.059 -24.844 -0.361 1 96.88 52 GLY B C 1
ATOM 2889 O O . GLY B 1 52 ? 3.904 -24.297 0.73 1 96.88 52 GLY B O 1
ATOM 2890 N N . SER B 1 53 ? 5.199 -24.891 -0.985 1 97.75 53 SER B N 1
ATOM 2891 C CA . SER B 1 53 ? 6.344 -24.203 -0.401 1 97.75 53 SER B CA 1
ATOM 2892 C C . SER B 1 53 ? 7.371 -23.828 -1.467 1 97.75 53 SER B C 1
ATOM 2894 O O . SER B 1 53 ? 7.332 -24.359 -2.582 1 97.75 53 SER B O 1
ATOM 2896 N N . SER B 1 54 ? 8.195 -22.891 -1.09 1 98.44 54 SER B N 1
ATOM 2897 C CA . SER B 1 54 ? 9.219 -22.422 -2.02 1 98.44 54 SER B CA 1
ATOM 2898 C C . SER B 1 54 ? 10.367 -21.734 -1.283 1 98.44 54 SER B C 1
ATOM 2900 O O . SER B 1 54 ? 10.258 -21.422 -0.098 1 98.44 54 SER B O 1
ATOM 2902 N N . GLN B 1 55 ? 11.438 -21.688 -1.943 1 98.62 55 GLN B N 1
ATOM 2903 C CA . GLN B 1 55 ? 12.594 -20.891 -1.571 1 98.62 55 GLN B CA 1
ATOM 2904 C C . GLN B 1 55 ? 13.094 -20.062 -2.756 1 98.62 55 GLN B C 1
ATOM 2906 O O . GLN B 1 55 ? 13.297 -20.594 -3.848 1 98.62 55 GLN B O 1
ATOM 2911 N N . VAL B 1 56 ? 13.266 -18.781 -2.512 1 98.56 56 VAL B N 1
ATOM 2912 C CA . VAL B 1 56 ? 13.688 -17.891 -3.592 1 98.56 56 VAL B CA 1
ATOM 2913 C C . VAL B 1 56 ? 14.93 -17.109 -3.164 1 98.56 56 VAL B C 1
ATOM 2915 O O . VAL B 1 56 ? 15.016 -16.656 -2.023 1 98.56 56 VAL B O 1
ATOM 2918 N N . LYS B 1 57 ? 15.805 -17.062 -4.082 1 98.19 57 LYS B N 1
ATOM 2919 C CA . LYS B 1 57 ? 16.969 -16.203 -3.938 1 98.19 57 LYS B CA 1
ATOM 2920 C C . LYS B 1 57 ? 17.047 -15.172 -5.062 1 98.19 57 LYS B C 1
ATOM 2922 O O . LYS B 1 57 ? 16.953 -15.523 -6.238 1 98.19 57 LYS B O 1
ATOM 2927 N N . LEU B 1 58 ? 17.062 -13.977 -4.742 1 97.5 58 LEU B N 1
ATOM 2928 C CA . LEU B 1 58 ? 17.312 -12.844 -5.629 1 97.5 58 LEU B CA 1
ATOM 2929 C C . LEU B 1 58 ? 18.609 -12.141 -5.246 1 97.5 58 LEU B C 1
ATOM 2931 O O . LEU B 1 58 ? 18.609 -11.25 -4.395 1 97.5 58 LEU B O 1
ATOM 2935 N N . GLY B 1 59 ? 19.703 -12.484 -6.008 1 95.75 59 GLY B N 1
ATOM 2936 C CA . GLY B 1 59 ? 21 -12.141 -5.457 1 95.75 59 GLY B CA 1
ATOM 2937 C C . GLY B 1 59 ? 21.266 -12.781 -4.105 1 95.75 59 GLY B C 1
ATOM 2938 O O . GLY B 1 59 ? 21.188 -14 -3.963 1 95.75 59 GLY B O 1
ATOM 2939 N N . GLU B 1 60 ? 21.469 -11.953 -3.104 1 95.38 60 GLU B N 1
ATOM 2940 C CA . GLU B 1 60 ? 21.719 -12.477 -1.763 1 95.38 60 GLU B CA 1
ATOM 2941 C C . GLU B 1 60 ? 20.484 -12.328 -0.878 1 95.38 60 GLU B C 1
ATOM 2943 O O . GLU B 1 60 ? 20.516 -12.703 0.297 1 95.38 60 GLU B O 1
ATOM 2948 N N . THR B 1 61 ? 19.453 -11.805 -1.441 1 97.19 61 THR B N 1
ATOM 2949 C CA . THR B 1 61 ? 18.188 -11.773 -0.714 1 97.19 61 THR B CA 1
ATOM 2950 C C . THR B 1 61 ? 17.484 -13.125 -0.787 1 97.19 61 THR B C 1
ATOM 2952 O O . THR B 1 61 ? 17.234 -13.641 -1.878 1 97.19 61 THR B O 1
ATOM 2955 N N . GLU B 1 62 ? 17.188 -13.664 0.35 1 98.25 62 GLU B N 1
ATOM 2956 C CA . GLU B 1 62 ? 16.625 -15.008 0.407 1 98.25 62 GLU B CA 1
ATOM 2957 C C . GLU B 1 62 ? 15.328 -15.031 1.203 1 98.25 62 GLU B C 1
ATOM 2959 O O . GLU B 1 62 ? 15.258 -14.484 2.307 1 98.25 62 GLU B O 1
ATOM 2964 N N . VAL B 1 63 ? 14.328 -15.625 0.611 1 98.56 63 VAL B N 1
ATOM 2965 C CA . VAL B 1 63 ? 13.016 -15.758 1.247 1 98.56 63 VAL B CA 1
ATOM 2966 C C . VAL B 1 63 ? 12.531 -17.203 1.136 1 98.56 63 VAL B C 1
ATOM 2968 O O . VAL B 1 63 ? 12.672 -17.828 0.084 1 98.56 63 VAL B O 1
ATOM 2971 N N . VAL B 1 64 ? 12.008 -17.75 2.25 1 98.5 64 VAL B N 1
ATOM 2972 C CA . VAL B 1 64 ? 11.344 -19.047 2.236 1 98.5 64 VAL B CA 1
ATOM 2973 C C . VAL B 1 64 ? 9.852 -18.859 2.518 1 98.5 64 VAL B C 1
ATOM 2975 O O . VAL B 1 64 ? 9.453 -17.938 3.221 1 98.5 64 VAL B O 1
ATOM 2978 N N . CYS B 1 65 ? 9.117 -19.688 1.939 1 98.25 65 CYS B N 1
ATOM 2979 C CA . CYS B 1 65 ? 7.668 -19.531 2.016 1 98.25 65 CYS B CA 1
ATOM 2980 C C . CYS B 1 65 ? 6.98 -20.891 2.15 1 98.25 65 CYS B C 1
ATOM 2982 O O . CYS B 1 65 ? 7.402 -21.859 1.535 1 98.25 65 CYS B O 1
ATOM 2984 N N . GLY B 1 66 ? 5.965 -20.969 2.986 1 98.19 66 GLY B N 1
ATOM 2985 C CA . GLY B 1 66 ? 5.113 -22.141 3.131 1 98.19 66 GLY B CA 1
ATOM 2986 C C . GLY B 1 66 ? 3.633 -21.797 3.174 1 98.19 66 GLY B C 1
ATOM 2987 O O . GLY B 1 66 ? 3.244 -20.766 3.732 1 98.19 66 GLY B O 1
ATOM 2988 N N . ILE B 1 67 ? 2.844 -22.625 2.555 1 98.06 67 ILE B N 1
ATOM 2989 C CA . ILE B 1 67 ? 1.394 -22.469 2.57 1 98.06 67 ILE B CA 1
ATOM 2990 C C . ILE B 1 67 ? 0.749 -23.672 3.25 1 98.06 67 ILE B C 1
ATOM 2992 O O . ILE B 1 67 ? 1.082 -24.812 2.941 1 98.06 67 ILE B O 1
ATOM 2996 N N . LYS B 1 68 ? -0.074 -23.438 4.176 1 96.94 68 LYS B N 1
ATOM 2997 C CA . LYS B 1 68 ? -0.928 -24.469 4.781 1 96.94 68 LYS B CA 1
ATOM 2998 C C . LYS B 1 68 ? -2.402 -24.172 4.508 1 96.94 68 LYS B C 1
ATOM 3000 O O . LYS B 1 68 ? -2.838 -23.031 4.566 1 96.94 68 LYS B O 1
ATOM 3005 N N . LEU B 1 69 ? -3.133 -25.188 4.199 1 94.88 69 LEU B N 1
ATOM 3006 C CA . LEU B 1 69 ? -4.562 -25.047 3.957 1 94.88 69 LEU B CA 1
ATOM 3007 C C . LEU B 1 69 ? -5.367 -25.438 5.191 1 94.88 69 LEU B C 1
ATOM 3009 O O . LEU B 1 69 ? -5.098 -26.469 5.812 1 94.88 69 LEU B O 1
ATOM 3013 N N . GLU B 1 70 ? -6.238 -24.594 5.57 1 92.25 70 GLU B N 1
ATOM 3014 C CA . GLU B 1 70 ? -7.199 -24.875 6.633 1 92.25 70 GLU B CA 1
ATOM 3015 C C . GLU B 1 70 ? -8.633 -24.859 6.105 1 92.25 70 GLU B C 1
ATOM 3017 O O . GLU B 1 70 ? -8.961 -24.078 5.211 1 92.25 70 GLU B O 1
ATOM 3022 N N . VAL B 1 71 ? -9.484 -25.766 6.633 1 88.19 71 VAL B N 1
ATOM 3023 C CA . VAL B 1 71 ? -10.891 -25.797 6.242 1 88.19 71 VAL B CA 1
ATOM 3024 C C . VAL B 1 71 ? -11.68 -24.812 7.102 1 88.19 71 VAL B C 1
ATOM 3026 O O . VAL B 1 71 ? -11.57 -24.828 8.328 1 88.19 71 VAL B O 1
ATOM 3029 N N . ILE B 1 72 ? -12.375 -23.938 6.383 1 84.56 72 ILE B N 1
ATOM 3030 C CA . ILE B 1 72 ? -13.195 -22.984 7.117 1 84.56 72 ILE B CA 1
ATOM 3031 C C . ILE B 1 72 ? -14.656 -23.141 6.711 1 84.56 72 ILE B C 1
ATOM 3033 O O . ILE B 1 72 ? -14.961 -23.406 5.543 1 84.56 72 ILE B O 1
ATOM 3037 N N . ASP B 1 73 ? -15.547 -23.047 7.754 1 80.06 73 ASP B N 1
ATOM 3038 C CA . ASP B 1 73 ? -16.984 -23.078 7.52 1 80.06 73 ASP B CA 1
ATOM 3039 C C . ASP B 1 73 ? -17.531 -21.656 7.359 1 80.06 73 ASP B C 1
ATOM 3041 O O . ASP B 1 73 ? -17.156 -20.75 8.102 1 80.06 73 ASP B O 1
ATOM 3045 N N . ILE B 1 74 ? -18.172 -21.5 6.172 1 70.31 74 ILE B N 1
ATOM 3046 C CA . ILE B 1 74 ? -18.797 -20.203 5.973 1 70.31 74 ILE B CA 1
ATOM 3047 C C . ILE B 1 74 ? -20.25 -20.25 6.461 1 70.31 74 ILE B C 1
ATOM 3049 O O . ILE B 1 74 ? -21.031 -21.109 6.035 1 70.31 74 ILE B O 1
ATOM 3053 N N . THR B 1 75 ? -20.594 -19.984 7.621 1 59.31 75 THR B N 1
ATOM 3054 C CA . THR B 1 75 ? -21.969 -19.953 8.086 1 59.31 75 THR B CA 1
ATOM 3055 C C . THR B 1 75 ? -22.688 -18.719 7.578 1 59.31 75 THR B C 1
ATOM 3057 O O . THR B 1 75 ? -22.047 -17.688 7.324 1 59.31 75 THR B O 1
ATOM 3060 N N . GLY B 1 76 ? -24.016 -18.953 7.078 1 51.38 76 GLY B N 1
ATOM 3061 C CA . GLY B 1 76 ? -24.984 -18.062 6.461 1 51.38 76 GLY B CA 1
ATOM 3062 C C . GLY B 1 76 ? -24.609 -16.609 6.535 1 51.38 76 GLY B C 1
ATOM 3063 O O . GLY B 1 76 ? -24.609 -15.898 5.52 1 51.38 76 GLY B O 1
ATOM 3064 N N . GLN B 1 77 ? -24.672 -16.203 7.672 1 48.78 77 GLN B N 1
ATOM 3065 C CA . GLN B 1 77 ? -24.547 -14.758 7.859 1 48.78 77 GLN B CA 1
ATOM 3066 C C . GLN B 1 77 ? -23.156 -14.266 7.477 1 48.78 77 GLN B C 1
ATOM 3068 O O . GLN B 1 77 ? -22.969 -13.102 7.125 1 48.78 77 GLN B O 1
ATOM 3073 N N . GLN B 1 78 ? -22.203 -15.32 7.535 1 47.59 78 GLN B N 1
ATOM 3074 C CA . GLN B 1 78 ? -20.781 -14.984 7.406 1 47.59 78 GLN B CA 1
ATOM 3075 C C . GLN B 1 78 ? -20.328 -15.078 5.953 1 47.59 78 GLN B C 1
ATOM 3077 O O . GLN B 1 78 ? -19.172 -14.781 5.641 1 47.59 78 GLN B O 1
ATOM 3082 N N . ILE B 1 79 ? -21.078 -16.031 5.246 1 45.84 79 ILE B N 1
ATOM 3083 C CA . ILE B 1 79 ? -20.703 -16.203 3.844 1 45.84 79 ILE B CA 1
ATOM 3084 C C . ILE B 1 79 ? -20.266 -14.859 3.258 1 45.84 79 ILE B C 1
ATOM 3086 O O . ILE B 1 79 ? -19.359 -14.812 2.43 1 45.84 79 ILE B O 1
ATOM 3090 N N . LYS B 1 80 ? -21.328 -13.945 3.584 1 43.97 80 LYS B N 1
ATOM 3091 C CA . LYS B 1 80 ? -21.391 -12.688 2.854 1 43.97 80 LYS B CA 1
ATOM 3092 C C . LYS B 1 80 ? -20.141 -11.844 3.1 1 43.97 80 LYS B C 1
ATOM 3094 O O . LYS B 1 80 ? -20 -10.766 2.521 1 43.97 80 LYS B O 1
ATOM 3099 N N . ASP B 1 81 ? -19.5 -12.32 4.215 1 46.69 81 ASP B N 1
ATOM 3100 C CA . ASP B 1 81 ? -18.266 -11.594 4.492 1 46.69 81 ASP B CA 1
ATOM 3101 C C . ASP B 1 81 ? -17.109 -12.117 3.631 1 46.69 81 ASP B C 1
ATOM 3103 O O . ASP B 1 81 ? -16.625 -13.227 3.846 1 46.69 81 ASP B O 1
ATOM 3107 N N . GLN B 1 82 ? -17.234 -11.906 2.332 1 48.19 82 GLN B N 1
ATOM 3108 C CA . GLN B 1 82 ? -16.266 -12.352 1.337 1 48.19 82 GLN B CA 1
ATOM 3109 C C . GLN B 1 82 ? -14.984 -12.852 2.002 1 48.19 82 GLN B C 1
ATOM 3111 O O . GLN B 1 82 ? -14.156 -13.492 1.359 1 48.19 82 GLN B O 1
ATOM 3116 N N . GLU B 1 83 ? -14.508 -12.211 3.104 1 56.41 83 GLU B N 1
ATOM 3117 C CA . GLU B 1 83 ? -13.07 -12.227 3.379 1 56.41 83 GLU B CA 1
ATOM 3118 C C . GLU B 1 83 ? -12.695 -13.406 4.273 1 56.41 83 GLU B C 1
ATOM 3120 O O . GLU B 1 83 ? -11.562 -13.5 4.742 1 56.41 83 GLU B O 1
ATOM 3125 N N . LYS B 1 84 ? -13.656 -14.367 4.535 1 57.97 84 LYS B N 1
ATOM 3126 C CA . LYS B 1 84 ? -13.188 -15.336 5.523 1 57.97 84 LYS B CA 1
ATOM 3127 C C . LYS B 1 84 ? -12.273 -16.375 4.879 1 57.97 84 LYS B C 1
ATOM 3129 O O . LYS B 1 84 ? -11.406 -16.938 5.543 1 57.97 84 LYS B O 1
ATOM 3134 N N . TRP B 1 85 ? -12.422 -16.547 3.609 1 67.88 85 TRP B N 1
ATOM 3135 C CA . TRP B 1 85 ? -11.617 -17.609 3 1 67.88 85 TRP B CA 1
ATOM 3136 C C . TRP B 1 85 ? -10.344 -17.031 2.391 1 67.88 85 TRP B C 1
ATOM 3138 O O . TRP B 1 85 ? -9.516 -17.766 1.852 1 67.88 85 TRP B O 1
ATOM 3148 N N . ARG B 1 86 ? -10.195 -15.766 2.666 1 79.88 86 ARG B N 1
ATOM 3149 C CA . ARG B 1 86 ? -9.039 -15.148 2.027 1 79.88 86 ARG B CA 1
ATOM 3150 C C . ARG B 1 86 ? -7.742 -15.578 2.701 1 79.88 86 ARG B C 1
ATOM 3152 O O . ARG B 1 86 ? -7.723 -15.867 3.9 1 79.88 86 ARG B O 1
ATOM 3159 N N . THR B 1 87 ? -6.766 -15.586 1.903 1 90.31 87 THR B N 1
ATOM 3160 C CA . THR B 1 87 ? -5.445 -16.016 2.348 1 90.31 87 THR B CA 1
ATOM 3161 C C . THR B 1 87 ? -4.949 -15.148 3.502 1 90.31 87 THR B C 1
ATOM 3163 O O . THR B 1 87 ? -5.035 -13.922 3.443 1 90.31 87 THR B O 1
ATOM 3166 N N . LYS B 1 88 ? -4.59 -15.805 4.535 1 90 88 LYS B N 1
ATOM 3167 C CA . LYS B 1 88 ? -3.9 -15.117 5.625 1 90 88 LYS B CA 1
ATOM 3168 C C . LYS B 1 88 ? -2.4 -15.023 5.355 1 90 88 LYS B C 1
ATOM 3170 O O . LYS B 1 88 ? -1.777 -16 4.945 1 90 88 LYS B O 1
ATOM 3175 N N . VAL B 1 89 ? -1.883 -13.852 5.586 1 94.25 89 VAL B N 1
ATOM 3176 C CA . VAL B 1 89 ? -0.484 -13.625 5.234 1 94.25 89 VAL B CA 1
ATOM 3177 C C . VAL B 1 89 ? 0.314 -13.273 6.488 1 94.25 89 VAL B C 1
ATOM 3179 O O . VAL B 1 89 ? -0.115 -12.438 7.289 1 94.25 89 VAL B O 1
ATOM 3182 N N . GLU B 1 90 ? 1.378 -13.938 6.637 1 93.62 90 GLU B N 1
ATOM 3183 C CA . GLU B 1 90 ? 2.359 -13.586 7.66 1 93.62 90 GLU B CA 1
ATOM 3184 C C . GLU B 1 90 ? 3.758 -13.461 7.062 1 93.62 90 GLU B C 1
ATOM 3186 O O . GLU B 1 90 ? 4.242 -14.383 6.402 1 93.62 90 GLU B O 1
ATOM 3191 N N . VAL B 1 91 ? 4.348 -12.32 7.289 1 95.81 91 VAL B N 1
ATOM 3192 C CA . VAL B 1 91 ? 5.727 -12.102 6.867 1 95.81 91 VAL B CA 1
ATOM 3193 C C . VAL B 1 91 ? 6.621 -11.922 8.086 1 95.81 91 VAL B C 1
ATOM 3195 O O . VAL B 1 91 ? 6.387 -11.023 8.906 1 95.81 91 VAL B O 1
ATOM 3198 N N . ASP B 1 92 ? 7.582 -12.742 8.164 1 95.19 92 ASP B N 1
ATOM 3199 C CA . ASP B 1 92 ? 8.539 -12.664 9.258 1 95.19 92 ASP B CA 1
ATOM 3200 C C . ASP B 1 92 ? 9.922 -12.242 8.75 1 95.19 92 ASP B C 1
ATOM 3202 O O . ASP B 1 92 ? 10.492 -12.898 7.883 1 95.19 92 ASP B O 1
ATOM 3206 N N . VAL B 1 93 ? 10.422 -11.211 9.328 1 94.25 93 VAL B N 1
ATOM 3207 C CA . VAL B 1 93 ? 11.773 -10.766 9.016 1 94.25 93 VAL B CA 1
ATOM 3208 C C . VAL B 1 93 ? 12.719 -11.18 10.148 1 94.25 93 VAL B C 1
ATOM 3210 O O . VAL B 1 93 ? 12.609 -10.688 11.266 1 94.25 93 VAL B O 1
ATOM 3213 N N . THR B 1 94 ? 13.656 -11.992 9.812 1 93.25 94 THR B N 1
ATOM 3214 C CA . THR B 1 94 ? 14.539 -12.531 10.844 1 93.25 94 THR B CA 1
ATOM 3215 C C . THR B 1 94 ? 15.602 -11.508 11.227 1 93.25 94 THR B C 1
ATOM 3217 O O . THR B 1 94 ? 16.031 -10.703 10.398 1 93.25 94 THR B O 1
ATOM 3220 N N . PRO B 1 95 ? 16.016 -11.594 12.508 1 89.62 95 PRO B N 1
ATOM 3221 C CA . PRO B 1 95 ? 17.109 -10.703 12.922 1 89.62 95 PRO B CA 1
ATOM 3222 C C . PRO B 1 95 ? 18.391 -10.914 12.125 1 89.62 95 PRO B C 1
ATOM 3224 O O . PRO B 1 95 ? 19.188 -9.992 11.961 1 89.62 95 PRO B O 1
ATOM 3227 N N . GLN B 1 96 ? 18.578 -12.055 11.68 1 90.75 96 GLN B N 1
ATOM 3228 C CA . GLN B 1 96 ? 19.766 -12.367 10.883 1 90.75 96 GLN B CA 1
ATOM 3229 C C . GLN B 1 96 ? 19.781 -11.57 9.586 1 90.75 96 GLN B C 1
ATOM 3231 O O . GLN B 1 96 ? 20.844 -11.242 9.07 1 90.75 96 GLN B O 1
ATOM 3236 N N . ALA B 1 97 ? 18.625 -11.289 9.055 1 90.25 97 ALA B N 1
ATOM 3237 C CA . ALA B 1 97 ? 18.531 -10.531 7.812 1 90.25 97 ALA B CA 1
ATOM 3238 C C . ALA B 1 97 ? 18.938 -9.07 8.031 1 90.25 97 ALA B C 1
ATOM 3240 O O . ALA B 1 97 ? 19.391 -8.406 7.098 1 90.25 97 ALA B O 1
ATOM 3241 N N . PHE B 1 98 ? 18.641 -8.594 9.227 1 86.62 98 PHE B N 1
ATOM 3242 C CA . PHE B 1 98 ? 19 -7.23 9.602 1 86.62 98 PHE B CA 1
ATOM 3243 C C . PHE B 1 98 ? 19.609 -7.195 11 1 86.62 98 PHE B C 1
ATOM 3245 O O . PHE B 1 98 ? 18.953 -6.77 11.953 1 86.62 98 PHE B O 1
ATOM 3252 N N . PRO B 1 99 ? 20.828 -7.488 11.195 1 80.75 99 PRO B N 1
ATOM 3253 C CA . PRO B 1 99 ? 21.453 -7.645 12.516 1 80.75 99 PRO B CA 1
ATOM 3254 C C . PRO B 1 99 ? 21.484 -6.34 13.312 1 80.75 99 PRO B C 1
ATOM 3256 O O . PRO B 1 99 ? 21.484 -6.359 14.547 1 80.75 99 PRO B O 1
ATOM 3259 N N . SER B 1 100 ? 21.484 -5.207 12.781 1 78.75 100 SER B N 1
ATOM 3260 C CA . SER B 1 100 ? 21.656 -3.939 13.484 1 78.75 100 SER B CA 1
ATOM 3261 C C . SER B 1 100 ? 20.328 -3.221 13.688 1 78.75 100 SER B C 1
ATOM 3263 O O . SER B 1 100 ? 20.297 -2.068 14.125 1 78.75 100 SER B O 1
ATOM 3265 N N . ILE B 1 101 ? 19.266 -3.959 13.461 1 79.12 101 ILE B N 1
ATOM 3266 C CA . ILE B 1 101 ? 17.969 -3.287 13.516 1 79.12 101 ILE B CA 1
ATOM 3267 C C . ILE B 1 101 ? 17.203 -3.736 14.766 1 79.12 101 ILE B C 1
ATOM 3269 O O . ILE B 1 101 ? 17.25 -4.914 15.125 1 79.12 101 ILE B O 1
ATOM 3273 N N . SER B 1 102 ? 16.516 -2.764 15.445 1 78.88 102 SER B N 1
ATOM 3274 C CA . SER B 1 102 ? 15.758 -3.043 16.656 1 78.88 102 SER B CA 1
ATOM 3275 C C . SER B 1 102 ? 14.539 -3.906 16.344 1 78.88 102 SER B C 1
ATOM 3277 O O . SER B 1 102 ? 14.055 -3.932 15.219 1 78.88 102 SER B O 1
ATOM 3279 N N . ALA B 1 103 ? 14.086 -4.566 17.391 1 80.81 103 ALA B N 1
ATOM 3280 C CA . ALA B 1 103 ? 12.945 -5.473 17.25 1 80.81 103 ALA B CA 1
ATOM 3281 C C . ALA B 1 103 ? 11.695 -4.715 16.797 1 80.81 103 ALA B C 1
ATOM 3283 O O . ALA B 1 103 ? 10.984 -5.156 15.898 1 80.81 103 ALA B O 1
ATOM 3284 N N . PRO B 1 104 ? 11.438 -3.57 17.344 1 75.81 104 PRO B N 1
ATOM 3285 C CA . PRO B 1 104 ? 10.258 -2.826 16.906 1 75.81 104 PRO B CA 1
ATOM 3286 C C . PRO B 1 104 ? 10.328 -2.414 15.438 1 75.81 104 PRO B C 1
ATOM 3288 O O . PRO B 1 104 ? 9.312 -2.416 14.742 1 75.81 104 PRO B O 1
ATOM 3291 N N . SER B 1 105 ? 11.492 -2.088 15.047 1 80.44 105 SER B N 1
ATOM 3292 C CA . SER B 1 105 ? 11.688 -1.718 13.648 1 80.44 105 SER B CA 1
ATOM 3293 C C . SER B 1 105 ? 11.492 -2.916 12.727 1 80.44 105 SER B C 1
ATOM 3295 O O . SER B 1 105 ? 10.945 -2.779 11.633 1 80.44 105 SER B O 1
ATOM 3297 N N . LEU B 1 106 ? 11.93 -4.02 13.188 1 84.88 106 LEU B N 1
ATOM 3298 C CA . LEU B 1 106 ? 11.719 -5.238 12.414 1 84.88 106 LEU B CA 1
ATOM 3299 C C . LEU B 1 106 ? 10.234 -5.562 12.305 1 84.88 106 LEU B C 1
ATOM 3301 O O . LEU B 1 106 ? 9.766 -5.98 11.242 1 84.88 106 LEU B O 1
ATOM 3305 N N . SER B 1 107 ? 9.547 -5.398 13.359 1 83.69 107 SER B N 1
ATOM 3306 C CA . SER B 1 107 ? 8.109 -5.625 13.367 1 83.69 107 SER B CA 1
ATOM 3307 C C . SER B 1 107 ? 7.395 -4.672 12.414 1 83.69 107 SER B C 1
ATOM 3309 O O . SER B 1 107 ? 6.457 -5.062 11.719 1 83.69 107 SER B O 1
ATOM 3311 N N . ALA B 1 108 ? 7.867 -3.422 12.391 1 82 108 ALA B N 1
ATOM 3312 C CA . ALA B 1 108 ? 7.305 -2.434 11.477 1 82 108 ALA B CA 1
ATOM 3313 C C . ALA B 1 108 ? 7.551 -2.828 10.023 1 82 108 ALA B C 1
ATOM 3315 O O . ALA B 1 108 ? 6.664 -2.691 9.172 1 82 108 ALA B O 1
ATOM 3316 N N . LEU B 1 109 ? 8.711 -3.311 9.805 1 87.19 109 LEU B N 1
ATOM 3317 C CA . LEU B 1 109 ? 9.047 -3.77 8.469 1 87.19 109 LEU B CA 1
ATOM 3318 C C . LEU B 1 109 ? 8.188 -4.961 8.062 1 87.19 109 LEU B C 1
ATOM 3320 O O . LEU B 1 109 ? 7.688 -5.02 6.938 1 87.19 109 LEU B O 1
ATOM 3324 N N . SER B 1 110 ? 8.016 -5.852 8.992 1 89.94 110 SER B N 1
ATOM 3325 C CA . SER B 1 110 ? 7.176 -7.02 8.75 1 89.94 110 SER B CA 1
ATOM 3326 C C . SER B 1 110 ? 5.75 -6.609 8.398 1 89.94 110 SER B C 1
ATOM 3328 O O . SER B 1 110 ? 5.152 -7.164 7.473 1 89.94 110 SER B O 1
ATOM 3330 N N . THR B 1 111 ? 5.266 -5.711 9.086 1 84.69 111 THR B N 1
ATOM 3331 C CA . THR B 1 111 ? 3.914 -5.219 8.844 1 84.69 111 THR B CA 1
ATOM 3332 C C . THR B 1 111 ? 3.812 -4.57 7.465 1 84.69 111 THR B C 1
ATOM 3334 O O . THR B 1 111 ? 2.846 -4.797 6.738 1 84.69 111 THR B O 1
ATOM 3337 N N . HIS B 1 112 ? 4.781 -3.855 7.148 1 88.25 112 HIS B N 1
ATOM 3338 C CA . HIS B 1 112 ? 4.824 -3.188 5.852 1 88.25 112 HIS B CA 1
ATOM 3339 C C . HIS B 1 112 ? 4.852 -4.199 4.711 1 88.25 112 HIS B C 1
ATOM 3341 O O . HIS B 1 112 ? 4.07 -4.094 3.762 1 88.25 112 HIS B O 1
ATOM 3347 N N . LEU B 1 113 ? 5.734 -5.105 4.82 1 93.31 113 LEU B N 1
ATOM 3348 C CA . LEU B 1 113 ? 5.879 -6.117 3.783 1 93.31 113 LEU B CA 1
ATOM 3349 C C . LEU B 1 113 ? 4.621 -6.973 3.678 1 93.31 113 LEU B C 1
ATOM 3351 O O . LEU B 1 113 ? 4.207 -7.344 2.574 1 93.31 113 LEU B O 1
ATOM 3355 N N . THR B 1 114 ? 4.023 -7.266 4.809 1 91.94 114 THR B N 1
ATOM 3356 C CA . THR B 1 114 ? 2.76 -7.996 4.824 1 91.94 114 THR B CA 1
ATOM 3357 C C . THR B 1 114 ? 1.688 -7.238 4.043 1 91.94 114 THR B C 1
ATOM 3359 O O . THR B 1 114 ? 0.924 -7.84 3.285 1 91.94 114 THR B O 1
ATOM 3362 N N . SER B 1 115 ? 1.704 -5.973 4.207 1 90.06 115 SER B N 1
ATOM 3363 C CA . SER B 1 115 ? 0.695 -5.16 3.535 1 90.06 115 SER B CA 1
ATOM 3364 C C . SER B 1 115 ? 0.87 -5.203 2.02 1 90.06 115 SER B C 1
ATOM 3366 O O . SER B 1 115 ? -0.111 -5.16 1.275 1 90.06 115 SER B O 1
ATOM 3368 N N . ILE B 1 116 ? 2.066 -5.266 1.567 1 93.31 116 ILE B N 1
ATOM 3369 C CA . ILE B 1 116 ? 2.338 -5.316 0.135 1 93.31 116 ILE B CA 1
ATOM 3370 C C . ILE B 1 116 ? 1.79 -6.613 -0.45 1 93.31 116 ILE B C 1
ATOM 3372 O O . ILE B 1 116 ? 1.084 -6.598 -1.46 1 93.31 116 ILE B O 1
ATOM 3376 N N . VAL B 1 117 ? 2.047 -7.676 0.188 1 94.94 117 VAL B N 1
ATOM 3377 C CA . VAL B 1 117 ? 1.612 -8.984 -0.285 1 94.94 117 VAL B CA 1
ATOM 3378 C C . VAL B 1 117 ? 0.091 -9.086 -0.204 1 94.94 117 VAL B C 1
ATOM 3380 O O . VAL B 1 117 ? -0.564 -9.484 -1.17 1 94.94 117 VAL B O 1
ATOM 3383 N N . THR B 1 118 ? -0.433 -8.664 0.874 1 91.31 118 THR B N 1
ATOM 3384 C CA . THR B 1 118 ? -1.861 -8.805 1.136 1 91.31 118 THR B CA 1
ATOM 3385 C C . THR B 1 118 ? -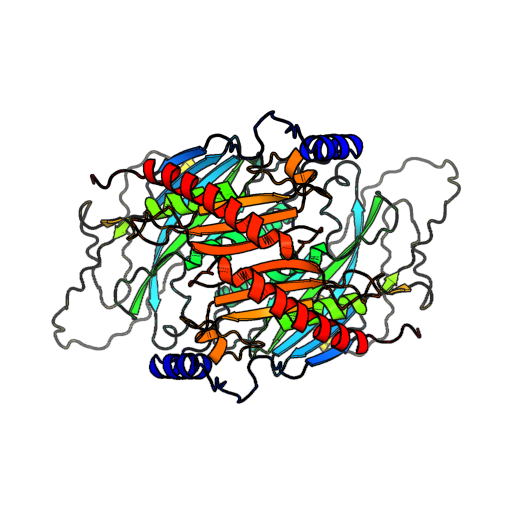2.672 -7.926 0.186 1 91.31 118 THR B C 1
ATOM 3387 O O . THR B 1 118 ? -3.686 -8.367 -0.361 1 91.31 118 THR B O 1
ATOM 3390 N N . SER B 1 119 ? -2.191 -6.812 -0.057 1 88.44 119 SER B N 1
ATOM 3391 C CA . SER B 1 119 ? -2.984 -5.832 -0.79 1 88.44 119 SER B CA 1
ATOM 3392 C C . SER B 1 119 ? -2.889 -6.059 -2.295 1 88.44 119 SER B C 1
ATOM 3394 O O . SER B 1 119 ? -3.824 -5.746 -3.035 1 88.44 119 SER B O 1
ATOM 3396 N N . HIS B 1 120 ? -1.783 -6.602 -2.686 1 92.38 120 HIS B N 1
ATOM 3397 C CA . HIS B 1 120 ? -1.563 -6.52 -4.125 1 92.38 120 HIS B CA 1
ATOM 3398 C C . HIS B 1 120 ? -1.393 -7.906 -4.738 1 92.38 120 HIS B C 1
ATOM 3400 O O . HIS B 1 120 ? -1.517 -8.07 -5.953 1 92.38 120 HIS B O 1
ATOM 3406 N N . PHE B 1 121 ? -1.085 -8.867 -3.973 1 95 121 PHE B N 1
ATOM 3407 C CA . PHE B 1 121 ? -0.886 -10.203 -4.516 1 95 121 PHE B CA 1
ATOM 3408 C C . PHE B 1 121 ? -2.086 -11.094 -4.215 1 95 121 PHE B C 1
ATOM 3410 O O . PHE B 1 121 ? -2.605 -11.766 -5.105 1 95 121 PHE B O 1
ATOM 3417 N N . ILE B 1 122 ? -2.604 -11.039 -3.047 1 92.69 122 ILE B N 1
ATOM 3418 C CA . ILE B 1 122 ? -3.578 -11.992 -2.52 1 92.69 122 ILE B CA 1
ATOM 3419 C C . ILE B 1 122 ? -4.895 -11.852 -3.279 1 92.69 122 ILE B C 1
ATOM 3421 O O . ILE B 1 122 ? -5.594 -12.844 -3.51 1 92.69 122 ILE B O 1
ATOM 3425 N N . PRO B 1 123 ? -5.285 -10.656 -3.68 1 89.38 123 PRO B N 1
ATOM 3426 C CA . PRO B 1 123 ? -6.551 -10.539 -4.406 1 89.38 123 PRO B CA 1
ATOM 3427 C C . PRO B 1 123 ? -6.574 -11.375 -5.684 1 89.38 123 PRO B C 1
ATOM 3429 O O . PRO B 1 123 ? -7.648 -11.68 -6.207 1 89.38 123 PRO B O 1
ATOM 3432 N N . SER B 1 124 ? -5.445 -11.789 -6.18 1 90.62 124 SER B N 1
ATOM 3433 C CA . SER B 1 124 ? -5.352 -12.555 -7.422 1 90.62 124 SER B CA 1
ATOM 3434 C C . SER B 1 124 ? -5.473 -14.055 -7.156 1 90.62 124 SER B C 1
ATOM 3436 O O . SER B 1 124 ? -5.559 -14.844 -8.094 1 90.62 124 SER B O 1
ATOM 3438 N N . ILE B 1 125 ? -5.445 -14.453 -5.883 1 92.06 125 ILE B N 1
ATOM 3439 C CA . ILE B 1 125 ? -5.566 -15.859 -5.539 1 92.06 125 ILE B CA 1
ATOM 3440 C C . ILE B 1 125 ? -7.039 -16.266 -5.52 1 92.06 125 ILE B C 1
ATOM 3442 O O . ILE B 1 125 ? -7.844 -15.664 -4.805 1 92.06 125 ILE B O 1
ATOM 3446 N N . PRO B 1 126 ? -7.379 -17.203 -6.277 1 88 126 PRO B N 1
ATOM 3447 C CA . PRO B 1 126 ? -8.781 -17.625 -6.328 1 88 126 PRO B CA 1
ATOM 3448 C C . PRO B 1 126 ? -9.227 -18.344 -5.051 1 88 126 PRO B C 1
ATOM 3450 O O . PRO B 1 126 ? -8.398 -18.859 -4.305 1 88 126 PRO B O 1
ATOM 3453 N N . ALA B 1 127 ? -10.547 -18.312 -4.863 1 86.56 127 ALA B N 1
ATOM 3454 C CA . ALA B 1 127 ? -11.117 -19.094 -3.77 1 86.56 127 ALA B CA 1
ATOM 3455 C C . ALA B 1 127 ? -10.922 -20.594 -4 1 86.56 127 ALA B C 1
ATOM 3457 O O . ALA B 1 127 ? -10.781 -21.031 -5.145 1 86.56 127 ALA B O 1
ATOM 3458 N N . LEU B 1 128 ? -10.836 -21.297 -2.928 1 89.62 128 LEU B N 1
ATOM 3459 C CA . LEU B 1 128 ? -10.688 -22.75 -2.977 1 89.62 128 LEU B CA 1
ATOM 3460 C C . LEU B 1 128 ? -11.867 -23.438 -2.309 1 89.62 128 LEU B C 1
ATOM 3462 O O . LEU B 1 128 ? -11.766 -23.891 -1.164 1 89.62 128 LEU B O 1
ATOM 3466 N N . PRO B 1 129 ? -12.938 -23.609 -3.076 1 86.19 129 PRO B N 1
ATOM 3467 C CA . PRO B 1 129 ? -14.156 -24.172 -2.494 1 86.19 129 PRO B CA 1
ATOM 3468 C C . PRO B 1 129 ? -14.078 -25.688 -2.287 1 86.19 129 PRO B C 1
ATOM 3470 O O . PRO B 1 129 ? -13.492 -26.391 -3.109 1 86.19 129 PRO B O 1
ATOM 3473 N N . ILE B 1 130 ? -14.539 -26.109 -1.192 1 84.75 130 ILE B N 1
ATOM 3474 C CA . ILE B 1 130 ? -14.781 -27.531 -0.91 1 84.75 130 ILE B CA 1
ATOM 3475 C C . ILE B 1 130 ? -16.25 -27.859 -1.185 1 84.75 130 ILE B C 1
ATOM 3477 O O . ILE B 1 130 ? -16.547 -28.734 -2.006 1 84.75 130 ILE B O 1
ATOM 3481 N N . LEU B 1 131 ? -17.109 -27.219 -0.385 1 79.88 131 LEU B N 1
ATOM 3482 C CA . LEU B 1 131 ? -18.547 -27.172 -0.595 1 79.88 131 LEU B CA 1
ATOM 3483 C C . LEU B 1 131 ? -19.016 -25.734 -0.827 1 79.88 131 LEU B C 1
ATOM 3485 O O . LEU B 1 131 ? -18.953 -24.906 0.082 1 79.88 131 LEU B O 1
ATOM 3489 N N . PRO B 1 132 ? -19.406 -25.594 -2.105 1 72.94 132 PRO B N 1
ATOM 3490 C CA . PRO B 1 132 ? -19.75 -24.203 -2.432 1 72.94 132 PRO B CA 1
ATOM 3491 C C . PRO B 1 132 ? -20.688 -23.578 -1.41 1 72.94 132 PRO B C 1
ATOM 3493 O O . PRO B 1 132 ? -21.672 -24.203 -0.992 1 72.94 132 PRO B O 1
ATOM 3496 N N . ASN B 1 133 ? -20.266 -22.375 -0.977 1 72.31 133 ASN B N 1
ATOM 3497 C CA . ASN B 1 133 ? -21 -21.484 -0.088 1 72.31 133 ASN B CA 1
ATOM 3498 C C . ASN B 1 133 ? -21.094 -22.047 1.328 1 72.31 133 ASN B C 1
ATOM 3500 O O . ASN B 1 133 ? -21.875 -21.562 2.146 1 72.31 133 ASN B O 1
ATOM 3504 N N . LYS B 1 134 ? -20.391 -23.094 1.558 1 75.62 134 LYS B N 1
ATOM 3505 C CA . LYS B 1 134 ? -20.438 -23.656 2.904 1 75.62 134 LYS B CA 1
ATOM 3506 C C . LYS B 1 134 ? -19.047 -23.844 3.479 1 75.62 134 LYS B C 1
ATOM 3508 O O . LYS B 1 134 ? -18.781 -23.484 4.633 1 75.62 134 LYS B O 1
ATOM 3513 N N . LYS B 1 135 ? -18.188 -24.5 2.668 1 83.38 135 LYS B N 1
ATOM 3514 C CA . LYS B 1 135 ? -16.844 -24.812 3.152 1 83.38 135 LYS B CA 1
ATOM 3515 C C . LYS B 1 135 ? -15.789 -24.422 2.125 1 83.38 135 LYS B C 1
ATOM 3517 O O . LYS B 1 135 ? -15.969 -24.656 0.926 1 83.38 135 LYS B O 1
ATOM 3522 N N . TYR B 1 136 ? -14.719 -23.781 2.617 1 87.94 136 TYR B N 1
ATOM 3523 C CA . TYR B 1 136 ? -13.625 -23.359 1.749 1 87.94 136 TYR B CA 1
ATOM 3524 C C . TYR B 1 136 ? -12.273 -23.688 2.381 1 87.94 136 TYR B C 1
ATOM 3526 O O . TYR B 1 136 ? -12.164 -23.781 3.605 1 87.94 136 TYR B O 1
ATOM 3534 N N . PHE B 1 137 ? -11.281 -23.969 1.526 1 90.75 137 PHE B N 1
ATOM 3535 C CA . PHE B 1 137 ? -9.906 -23.953 1.997 1 90.75 137 PHE B CA 1
ATOM 3536 C C . PHE B 1 137 ? -9.398 -22.531 2.16 1 90.75 137 PHE B C 1
ATOM 3538 O O . PHE B 1 137 ? -9.578 -21.688 1.272 1 90.75 137 PHE B O 1
ATOM 3545 N N . GLN B 1 138 ? -8.93 -22.219 3.266 1 91.81 138 GLN B N 1
ATOM 3546 C CA . GLN B 1 138 ? -8.25 -20.953 3.496 1 91.81 138 GLN B CA 1
ATOM 3547 C C . GLN B 1 138 ? -6.738 -21.141 3.562 1 91.81 138 GLN B C 1
ATOM 3549 O O . GLN B 1 138 ? -6.227 -21.781 4.477 1 91.81 138 GLN B O 1
ATOM 3554 N N . PRO B 1 139 ? -6.016 -20.578 2.625 1 95.19 139 PRO B N 1
ATOM 3555 C CA . PRO B 1 139 ? -4.555 -20.688 2.672 1 95.19 139 PRO B CA 1
ATOM 3556 C C . PRO B 1 139 ? -3.932 -19.781 3.74 1 95.19 139 PRO B C 1
ATOM 3558 O O . PRO B 1 139 ? -4.383 -18.656 3.939 1 95.19 139 PRO B O 1
ATOM 3561 N N . HIS B 1 140 ? -3.029 -20.328 4.453 1 95.69 140 HIS B N 1
ATOM 3562 C CA . HIS B 1 140 ? -2.156 -19.578 5.348 1 95.69 140 HIS B CA 1
ATOM 3563 C C . HIS B 1 140 ? -0.75 -19.469 4.773 1 95.69 140 HIS B C 1
ATOM 3565 O O . HIS B 1 140 ? 0.013 -20.438 4.777 1 95.69 140 HIS B O 1
ATOM 3571 N N . LEU B 1 141 ? -0.458 -18.281 4.309 1 97.56 141 LEU B N 1
ATOM 3572 C CA . LEU B 1 141 ? 0.817 -18 3.658 1 97.56 141 LEU B CA 1
ATOM 3573 C C . LEU B 1 141 ? 1.827 -17.438 4.656 1 97.56 141 LEU B C 1
ATOM 3575 O O . LEU B 1 141 ? 1.609 -16.375 5.234 1 97.56 141 LEU B O 1
ATOM 3579 N N . HIS B 1 142 ? 2.895 -18.203 4.82 1 97.44 142 HIS B N 1
ATOM 3580 C CA . HIS B 1 142 ? 3.967 -17.781 5.711 1 97.44 142 HIS B CA 1
ATOM 3581 C C . HIS B 1 142 ? 5.254 -17.516 4.938 1 97.44 142 HIS B C 1
ATOM 3583 O O . HIS B 1 142 ? 5.785 -18.406 4.285 1 97.44 142 HIS B O 1
ATOM 3589 N N . LEU B 1 143 ? 5.711 -16.297 5.031 1 98.38 143 LEU B N 1
ATOM 3590 C CA . LEU B 1 143 ? 6.961 -15.914 4.383 1 98.38 143 LEU B CA 1
ATOM 3591 C C . LEU B 1 143 ? 8.008 -15.5 5.414 1 98.38 143 LEU B C 1
ATOM 3593 O O . LEU B 1 143 ? 7.688 -14.805 6.383 1 98.38 143 LEU B O 1
ATOM 3597 N N . THR B 1 144 ? 9.211 -16.016 5.234 1 98.19 144 THR B N 1
ATOM 3598 C CA . THR B 1 144 ? 10.312 -15.656 6.129 1 98.19 144 THR B CA 1
ATOM 3599 C C . THR B 1 144 ? 11.5 -15.133 5.332 1 98.19 144 THR B C 1
ATOM 3601 O O . THR B 1 144 ? 12.008 -15.812 4.441 1 98.19 144 THR B O 1
ATOM 3604 N N . VAL B 1 145 ? 11.922 -13.906 5.672 1 97.69 145 VAL B N 1
ATOM 3605 C CA . VAL B 1 145 ? 13.109 -13.32 5.062 1 97.69 145 VAL B CA 1
ATOM 3606 C C . VAL B 1 145 ? 14.359 -13.773 5.82 1 97.69 145 VAL B C 1
ATOM 3608 O O . VAL B 1 145 ? 14.531 -13.438 6.996 1 97.69 145 VAL B O 1
ATOM 3611 N N . LEU B 1 146 ? 15.195 -14.469 5.191 1 96.88 146 LEU B N 1
ATOM 3612 C CA . LEU B 1 146 ? 16.375 -15.047 5.836 1 96.88 146 LEU B CA 1
ATOM 3613 C C . LEU B 1 146 ? 17.578 -14.148 5.664 1 96.88 146 LEU B C 1
ATOM 3615 O O . LEU B 1 146 ? 18.453 -14.109 6.535 1 96.88 146 LEU B O 1
ATOM 3619 N N . SER B 1 147 ? 17.672 -13.539 4.586 1 95.81 147 SER B N 1
ATOM 3620 C CA . SER B 1 147 ? 18.75 -12.609 4.273 1 95.81 147 SER B CA 1
ATOM 3621 C C . SER B 1 147 ? 18.266 -11.477 3.375 1 95.81 147 SER B C 1
ATOM 3623 O O . SER B 1 147 ? 17.297 -11.641 2.629 1 95.81 147 SER B O 1
ATOM 3625 N N . SER B 1 148 ? 18.922 -10.32 3.535 1 93.62 148 SER B N 1
ATOM 3626 C CA . SER B 1 148 ? 18.5 -9.164 2.762 1 93.62 148 SER B CA 1
ATOM 3627 C C . SER B 1 148 ? 19.688 -8.469 2.107 1 93.62 148 SER B C 1
ATOM 3629 O O . SER B 1 148 ? 20.641 -8.094 2.787 1 93.62 148 SER B O 1
ATOM 3631 N N . SER B 1 149 ? 19.641 -8.414 0.844 1 93.5 149 SER B N 1
ATOM 3632 C CA . SER B 1 149 ? 20.609 -7.641 0.057 1 93.5 149 SER B CA 1
ATOM 3633 C C . SER B 1 149 ? 19.891 -6.719 -0.932 1 93.5 149 SER B C 1
ATOM 3635 O O . SER B 1 149 ? 20.328 -6.566 -2.072 1 93.5 149 SER B O 1
ATOM 3637 N N . GLY B 1 150 ? 18.75 -6.281 -0.572 1 93.69 150 GLY B N 1
ATOM 3638 C CA . GLY B 1 150 ? 18 -5.359 -1.402 1 93.69 150 GLY B CA 1
ATOM 3639 C C . GLY B 1 150 ? 16.797 -6.004 -2.07 1 93.69 150 GLY B C 1
ATOM 3640 O O . GLY B 1 150 ? 16.703 -7.23 -2.121 1 93.69 150 GLY B O 1
ATOM 3641 N N . ASN B 1 151 ? 15.867 -5.168 -2.451 1 95.81 151 ASN B N 1
ATOM 3642 C CA . ASN B 1 151 ? 14.688 -5.531 -3.227 1 95.81 151 ASN B CA 1
ATOM 3643 C C . ASN B 1 151 ? 13.93 -6.688 -2.584 1 95.81 151 ASN B C 1
ATOM 3645 O O . ASN B 1 151 ? 13.578 -7.656 -3.26 1 95.81 151 ASN B O 1
ATOM 3649 N N . ILE B 1 152 ? 13.609 -6.59 -1.409 1 96.44 152 ILE B N 1
ATOM 3650 C CA . ILE B 1 152 ? 12.945 -7.625 -0.625 1 96.44 152 ILE B CA 1
ATOM 3651 C C . ILE B 1 152 ? 11.539 -7.863 -1.166 1 96.44 152 ILE B C 1
ATOM 3653 O O . ILE B 1 152 ? 11.117 -9.008 -1.341 1 96.44 152 ILE B O 1
ATOM 3657 N N . PRO B 1 153 ? 10.773 -6.816 -1.543 1 97.19 153 PRO B N 1
ATOM 3658 C CA . PRO B 1 153 ? 9.406 -7.043 -2.018 1 97.19 153 PRO B CA 1
ATOM 3659 C C . PRO B 1 153 ? 9.344 -7.98 -3.223 1 97.19 153 PRO B C 1
ATOM 3661 O O . PRO B 1 153 ? 8.484 -8.859 -3.281 1 97.19 153 PRO B O 1
ATOM 3664 N N . SER B 1 154 ? 10.242 -7.84 -4.109 1 97.81 154 SER B N 1
ATOM 3665 C CA . SER B 1 154 ? 10.242 -8.703 -5.285 1 97.81 154 SER B CA 1
ATOM 3666 C C . SER B 1 154 ? 10.516 -10.156 -4.91 1 97.81 154 SER B C 1
ATOM 3668 O O . SER B 1 154 ? 9.875 -11.062 -5.434 1 97.81 154 SER B O 1
ATOM 3670 N N . ALA B 1 155 ? 11.469 -10.32 -4.062 1 98.06 155 ALA B N 1
ATOM 3671 C CA . ALA B 1 155 ? 11.766 -11.68 -3.6 1 98.06 155 ALA B CA 1
ATOM 3672 C C . ALA B 1 155 ? 10.562 -12.297 -2.896 1 98.06 155 ALA B C 1
ATOM 3674 O O . ALA B 1 155 ? 10.266 -13.477 -3.078 1 98.06 155 ALA B O 1
ATOM 3675 N N . LEU B 1 156 ? 9.906 -11.484 -2.113 1 98.12 156 LEU B N 1
ATOM 3676 C CA . LEU B 1 156 ? 8.734 -11.938 -1.384 1 98.12 156 LEU B CA 1
ATOM 3677 C C . LEU B 1 156 ? 7.641 -12.398 -2.344 1 98.12 156 LEU B C 1
ATOM 3679 O O . LEU B 1 156 ? 7.07 -13.477 -2.17 1 98.12 156 LEU B O 1
ATOM 3683 N N . ILE B 1 157 ? 7.336 -11.617 -3.301 1 98.5 157 ILE B N 1
AT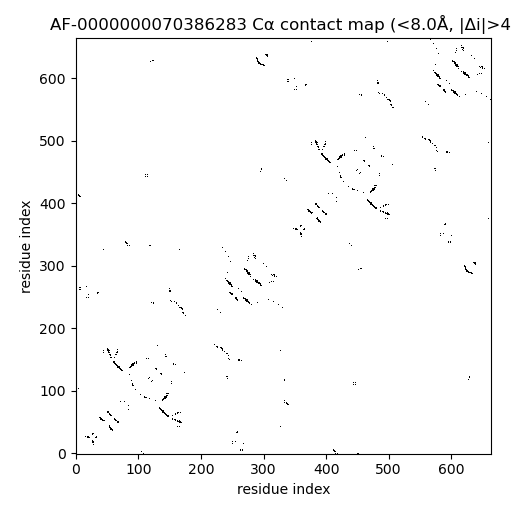OM 3684 C CA . ILE B 1 157 ? 6.254 -11.906 -4.234 1 98.5 157 ILE B CA 1
ATOM 3685 C C . ILE B 1 157 ? 6.617 -13.133 -5.074 1 98.5 157 ILE B C 1
ATOM 3687 O O . ILE B 1 157 ? 5.762 -13.977 -5.359 1 98.5 157 ILE B O 1
ATOM 3691 N N . LEU B 1 158 ? 7.898 -13.219 -5.445 1 98.5 158 LEU B N 1
ATOM 3692 C CA . LEU B 1 158 ? 8.344 -14.391 -6.188 1 98.5 158 LEU B CA 1
ATOM 3693 C C . LEU B 1 158 ? 8.172 -15.656 -5.352 1 98.5 158 LEU B C 1
ATOM 3695 O O . LEU B 1 158 ? 7.738 -16.688 -5.867 1 98.5 158 LEU B O 1
ATOM 3699 N N . ALA B 1 159 ? 8.523 -15.57 -4.117 1 98.69 159 ALA B N 1
ATOM 3700 C CA . ALA B 1 159 ? 8.375 -16.719 -3.229 1 98.69 159 ALA B CA 1
ATOM 3701 C C . ALA B 1 159 ? 6.91 -17.094 -3.051 1 98.69 159 ALA B C 1
ATOM 3703 O O . ALA B 1 159 ? 6.559 -18.281 -3.09 1 98.69 159 ALA B O 1
ATOM 3704 N N . ALA B 1 160 ? 6.098 -16.078 -2.807 1 98.56 160 ALA B N 1
ATOM 3705 C CA . ALA B 1 160 ? 4.664 -16.328 -2.68 1 98.56 160 ALA B CA 1
ATOM 3706 C C . ALA B 1 160 ? 4.105 -16.984 -3.941 1 98.56 160 ALA B C 1
ATOM 3708 O O . ALA B 1 160 ? 3.369 -17.969 -3.865 1 98.56 160 ALA B O 1
ATOM 3709 N N . ARG B 1 161 ? 4.438 -16.406 -5.07 1 98.19 161 ARG B N 1
ATOM 3710 C CA . ARG B 1 161 ? 3.992 -16.938 -6.352 1 98.19 161 ARG B CA 1
ATOM 3711 C C . ARG B 1 161 ? 4.418 -18.391 -6.523 1 98.19 161 ARG B C 1
ATOM 3713 O O . ARG B 1 161 ? 3.615 -19.234 -6.926 1 98.19 161 ARG B O 1
ATOM 3720 N N . ALA B 1 162 ? 5.68 -18.641 -6.234 1 98.25 162 ALA B N 1
ATOM 3721 C CA . ALA B 1 162 ? 6.211 -20 -6.383 1 98.25 162 ALA B CA 1
ATOM 3722 C C . ALA B 1 162 ? 5.512 -20.969 -5.434 1 98.25 162 ALA B C 1
ATOM 3724 O O . ALA B 1 162 ? 5.199 -22.094 -5.812 1 98.25 162 ALA B O 1
ATOM 3725 N N . ALA B 1 163 ? 5.301 -20.547 -4.238 1 98.19 163 ALA B N 1
ATOM 3726 C CA . ALA B 1 163 ? 4.621 -21.406 -3.275 1 98.19 163 ALA B CA 1
ATOM 3727 C C . ALA B 1 163 ? 3.205 -21.75 -3.738 1 98.19 163 ALA B C 1
ATOM 3729 O O . ALA B 1 163 ? 2.764 -22.891 -3.629 1 98.19 163 ALA B O 1
ATOM 3730 N N . PHE B 1 164 ? 2.502 -20.766 -4.234 1 97.62 164 PHE B N 1
ATOM 3731 C CA . PHE B 1 164 ? 1.152 -21.016 -4.734 1 97.62 164 PHE B CA 1
ATOM 3732 C C . PHE B 1 164 ? 1.187 -21.891 -5.98 1 97.62 164 PHE B C 1
ATOM 3734 O O . PHE B 1 164 ? 0.268 -22.672 -6.219 1 97.62 164 PHE B O 1
ATOM 3741 N N . ALA B 1 165 ? 2.229 -21.719 -6.797 1 96.31 165 ALA B N 1
ATOM 3742 C CA . ALA B 1 165 ? 2.383 -22.594 -7.961 1 96.31 165 ALA B CA 1
ATOM 3743 C C . ALA B 1 165 ? 2.621 -24.031 -7.539 1 96.31 165 ALA B C 1
ATOM 3745 O O . ALA B 1 165 ? 2.291 -24.969 -8.281 1 96.31 165 ALA B O 1
ATOM 3746 N N . ASP B 1 166 ? 3.199 -24.188 -6.391 1 96 166 ASP B N 1
ATOM 3747 C CA . ASP B 1 166 ? 3.484 -25.5 -5.84 1 96 166 ASP B CA 1
ATOM 3748 C C . ASP B 1 166 ? 2.326 -26 -4.977 1 96 166 ASP B C 1
ATOM 3750 O O . ASP B 1 166 ? 2.402 -27.078 -4.387 1 96 166 ASP B O 1
ATOM 3754 N N . LEU B 1 167 ? 1.3 -25.25 -4.824 1 95.94 167 LEU B N 1
ATOM 3755 C CA . LEU B 1 167 ? 0.211 -25.562 -3.906 1 95.94 167 LEU B CA 1
ATOM 3756 C C . LEU B 1 167 ? -0.592 -26.766 -4.402 1 95.94 167 LEU B C 1
ATOM 3758 O O . LEU B 1 167 ? -1.122 -26.734 -5.516 1 95.94 167 LEU B O 1
ATOM 3762 N N . LYS B 1 168 ? -0.678 -27.781 -3.588 1 93.31 168 LYS B N 1
ATOM 3763 C CA . LYS B 1 168 ? -1.498 -28.953 -3.84 1 93.31 168 LYS B CA 1
ATOM 3764 C C . LYS B 1 168 ? -2.807 -28.891 -3.059 1 93.31 168 LYS B C 1
ATOM 3766 O O . LYS B 1 168 ? -2.805 -28.953 -1.826 1 93.31 168 LYS B O 1
ATOM 3771 N N . VAL B 1 169 ? -3.828 -28.781 -3.789 1 92.06 169 VAL B N 1
ATOM 3772 C CA . VAL B 1 169 ? -5.152 -28.672 -3.186 1 92.06 169 VAL B CA 1
ATOM 3773 C C . VAL B 1 169 ? -5.824 -30.047 -3.172 1 92.06 169 VAL B C 1
ATOM 3775 O O . VAL B 1 169 ? -5.934 -30.703 -4.211 1 92.06 169 VAL B O 1
ATOM 3778 N N . PRO B 1 170 ? -6.289 -30.5 -2.004 1 88.31 170 PRO B N 1
ATOM 3779 C CA . PRO B 1 170 ? -6.988 -31.797 -1.934 1 88.31 170 PRO B CA 1
ATOM 3780 C C . PRO B 1 170 ? -8.289 -31.797 -2.73 1 88.31 170 PRO B C 1
ATOM 3782 O O . PRO B 1 170 ? -9.016 -30.797 -2.752 1 88.31 170 PRO B O 1
ATOM 3785 N N . LYS B 1 171 ? -8.523 -32.875 -3.412 1 81.94 171 LYS B N 1
ATOM 3786 C CA . LYS B 1 171 ? -9.781 -33.062 -4.141 1 81.94 171 LYS B CA 1
ATOM 3787 C C . LYS B 1 171 ? -10.914 -33.469 -3.199 1 81.94 171 LYS B C 1
ATOM 3789 O O . LYS B 1 171 ? -10.711 -34.25 -2.287 1 81.94 171 LYS B O 1
ATOM 3794 N N . THR B 1 172 ? -12.016 -32.688 -3.16 1 70.62 172 THR B N 1
ATOM 3795 C CA . THR B 1 172 ? -13.133 -33 -2.277 1 70.62 172 THR B CA 1
ATOM 3796 C C . THR B 1 172 ? -14.289 -33.594 -3.07 1 70.62 172 THR B C 1
ATOM 3798 O O . THR B 1 172 ? -14.617 -33.125 -4.156 1 70.62 172 THR B O 1
ATOM 3801 N N . LYS B 1 173 ? -14.609 -34.875 -2.801 1 57 173 LYS B N 1
ATOM 3802 C CA . LYS B 1 173 ? -15.789 -35.5 -3.393 1 57 173 LYS B CA 1
ATOM 3803 C C . LYS B 1 173 ? -16.984 -35.438 -2.436 1 57 173 LYS B C 1
ATOM 3805 O O . LYS B 1 173 ? -16.828 -35.75 -1.247 1 57 173 LYS B O 1
ATOM 3810 N N . VAL B 1 174 ? -17.984 -34.656 -2.711 1 51.28 174 VAL B N 1
ATOM 3811 C CA . VAL B 1 174 ? -19.219 -34.625 -1.94 1 51.28 174 VAL B CA 1
ATOM 3812 C C . VAL B 1 174 ? -19.891 -36 -1.993 1 51.28 174 VAL B C 1
ATOM 3814 O O . VAL B 1 174 ? -20.203 -36.5 -3.074 1 51.28 174 VAL B O 1
ATOM 3817 N N . ILE B 1 175 ? -19.656 -36.844 -0.961 1 45.47 175 ILE B N 1
ATOM 3818 C CA . ILE B 1 175 ? -20.406 -38.094 -0.947 1 45.47 175 ILE B CA 1
ATOM 3819 C C . ILE B 1 175 ? -21.781 -37.875 -0.317 1 45.47 175 ILE B C 1
ATOM 3821 O O . ILE B 1 175 ? -21.875 -37.312 0.777 1 45.47 175 ILE B O 1
ATOM 3825 N N . SER B 1 176 ? -22.781 -37.562 -1.029 1 40.03 176 SER B N 1
ATOM 3826 C CA . SER B 1 176 ? -24.156 -37.531 -0.583 1 40.03 176 SER B CA 1
ATOM 3827 C C . SER B 1 176 ? -24.5 -38.688 0.319 1 40.03 176 SER B C 1
ATOM 3829 O O . SER B 1 176 ? -24.359 -39.844 -0.084 1 40.03 176 SER B O 1
ATOM 3831 N N . TRP B 1 177 ? -24.25 -38.719 1.714 1 34.59 177 TRP B N 1
ATOM 3832 C CA . TRP B 1 177 ? -24.859 -39.75 2.537 1 34.59 177 TRP B CA 1
ATOM 3833 C C . TRP B 1 177 ? -26.375 -39.719 2.434 1 34.59 177 TRP B C 1
ATOM 3835 O O . TRP B 1 177 ? -26.984 -38.656 2.539 1 34.59 177 TRP B O 1
ATOM 3845 N N . ALA B 1 178 ? -27.078 -40.688 2 1 32.88 178 ALA B N 1
ATOM 3846 C CA . ALA B 1 178 ? -28.469 -41.031 2.273 1 32.88 178 ALA B CA 1
ATOM 3847 C C . ALA B 1 178 ? -28.734 -41.094 3.773 1 32.88 178 ALA B C 1
ATOM 3849 O O . ALA B 1 178 ? -28.156 -41.906 4.492 1 32.88 178 ALA B O 1
ATOM 3850 N N . GLY B 1 179 ? -28.984 -40 4.613 1 31.39 179 GLY B N 1
ATOM 3851 C CA . GLY B 1 179 ? -29.562 -39.875 5.941 1 31.39 179 GLY B CA 1
ATOM 3852 C C . GLY B 1 179 ? -30.609 -40.938 6.25 1 31.39 179 GLY B C 1
ATOM 3853 O O . GLY B 1 179 ? -31.578 -41.062 5.516 1 31.39 179 GLY B O 1
ATOM 3854 N N . GLU B 1 180 ? -30.219 -42.031 6.816 1 28.12 180 GLU B N 1
ATOM 3855 C CA . GLU B 1 180 ? -31.203 -42.531 7.77 1 28.12 180 GLU B CA 1
ATOM 3856 C C . GLU B 1 180 ? -31.531 -41.469 8.82 1 28.12 180 GLU B C 1
ATOM 3858 O O . GLU B 1 180 ? -30.688 -40.656 9.156 1 28.12 180 GLU B O 1
ATOM 3863 N N . SER B 1 181 ? -32.781 -41.188 9.281 1 27.91 181 SER B N 1
ATOM 3864 C CA . SER B 1 181 ? -33.594 -40.344 10.141 1 27.91 181 SER B CA 1
ATOM 3865 C C . SER B 1 181 ? -33.031 -40.312 11.562 1 27.91 181 SER B C 1
ATOM 3867 O O . SER B 1 181 ? -33.719 -39.812 12.477 1 27.91 181 SER B O 1
ATOM 3869 N N . GLY B 1 182 ? -31.859 -40.812 11.992 1 24.98 182 GLY B N 1
ATOM 3870 C CA . GLY B 1 182 ? -31.844 -40.844 13.445 1 24.98 182 GLY B CA 1
ATOM 3871 C C . GLY B 1 182 ? -31.766 -39.438 14.055 1 24.98 182 GLY B C 1
ATOM 3872 O O . GLY B 1 182 ? -31.469 -38.469 13.359 1 24.98 182 GLY B O 1
ATOM 3873 N N . GLU B 1 183 ? -31.891 -39.25 15.492 1 25.06 183 GLU B N 1
ATOM 3874 C CA . GLU B 1 183 ? -32.156 -38.281 16.531 1 25.06 183 GLU B CA 1
ATOM 3875 C C . GLU B 1 183 ? -31.031 -37.281 16.656 1 25.06 183 GLU B C 1
ATOM 3877 O O . GLU B 1 183 ? -29.891 -37.562 16.312 1 25.06 183 GLU B O 1
ATOM 3882 N N . ASP B 1 184 ? -31.281 -35.969 17.125 1 24.45 184 ASP B N 1
ATOM 3883 C CA . ASP B 1 184 ? -30.906 -34.562 17.297 1 24.45 184 ASP B CA 1
ATOM 3884 C C . ASP B 1 184 ? -29.703 -34.438 18.234 1 24.45 184 ASP B C 1
ATOM 3886 O O . ASP B 1 184 ? -29.469 -33.344 18.781 1 24.45 184 ASP B O 1
ATOM 3890 N N . ALA B 1 185 ? -28.875 -35.438 18.672 1 21.25 185 ALA B N 1
ATOM 3891 C CA . ALA B 1 185 ? -28.172 -35 19.875 1 21.25 185 ALA B CA 1
ATOM 3892 C C . ALA B 1 185 ? -27.047 -34.031 19.5 1 21.25 185 ALA B C 1
ATOM 3894 O O . ALA B 1 185 ? -26.156 -34.375 18.719 1 21.25 185 ALA B O 1
ATOM 3895 N N . ILE B 1 186 ? -27.109 -32.656 19.562 1 24.05 186 ILE B N 1
ATOM 3896 C CA . ILE B 1 186 ? -26.344 -31.422 19.375 1 24.05 186 ILE B CA 1
ATOM 3897 C C . ILE B 1 186 ? -25.188 -31.375 20.375 1 24.05 186 ILE B C 1
ATOM 3899 O O . ILE B 1 186 ? -25.266 -30.656 21.375 1 24.05 186 ILE B O 1
ATOM 3903 N N . ASP B 1 187 ? -24.484 -32.406 20.812 1 21.52 187 ASP B N 1
ATOM 3904 C CA . ASP B 1 187 ? -23.578 -32.125 21.922 1 21.52 187 ASP B CA 1
ATOM 3905 C C . ASP B 1 187 ? -22.406 -31.25 21.438 1 21.52 187 ASP B C 1
ATOM 3907 O O . ASP B 1 187 ? -22.094 -31.219 20.25 1 21.52 187 ASP B O 1
ATOM 3911 N N . GLY B 1 188 ? -21.734 -30.391 22.359 1 21.42 188 GLY B N 1
ATOM 3912 C CA . GLY B 1 188 ? -20.875 -29.25 22.609 1 21.42 188 GLY B CA 1
ATOM 3913 C C . GLY B 1 188 ? -19.422 -29.5 22.25 1 21.42 188 GLY B C 1
ATOM 3914 O O . GLY B 1 188 ? -18.781 -30.375 22.828 1 21.42 188 GLY B O 1
ATOM 3915 N N . VAL B 1 189 ? -19.016 -29.469 20.984 1 21.05 189 VAL B N 1
ATOM 3916 C CA . VAL B 1 189 ? -17.703 -29.844 20.484 1 21.05 189 VAL B CA 1
ATOM 3917 C C . VAL B 1 189 ? -16.641 -28.875 21 1 21.05 189 VAL B C 1
ATOM 3919 O O . VAL B 1 189 ? -16.781 -27.656 20.859 1 21.05 189 VAL B O 1
ATOM 3922 N N . ASP B 1 190 ? -15.859 -29.25 22.031 1 20.39 190 ASP B N 1
ATOM 3923 C CA . ASP B 1 190 ? -14.703 -28.625 22.672 1 20.39 190 ASP B CA 1
ATOM 3924 C C . ASP B 1 190 ? -13.531 -28.531 21.688 1 20.39 190 ASP B C 1
ATOM 3926 O O . ASP B 1 190 ? -13.031 -29.547 21.219 1 20.39 190 ASP B O 1
ATOM 3930 N N . VAL B 1 191 ? -13.438 -27.531 20.828 1 22.97 191 VAL B N 1
ATOM 3931 C CA . VAL B 1 191 ? -12.453 -27.219 19.797 1 22.97 191 VAL B CA 1
ATOM 3932 C C . VAL B 1 191 ? -11.094 -26.953 20.453 1 22.97 191 VAL B C 1
ATOM 3934 O O . VAL B 1 191 ? -10.945 -26.016 21.219 1 22.97 191 VAL B O 1
ATOM 3937 N N . GLY B 1 192 ? -10.219 -27.938 20.734 1 19.75 192 GLY B N 1
ATOM 3938 C CA . GLY B 1 192 ? -8.844 -27.859 21.203 1 19.75 192 GLY B CA 1
ATOM 3939 C C . GLY B 1 192 ? -7.926 -27.125 20.25 1 19.75 192 GLY B C 1
ATOM 3940 O O . GLY B 1 192 ? -8.055 -27.25 19.031 1 19.75 192 GLY B O 1
ATOM 3941 N N . ARG B 1 193 ? -7.348 -25.891 20.578 1 21.94 193 ARG B N 1
ATOM 3942 C CA . ARG B 1 193 ? -6.434 -24.875 20.062 1 21.94 193 ARG B CA 1
ATOM 3943 C C . ARG B 1 193 ? -5.086 -25.484 19.703 1 21.94 193 ARG B C 1
ATOM 3945 O O . ARG B 1 193 ? -4.328 -25.906 20.578 1 21.94 193 ARG B O 1
ATOM 3952 N N . GLY B 1 194 ? -4.867 -26.297 18.656 1 22.55 194 GLY B N 1
ATOM 3953 C CA . GLY B 1 194 ? -3.537 -26.797 18.328 1 22.55 194 GLY B CA 1
ATOM 3954 C C . GLY B 1 194 ? -2.553 -25.688 18.016 1 22.55 194 GLY B C 1
ATOM 3955 O O . GLY B 1 194 ? -2.896 -24.719 17.312 1 22.55 194 GLY B O 1
ATOM 3956 N N . ASP B 1 195 ? -1.546 -25.406 18.859 1 23.33 195 ASP B N 1
ATOM 3957 C CA . ASP B 1 195 ? -0.41 -24.5 19 1 23.33 195 ASP B CA 1
ATOM 3958 C C . ASP B 1 195 ? 0.545 -24.625 17.812 1 23.33 195 ASP B C 1
ATOM 3960 O O . ASP B 1 195 ? 0.986 -25.719 17.469 1 23.33 195 ASP B O 1
ATOM 3964 N N . MET B 1 196 ? 0.429 -23.859 16.766 1 24.52 196 MET B N 1
ATOM 3965 C CA . MET B 1 196 ? 1.332 -23.75 15.633 1 24.52 196 MET B CA 1
ATOM 3966 C C . MET B 1 196 ? 2.756 -23.453 16.094 1 24.52 196 MET B C 1
ATOM 3968 O O . MET B 1 196 ? 3.619 -23.125 15.273 1 24.52 196 MET B O 1
ATOM 3972 N N . SER B 1 197 ? 3.191 -23.5 17.344 1 26.11 197 SER B N 1
ATOM 3973 C CA . SER B 1 197 ? 4.574 -23.344 17.766 1 26.11 197 SER B CA 1
ATOM 3974 C C . SER B 1 197 ? 5.496 -24.328 17.062 1 26.11 197 SER B C 1
ATOM 3976 O O . SER B 1 197 ? 6.719 -24.234 17.156 1 26.11 197 SER B O 1
ATOM 3978 N N . GLY B 1 198 ? 5.051 -25.281 16.406 1 23.88 198 GLY B N 1
ATOM 3979 C CA . GLY B 1 198 ? 5.883 -26.406 16.016 1 23.88 198 GLY B CA 1
ATOM 3980 C C . GLY B 1 198 ? 6.73 -26.125 14.789 1 23.88 198 GLY B C 1
ATOM 3981 O O . GLY B 1 198 ? 7.539 -26.953 14.375 1 23.88 198 GLY B O 1
ATOM 3982 N N . ILE B 1 199 ? 6.406 -25.141 13.945 1 27.72 199 ILE B N 1
ATOM 3983 C CA . ILE B 1 199 ? 7.23 -25.125 12.742 1 27.72 199 ILE B CA 1
ATOM 3984 C C . ILE B 1 199 ? 8.664 -24.75 13.102 1 27.72 199 ILE B C 1
ATOM 3986 O O . ILE B 1 199 ? 9.594 -25 12.336 1 27.72 199 ILE B O 1
ATOM 3990 N N . LYS B 1 200 ? 8.984 -24.016 14.172 1 28.17 200 LYS B N 1
ATOM 3991 C CA . LYS B 1 200 ? 10.391 -23.812 14.523 1 28.17 200 LYS B CA 1
ATOM 3992 C C . LYS B 1 200 ? 11.078 -25.141 14.828 1 28.17 200 LYS B C 1
ATOM 3994 O O . LYS B 1 200 ? 12.281 -25.281 14.602 1 28.17 200 LYS B O 1
ATOM 3999 N N . ALA B 1 201 ? 10.312 -25.969 15.594 1 25.14 201 ALA B N 1
ATOM 4000 C CA . ALA B 1 201 ? 11 -27.156 16.078 1 25.14 201 ALA B CA 1
ATOM 4001 C C . ALA B 1 201 ? 11.32 -28.109 14.938 1 25.14 201 ALA B C 1
ATOM 4003 O O . ALA B 1 201 ? 12.125 -29.031 15.094 1 25.14 201 ALA B O 1
ATOM 4004 N N . ALA B 1 202 ? 10.555 -28.062 13.836 1 27.44 202 ALA B N 1
ATOM 4005 C CA . ALA B 1 202 ? 10.828 -29.172 12.922 1 27.44 202 ALA B CA 1
ATOM 4006 C C . ALA B 1 202 ? 12.211 -29.047 12.305 1 27.44 202 ALA B C 1
ATOM 4008 O O . ALA B 1 202 ? 12.625 -29.906 11.508 1 27.44 202 ALA B O 1
ATOM 4009 N N . ILE B 1 203 ? 12.961 -27.891 12.562 1 26.09 203 ILE B N 1
ATOM 4010 C CA . ILE B 1 203 ? 14.289 -28.031 11.984 1 26.09 203 ILE B CA 1
ATOM 4011 C C . ILE B 1 203 ? 15 -29.219 12.617 1 26.09 203 ILE B C 1
ATOM 4013 O O . ILE B 1 203 ? 15.781 -29.906 11.961 1 26.09 203 ILE B O 1
ATOM 4017 N N . ALA B 1 204 ? 14.945 -29.281 13.961 1 23.31 204 ALA B N 1
ATOM 4018 C CA . ALA B 1 204 ? 15.922 -30.266 14.406 1 23.31 204 ALA B CA 1
ATOM 4019 C C . ALA B 1 204 ? 15.484 -31.672 14.023 1 23.31 204 ALA B C 1
ATOM 4021 O O . ALA B 1 204 ? 16.312 -32.5 13.586 1 23.31 204 ALA B O 1
ATOM 4022 N N . THR B 1 205 ? 14.398 -32.125 14.766 1 23.81 205 THR B N 1
ATOM 4023 C CA . THR B 1 205 ? 14.375 -33.594 14.953 1 23.81 205 THR B CA 1
ATOM 4024 C C . THR B 1 205 ? 13.789 -34.281 13.719 1 23.81 205 THR B C 1
ATOM 4026 O O . THR B 1 205 ? 12.602 -34.125 13.43 1 23.81 205 THR B O 1
ATOM 4029 N N . THR B 1 206 ? 14.414 -34.312 12.578 1 22.78 206 THR B N 1
ATOM 4030 C CA . THR B 1 206 ? 14.133 -35 11.32 1 22.78 206 THR B CA 1
ATOM 4031 C C . THR B 1 206 ? 13.641 -36.438 11.586 1 22.78 206 THR B C 1
ATOM 4033 O O . THR B 1 206 ? 13.281 -37.156 10.656 1 22.78 206 THR B O 1
ATOM 4036 N N . LYS B 1 207 ? 13.844 -37.125 12.773 1 23.62 207 LYS B N 1
ATOM 4037 C CA . LYS B 1 207 ? 13.891 -38.562 12.438 1 23.62 207 LYS B CA 1
ATOM 4038 C C . LYS B 1 207 ? 12.484 -39.125 12.242 1 23.62 207 LYS B C 1
ATOM 4040 O O . LYS B 1 207 ? 12.273 -40 11.406 1 23.62 207 LYS B O 1
ATOM 4045 N N . GLY B 1 208 ? 11.531 -39.031 13.344 1 22.25 208 GLY B N 1
ATOM 4046 C CA . GLY B 1 208 ? 10.656 -40.188 13.438 1 22.25 208 GLY B CA 1
ATOM 4047 C C . GLY B 1 208 ? 9.422 -40.094 12.562 1 22.25 208 GLY B C 1
ATOM 4048 O O . GLY B 1 208 ? 8.977 -38.969 12.25 1 22.25 208 GLY B O 1
ATOM 4049 N N . LYS B 1 209 ? 8.859 -41.156 11.805 1 24.81 209 LYS B N 1
ATOM 4050 C CA . LYS B 1 209 ? 7.98 -41.625 10.734 1 24.81 209 LYS B CA 1
ATOM 4051 C C . LYS B 1 209 ? 6.516 -41.406 11.094 1 24.81 209 LYS B C 1
ATOM 4053 O O . LYS B 1 209 ? 5.617 -41.875 10.398 1 24.81 209 LYS B O 1
ATOM 4058 N N . GLY B 1 210 ? 6.055 -40.844 12.344 1 23.03 210 GLY B N 1
ATOM 4059 C CA . GLY B 1 210 ? 4.68 -41.25 12.602 1 23.03 210 GLY B CA 1
ATOM 4060 C C . GLY B 1 210 ? 3.66 -40.375 11.883 1 23.03 210 GLY B C 1
ATOM 4061 O O . GLY B 1 210 ? 3.801 -39.156 11.844 1 23.03 210 GLY B O 1
ATOM 4062 N N . LYS B 1 211 ? 2.873 -40.906 10.914 1 25.52 211 LYS B N 1
ATOM 4063 C CA . LYS B 1 211 ? 1.77 -40.469 10.062 1 25.52 211 LYS B CA 1
ATOM 4064 C C . LYS B 1 211 ? 0.595 -39.969 10.898 1 25.52 211 LYS B C 1
ATOM 4066 O O . LYS B 1 211 ? -0.072 -40.75 11.578 1 25.52 211 LYS B O 1
ATOM 4071 N N . GLY B 1 212 ? 0.637 -38.844 11.625 1 23.17 212 GLY B N 1
ATOM 4072 C CA . GLY B 1 212 ? -0.475 -38.438 12.477 1 23.17 212 GLY B CA 1
ATOM 4073 C C . GLY B 1 212 ? -1.706 -38.031 11.703 1 23.17 212 GLY B C 1
ATOM 4074 O O . GLY B 1 212 ? -1.608 -37.25 10.75 1 23.17 212 GLY B O 1
ATOM 4075 N N . LYS B 1 213 ? -2.787 -38.844 11.695 1 23.95 213 LYS B N 1
ATOM 4076 C CA . LYS B 1 213 ? -4.164 -38.75 11.227 1 23.95 213 LYS B CA 1
ATOM 4077 C C . LYS B 1 213 ? -4.891 -37.562 11.891 1 23.95 213 LYS B C 1
ATOM 4079 O O . LYS B 1 213 ? -4.969 -37.5 13.117 1 23.95 213 LYS B O 1
ATOM 4084 N N . MET B 1 214 ? -4.871 -36.375 11.375 1 23.97 214 MET B N 1
ATOM 4085 C CA . MET B 1 214 ? -5.66 -35.312 11.977 1 23.97 214 MET B CA 1
ATOM 4086 C C . MET B 1 214 ? -7.148 -35.531 11.703 1 23.97 214 MET B C 1
ATOM 4088 O O . MET B 1 214 ? -7.559 -35.656 10.555 1 23.97 214 MET B O 1
ATOM 4092 N N . ILE B 1 215 ? -7.965 -36.125 12.648 1 24.72 215 ILE B N 1
ATOM 4093 C CA . ILE B 1 215 ? -9.398 -36.406 12.648 1 24.72 215 ILE B CA 1
ATOM 4094 C C . ILE B 1 215 ? -10.172 -35.125 12.938 1 24.72 215 ILE B C 1
ATOM 4096 O O . ILE B 1 215 ? -10.023 -34.531 14.008 1 24.72 215 ILE B O 1
ATOM 4100 N N . ALA B 1 216 ? -10.492 -34.25 12.094 1 25.31 216 ALA B N 1
ATOM 4101 C CA . ALA B 1 216 ? -11.391 -33.156 12.383 1 25.31 216 ALA B CA 1
ATOM 4102 C C . ALA B 1 216 ? -12.82 -33.625 12.594 1 25.31 216 ALA B C 1
ATOM 4104 O O . ALA B 1 216 ? -13.422 -34.219 11.695 1 25.31 216 ALA B O 1
ATOM 4105 N N . ARG B 1 217 ? -13.375 -33.844 13.797 1 25.8 217 ARG B N 1
ATOM 4106 C CA . ARG B 1 217 ? -14.648 -34.406 14.234 1 25.8 217 ARG B CA 1
ATOM 4107 C C . ARG B 1 217 ? -15.773 -33.406 14.086 1 25.8 217 ARG B C 1
ATOM 4109 O O . ARG B 1 217 ? -16.828 -33.531 14.703 1 25.8 217 ARG B O 1
ATOM 4116 N N . GLY B 1 218 ? -15.922 -32.312 13.406 1 28.05 218 GLY B N 1
ATOM 4117 C CA . GLY B 1 218 ? -17.266 -31.781 13.516 1 28.05 218 GLY B CA 1
ATOM 4118 C C . GLY B 1 218 ? -18.344 -32.75 13.055 1 28.05 218 GLY B C 1
ATOM 4119 O O . GLY B 1 218 ? -18.047 -33.75 12.414 1 28.05 218 GLY B O 1
ATOM 4120 N N . SER B 1 219 ? -19.781 -32.688 13.438 1 30.75 219 SER B N 1
ATOM 4121 C CA . SER B 1 219 ? -20.828 -33.688 13.305 1 30.75 219 SER B CA 1
ATOM 4122 C C . SER B 1 219 ? -20.766 -34.344 11.938 1 30.75 219 SER B C 1
ATOM 4124 O O . SER B 1 21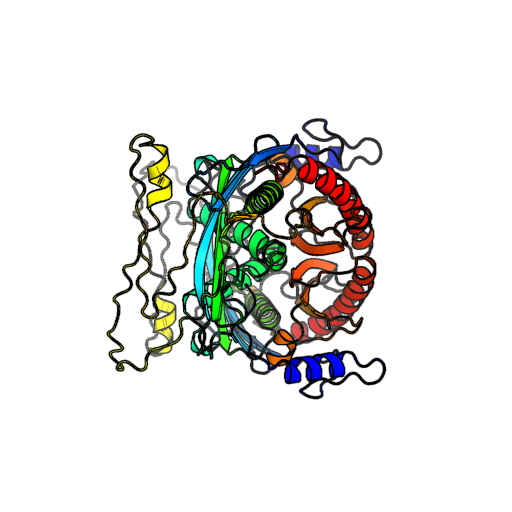9 ? -20.828 -35.562 11.836 1 30.75 219 SER B O 1
ATOM 4126 N N . GLU B 1 220 ? -21.578 -33.719 10.914 1 30.25 220 GLU B N 1
ATOM 4127 C CA . GLU B 1 220 ? -21.656 -34.5 9.688 1 30.25 220 GLU B CA 1
ATOM 4128 C C . GLU B 1 220 ? -20.266 -34.844 9.156 1 30.25 220 GLU B C 1
ATOM 4130 O O . GLU B 1 220 ? -19.438 -33.938 8.938 1 30.25 220 GLU B O 1
ATOM 4135 N N . ASP B 1 221 ? -19.766 -35.969 9.609 1 31.56 221 ASP B N 1
ATOM 4136 C CA . ASP B 1 221 ? -18.5 -36.688 9.383 1 31.56 221 ASP B CA 1
ATOM 4137 C C . ASP B 1 221 ? -18.094 -36.625 7.91 1 31.56 221 ASP B C 1
ATOM 4139 O O . ASP B 1 221 ? -18.547 -37.438 7.102 1 31.56 221 ASP B O 1
ATOM 4143 N N . TRP B 1 222 ? -18.438 -35.5 7.238 1 31.7 222 TRP B N 1
ATOM 4144 C CA . TRP B 1 222 ? -17.938 -35.625 5.879 1 31.7 222 TRP B CA 1
ATOM 4145 C C . TRP B 1 222 ? -16.484 -36.094 5.887 1 31.7 222 TRP B C 1
ATOM 4147 O O . TRP B 1 222 ? -15.648 -35.562 6.617 1 31.7 222 TRP B O 1
ATOM 4157 N N . ASP B 1 223 ? -16.375 -37.438 5.988 1 31.95 223 ASP B N 1
ATOM 4158 C CA . ASP B 1 223 ? -15.055 -38.031 5.801 1 31.95 223 ASP B CA 1
ATOM 4159 C C . ASP B 1 223 ? -14.359 -37.469 4.562 1 31.95 223 ASP B C 1
ATOM 4161 O O . ASP B 1 223 ? -14.953 -37.438 3.48 1 31.95 223 ASP B O 1
ATOM 4165 N N . LEU B 1 224 ? -13.82 -36.25 4.688 1 37.78 224 LEU B N 1
ATOM 4166 C CA . LEU B 1 224 ? -12.906 -35.875 3.604 1 37.78 224 LEU B CA 1
ATOM 4167 C C . LEU B 1 224 ? -11.977 -37.062 3.27 1 37.78 224 LEU B C 1
ATOM 4169 O O . LEU B 1 224 ? -11.305 -37.594 4.152 1 37.78 224 LEU B O 1
ATOM 4173 N N . ASP B 1 225 ? -12.531 -38.031 2.654 1 36.25 225 ASP B N 1
ATOM 4174 C CA . ASP B 1 225 ? -11.578 -39.031 2.188 1 36.25 225 ASP B CA 1
ATOM 4175 C C . ASP B 1 225 ? -10.383 -38.375 1.502 1 36.25 225 ASP B C 1
ATOM 4177 O O . ASP B 1 225 ? -10.531 -37.719 0.474 1 36.25 225 ASP B O 1
ATOM 4181 N N . MET B 1 226 ? -9.484 -37.812 2.344 1 39 226 MET B N 1
ATOM 4182 C CA . MET B 1 226 ? -8.164 -37.531 1.779 1 39 226 MET B CA 1
ATOM 4183 C C . MET B 1 226 ? -7.637 -38.75 1.04 1 39 226 MET B C 1
ATOM 4185 O O . MET B 1 226 ? -7.227 -39.75 1.665 1 39 226 MET B O 1
ATOM 4189 N N . GLU B 1 227 ? -8.312 -39.344 0.158 1 34.34 227 GLU B N 1
ATOM 4190 C CA . GLU B 1 227 ? -7.645 -40.469 -0.472 1 34.34 227 GLU B CA 1
ATOM 4191 C C . GLU B 1 227 ? -6.16 -40.188 -0.682 1 34.34 227 GLU B C 1
ATOM 4193 O O . GLU B 1 227 ? -5.75 -39.031 -0.813 1 34.34 227 GLU B O 1
ATOM 4198 N N . ASP B 1 228 ? -5.211 -41.156 -0.599 1 36.53 228 ASP B N 1
ATOM 4199 C CA . ASP B 1 228 ? -3.77 -41.219 -0.821 1 36.53 228 ASP B CA 1
ATOM 4200 C C . ASP B 1 228 ? -3.312 -40.125 -1.771 1 36.53 228 ASP B C 1
ATOM 4202 O O . ASP B 1 228 ? -4.137 -39.438 -2.381 1 36.53 228 ASP B O 1
ATOM 4206 N N . GLY B 1 229 ? -1.919 -40.094 -2.428 1 43.94 229 GLY B N 1
ATOM 4207 C CA . GLY B 1 229 ? -1.125 -39.406 -3.441 1 43.94 229 GLY B CA 1
ATOM 4208 C C . GLY B 1 229 ? -1.956 -38.875 -4.594 1 43.94 229 GLY B C 1
ATOM 4209 O O . GLY B 1 229 ? -1.506 -38 -5.344 1 43.94 229 GLY B O 1
ATOM 4210 N N . GLU B 1 230 ? -3.072 -39.469 -4.984 1 51.5 230 GLU B N 1
ATOM 4211 C CA . GLU B 1 230 ? -3.785 -39.406 -6.254 1 51.5 230 GLU B CA 1
ATOM 4212 C C . GLU B 1 230 ? -4.863 -38.312 -6.223 1 51.5 230 GLU B C 1
ATOM 4214 O O . GLU B 1 230 ? -5.418 -37.969 -7.266 1 51.5 230 GLU B O 1
ATOM 4219 N N . GLY B 1 231 ? -5.152 -37.562 -5.168 1 73.06 231 GLY B N 1
ATOM 4220 C CA . GLY B 1 231 ? -6.344 -36.719 -5.102 1 73.06 231 GLY B CA 1
ATOM 4221 C C . GLY B 1 231 ? -6.035 -35.25 -4.996 1 73.06 231 GLY B C 1
ATOM 4222 O O . GLY B 1 231 ? -6.883 -34.469 -4.574 1 73.06 231 GLY B O 1
ATOM 4223 N N . VAL B 1 232 ? -4.762 -34.938 -5.125 1 83 232 VAL B N 1
ATOM 4224 C CA . VAL B 1 232 ? -4.473 -33.5 -5.043 1 83 232 VAL B CA 1
ATOM 4225 C C . VAL B 1 232 ? -4.258 -32.938 -6.445 1 83 232 VAL B C 1
ATOM 4227 O O . VAL B 1 232 ? -3.846 -33.656 -7.355 1 83 232 VAL B O 1
ATOM 4230 N N . GLU B 1 233 ? -4.641 -31.797 -6.602 1 88.31 233 GLU B N 1
ATOM 4231 C CA . GLU B 1 233 ? -4.402 -31.062 -7.836 1 88.31 233 GLU B CA 1
ATOM 4232 C C . GLU B 1 233 ? -3.713 -29.734 -7.562 1 88.31 233 GLU B C 1
ATOM 4234 O O . GLU B 1 233 ? -3.908 -29.125 -6.5 1 88.31 233 GLU B O 1
ATOM 4239 N N . PHE B 1 234 ? -2.852 -29.422 -8.453 1 92.5 234 PHE B N 1
ATOM 4240 C CA . PHE B 1 234 ? -2.203 -28.125 -8.328 1 92.5 234 PHE B CA 1
ATOM 4241 C C . PHE B 1 234 ? -3.215 -27 -8.5 1 92.5 234 PHE B C 1
ATOM 4243 O O . PHE B 1 234 ? -4.266 -27.188 -9.117 1 92.5 234 PHE B O 1
ATOM 4250 N N . LEU B 1 235 ? -2.822 -25.844 -7.984 1 92.44 235 LEU B N 1
ATOM 4251 C CA . LEU B 1 235 ? -3.672 -24.672 -8.094 1 92.44 235 LEU B CA 1
ATOM 4252 C C . LEU B 1 235 ? -3.99 -24.359 -9.555 1 92.44 235 LEU B C 1
ATOM 4254 O O . LEU B 1 235 ? -3.086 -24.312 -10.391 1 92.44 235 LEU B O 1
ATOM 4258 N N . GLU B 1 236 ? -5.277 -24.219 -9.773 1 88 236 GLU B N 1
ATOM 4259 C CA . GLU B 1 236 ? -5.688 -23.828 -11.117 1 88 236 GLU B CA 1
ATOM 4260 C C . GLU B 1 236 ? -5.195 -22.422 -11.445 1 88 236 GLU B C 1
ATOM 4262 O O . GLU B 1 236 ? -5.312 -21.5 -10.633 1 88 236 GLU B O 1
ATOM 4267 N N . GLY B 1 237 ? -4.574 -22.234 -12.648 1 89.5 237 GLY B N 1
ATOM 4268 C CA . GLY B 1 237 ? -4.094 -20.922 -13.078 1 89.5 237 GLY B CA 1
ATOM 4269 C C . GLY B 1 237 ? -2.783 -20.531 -12.422 1 89.5 237 GLY B C 1
ATOM 4270 O O . GLY B 1 237 ? -2.5 -19.344 -12.266 1 89.5 237 GLY B O 1
ATOM 4271 N N . ARG B 1 238 ? -2.041 -21.547 -11.977 1 92.38 238 ARG B N 1
ATOM 4272 C CA . ARG B 1 238 ? -0.807 -21.281 -11.242 1 92.38 238 ARG B CA 1
ATOM 4273 C C . ARG B 1 238 ? 0.206 -20.547 -12.125 1 92.38 238 ARG B C 1
ATOM 4275 O O . ARG B 1 238 ? 1.114 -19.891 -11.617 1 92.38 238 ARG B O 1
ATOM 4282 N N . GLU B 1 239 ? 0.045 -20.562 -13.469 1 91.75 239 GLU B N 1
ATOM 4283 C CA . GLU B 1 239 ? 0.956 -19.875 -14.383 1 91.75 239 GLU B CA 1
ATOM 4284 C C . GLU B 1 239 ? 0.535 -18.438 -14.602 1 91.75 239 GLU B C 1
ATOM 4286 O O . GLU B 1 239 ? 1.31 -17.625 -15.117 1 91.75 239 GLU B O 1
ATOM 4291 N N . ALA B 1 240 ? -0.656 -18.094 -14.164 1 92.44 240 ALA B N 1
ATOM 4292 C CA . ALA B 1 240 ? -1.197 -16.766 -14.43 1 92.44 240 ALA B CA 1
ATOM 4293 C C . ALA B 1 240 ? -1.148 -15.891 -13.18 1 92.44 240 ALA B C 1
ATOM 4295 O O . ALA B 1 240 ? -1.808 -14.852 -13.109 1 92.44 240 ALA B O 1
ATOM 4296 N N . LEU B 1 241 ? -0.394 -16.312 -12.227 1 94.56 241 LEU B N 1
ATOM 4297 C CA . LEU B 1 241 ? -0.255 -15.523 -11.008 1 94.56 241 LEU B CA 1
ATOM 4298 C C . LEU B 1 241 ? 0.573 -14.266 -11.266 1 94.56 241 LEU B C 1
ATOM 4300 O O . LEU B 1 241 ? 1.443 -14.266 -12.141 1 94.56 241 LEU B O 1
ATOM 4304 N N . PRO B 1 242 ? 0.411 -13.242 -10.547 1 95.56 242 PRO B N 1
ATOM 4305 C CA . PRO B 1 242 ? 1.075 -11.961 -10.789 1 95.56 242 PRO B CA 1
ATOM 4306 C C . PRO B 1 242 ? 2.559 -11.984 -10.43 1 95.56 242 PRO B C 1
ATOM 4308 O O . PRO B 1 242 ? 2.988 -12.82 -9.625 1 95.56 242 PRO B O 1
ATOM 4311 N N . VAL B 1 243 ? 3.266 -11.133 -11.07 1 97.25 243 VAL B N 1
ATOM 4312 C CA . VAL B 1 243 ? 4.645 -10.828 -10.711 1 97.25 243 VAL B CA 1
ATOM 4313 C C . VAL B 1 243 ? 4.758 -9.359 -10.297 1 97.25 243 VAL B C 1
ATOM 4315 O O . VAL B 1 243 ? 3.883 -8.547 -10.617 1 97.25 243 VAL B O 1
ATOM 4318 N N . LEU B 1 244 ? 5.77 -9.078 -9.547 1 98.38 244 LEU B N 1
ATOM 4319 C CA . LEU B 1 244 ? 6.035 -7.715 -9.102 1 98.38 244 LEU B CA 1
ATOM 4320 C C . LEU B 1 244 ? 7.258 -7.141 -9.812 1 98.38 244 LEU B C 1
ATOM 4322 O O . LEU B 1 244 ? 8.297 -7.793 -9.883 1 98.38 244 LEU B O 1
ATOM 4326 N N . VAL B 1 245 ? 7.109 -6.008 -10.367 1 98.06 245 VAL B N 1
ATOM 4327 C CA . VAL B 1 245 ? 8.219 -5.227 -10.898 1 98.06 245 VAL B CA 1
ATOM 4328 C C . VAL B 1 245 ? 8.375 -3.932 -10.109 1 98.06 245 VAL B C 1
ATOM 4330 O O . VAL B 1 245 ? 7.457 -3.107 -10.062 1 98.06 245 VAL B O 1
ATOM 4333 N N . THR B 1 246 ? 9.469 -3.82 -9.477 1 97.81 246 THR B N 1
ATOM 4334 C CA . THR B 1 246 ? 9.766 -2.598 -8.742 1 97.81 246 THR B CA 1
ATOM 4335 C C . THR B 1 246 ? 10.68 -1.685 -9.555 1 97.81 246 THR B C 1
ATOM 4337 O O . THR B 1 246 ? 11.781 -2.08 -9.938 1 97.81 246 THR B O 1
ATOM 4340 N N . LEU B 1 247 ? 10.234 -0.505 -9.859 1 97.88 247 LEU B N 1
ATOM 4341 C CA . LEU B 1 247 ? 11.039 0.51 -10.539 1 97.88 247 LEU B CA 1
ATOM 4342 C C . LEU B 1 247 ? 11.539 1.556 -9.547 1 97.88 247 LEU B C 1
ATOM 4344 O O . LEU B 1 247 ? 10.742 2.205 -8.867 1 97.88 247 LEU B O 1
ATOM 4348 N N . ASN B 1 248 ? 12.836 1.683 -9.438 1 96.94 248 ASN B N 1
ATOM 4349 C CA . ASN B 1 248 ? 13.445 2.676 -8.562 1 96.94 248 ASN B CA 1
ATOM 4350 C C . ASN B 1 248 ? 13.695 3.99 -9.289 1 96.94 248 ASN B C 1
ATOM 4352 O O . ASN B 1 248 ? 14.289 4 -10.375 1 96.94 248 ASN B O 1
ATOM 4356 N N . MET B 1 249 ? 13.281 5.039 -8.672 1 95.62 249 MET B N 1
ATOM 4357 C CA . MET B 1 249 ? 13.398 6.355 -9.305 1 95.62 249 MET B CA 1
ATOM 4358 C C . MET B 1 249 ? 14.656 7.074 -8.812 1 95.62 249 MET B C 1
ATOM 4360 O O . MET B 1 249 ? 14.891 7.176 -7.609 1 95.62 249 MET B O 1
ATOM 4364 N N . VAL B 1 250 ? 15.414 7.566 -9.773 1 95.81 250 VAL B N 1
ATOM 4365 C CA . VAL B 1 250 ? 16.594 8.367 -9.43 1 95.81 250 VAL B CA 1
ATOM 4366 C C . VAL B 1 250 ? 16.172 9.805 -9.148 1 95.81 250 VAL B C 1
ATOM 4368 O O . VAL B 1 250 ? 15.484 10.43 -9.961 1 95.81 250 VAL B O 1
ATOM 4371 N N . PRO B 1 251 ? 16.562 10.312 -8.016 1 92.44 251 PRO B N 1
ATOM 4372 C CA . PRO B 1 251 ? 16.172 11.68 -7.691 1 92.44 251 PRO B CA 1
ATOM 4373 C C . PRO B 1 251 ? 16.578 12.688 -8.766 1 92.44 251 PRO B C 1
ATOM 4375 O O . PRO B 1 251 ? 17.703 12.617 -9.281 1 92.44 251 PRO B O 1
ATOM 4378 N N . SER B 1 252 ? 15.68 13.594 -9.102 1 89.25 252 SER B N 1
ATOM 4379 C CA . SER B 1 252 ? 15.906 14.695 -10.031 1 89.25 252 SER B CA 1
ATOM 4380 C C . SER B 1 252 ? 16.391 14.195 -11.383 1 89.25 252 SER B C 1
ATOM 4382 O O . SER B 1 252 ? 17.219 14.836 -12.023 1 89.25 252 SER B O 1
ATOM 4384 N N . SER B 1 253 ? 16.125 13 -11.766 1 93.5 253 SER B N 1
ATOM 4385 C CA . SER B 1 253 ? 16.469 12.383 -13.047 1 93.5 253 SER B CA 1
ATOM 4386 C C . SER B 1 253 ? 15.32 11.539 -13.578 1 93.5 253 SER B C 1
ATOM 4388 O O . SER B 1 253 ? 14.531 10.992 -12.805 1 93.5 253 SER B O 1
ATOM 4390 N N . PRO B 1 254 ? 15.156 11.508 -14.867 1 92.88 254 PRO B N 1
ATOM 4391 C CA . PRO B 1 254 ? 14.125 10.633 -15.422 1 92.88 254 PRO B CA 1
ATOM 4392 C C . PRO B 1 254 ? 14.531 9.164 -15.414 1 92.88 254 PRO B C 1
ATOM 4394 O O . PRO B 1 254 ? 13.711 8.289 -15.719 1 92.88 254 PRO B O 1
ATOM 4397 N N . ASN B 1 255 ? 15.781 8.883 -15.062 1 95.75 255 ASN B N 1
ATOM 4398 C CA . ASN B 1 255 ? 16.281 7.512 -15.109 1 95.75 255 ASN B CA 1
ATOM 4399 C C . ASN B 1 255 ? 15.609 6.641 -14.047 1 95.75 255 ASN B C 1
ATOM 4401 O O . ASN B 1 255 ? 15.289 7.121 -12.961 1 95.75 255 ASN B O 1
ATOM 4405 N N . ILE B 1 256 ? 15.32 5.449 -14.414 1 97 256 ILE B N 1
ATOM 4406 C CA . ILE B 1 256 ? 14.805 4.422 -13.516 1 97 256 ILE B CA 1
ATOM 4407 C C . ILE B 1 256 ? 15.648 3.156 -13.633 1 97 256 ILE B C 1
ATOM 4409 O O . ILE B 1 256 ? 16.359 2.971 -14.617 1 97 256 ILE B O 1
ATOM 4413 N N . PHE B 1 257 ? 15.617 2.316 -12.617 1 97.44 257 PHE B N 1
ATOM 4414 C CA . PHE B 1 257 ? 16.391 1.083 -12.68 1 97.44 257 PHE B CA 1
ATOM 4415 C C . PHE B 1 257 ? 15.742 -0.008 -11.844 1 97.44 257 PHE B C 1
ATOM 4417 O O . PHE B 1 257 ? 14.836 0.266 -11.055 1 97.44 257 PHE B O 1
ATOM 4424 N N . LEU B 1 258 ? 16.172 -1.258 -12.094 1 97.5 258 LEU B N 1
ATOM 4425 C CA . LEU B 1 258 ? 15.562 -2.424 -11.453 1 97.5 258 LEU B CA 1
ATOM 4426 C C . LEU B 1 258 ? 16.469 -2.967 -10.352 1 97.5 258 LEU B C 1
ATOM 4428 O O . LEU B 1 258 ? 17.672 -2.684 -10.336 1 97.5 258 LEU B O 1
ATOM 4432 N N . ASP B 1 259 ? 15.859 -3.678 -9.414 1 96.75 259 ASP B N 1
ATOM 4433 C CA . ASP B 1 259 ? 16.562 -4.539 -8.477 1 96.75 259 ASP B CA 1
ATOM 4434 C C . ASP B 1 259 ? 17.703 -3.779 -7.785 1 96.75 259 ASP B C 1
ATOM 4436 O O . ASP B 1 259 ? 18.875 -4.145 -7.922 1 96.75 259 ASP B O 1
ATOM 4440 N N . ALA B 1 260 ? 17.359 -2.867 -7.027 1 96.44 260 ALA B N 1
ATOM 4441 C CA . ALA B 1 260 ? 18.297 -1.981 -6.355 1 96.44 260 ALA B CA 1
ATOM 4442 C C . ALA B 1 260 ? 19.078 -2.727 -5.273 1 96.44 260 ALA B C 1
ATOM 4444 O O . ALA B 1 260 ? 18.5 -3.549 -4.547 1 96.44 260 ALA B O 1
ATOM 4445 N N . THR B 1 261 ? 20.406 -2.414 -5.148 1 94.69 261 THR B N 1
ATOM 4446 C CA . THR B 1 261 ? 21.188 -2.824 -3.99 1 94.69 261 THR B CA 1
ATOM 4447 C C . THR B 1 261 ? 20.797 -2.016 -2.758 1 94.69 261 THR B C 1
ATOM 4449 O O . THR B 1 261 ? 20.109 -0.996 -2.869 1 94.69 261 THR B O 1
ATOM 4452 N N . PRO B 1 262 ? 21.188 -2.486 -1.595 1 92.31 262 PRO B N 1
ATOM 4453 C CA . PRO B 1 262 ? 20.844 -1.729 -0.39 1 92.31 262 PRO B CA 1
ATOM 4454 C C . PRO B 1 262 ? 21.328 -0.285 -0.438 1 92.31 262 PRO B C 1
ATOM 4456 O O . PRO B 1 262 ? 20.625 0.63 -0.014 1 92.31 262 PRO B O 1
ATOM 4459 N N . GLN B 1 263 ? 22.5 -0.046 -0.98 1 92.31 263 GLN B N 1
ATOM 4460 C CA . GLN B 1 263 ? 23.047 1.301 -1.095 1 92.31 263 GLN B CA 1
ATOM 4461 C C . GLN B 1 263 ? 22.234 2.146 -2.072 1 92.31 263 GLN B C 1
ATOM 4463 O O . GLN B 1 263 ? 21.969 3.32 -1.812 1 92.31 263 GLN B O 1
ATOM 4468 N N . GLU B 1 264 ? 21.875 1.512 -3.125 1 94.88 264 GLU B N 1
ATOM 4469 C CA . GLU B 1 264 ? 21.062 2.211 -4.117 1 94.88 264 GLU B CA 1
ATOM 4470 C C . GLU B 1 264 ? 19.688 2.549 -3.564 1 94.88 264 GLU B C 1
ATOM 4472 O O . GLU B 1 264 ? 19.125 3.607 -3.867 1 94.88 264 GLU B O 1
ATOM 4477 N N . GLU B 1 265 ? 19.109 1.651 -2.803 1 92.69 265 GLU B N 1
ATOM 4478 C CA . GLU B 1 265 ? 17.812 1.903 -2.184 1 92.69 265 GLU B CA 1
ATOM 4479 C C . GLU B 1 265 ? 17.875 3.084 -1.22 1 92.69 265 GLU B C 1
ATOM 4481 O O . GLU B 1 265 ? 16.922 3.857 -1.109 1 92.69 265 GLU B O 1
ATOM 4486 N N . SER B 1 266 ? 18.953 3.16 -0.546 1 90.25 266 SER B N 1
ATOM 4487 C CA . SER B 1 266 ? 19.141 4.27 0.384 1 90.25 266 SER B CA 1
ATOM 4488 C C . SER B 1 266 ? 19.281 5.594 -0.357 1 90.25 266 SER B C 1
ATOM 4490 O O . SER B 1 266 ? 18.766 6.617 0.089 1 90.25 266 SER B O 1
ATOM 4492 N N . ALA B 1 267 ? 20 5.566 -1.465 1 92.69 267 ALA B N 1
ATOM 4493 C CA . ALA B 1 267 ? 20.266 6.777 -2.236 1 92.69 267 ALA B CA 1
ATOM 4494 C C . ALA B 1 267 ? 19.047 7.191 -3.049 1 92.69 267 ALA B C 1
ATOM 4496 O O . ALA B 1 267 ? 18.859 8.375 -3.352 1 92.69 267 ALA B O 1
ATOM 4497 N N . CYS B 1 268 ? 18.266 6.215 -3.432 1 93.31 268 CYS B N 1
ATOM 4498 C CA . CYS B 1 268 ? 17.047 6.441 -4.211 1 93.31 268 CYS B CA 1
ATOM 4499 C C . CYS B 1 268 ? 15.828 5.918 -3.475 1 93.31 268 CYS B C 1
ATOM 4501 O O . CYS B 1 268 ? 15.336 4.824 -3.766 1 93.31 268 CYS B O 1
ATOM 4503 N N . PRO B 1 269 ? 15.195 6.742 -2.656 1 90.25 269 PRO B N 1
ATOM 4504 C CA . PRO B 1 269 ? 14.18 6.238 -1.726 1 90.25 269 PRO B CA 1
ATOM 4505 C C . PRO B 1 269 ? 12.797 6.113 -2.365 1 90.25 269 PRO B C 1
ATOM 4507 O O . PRO B 1 269 ? 11.898 5.508 -1.782 1 90.25 269 PRO B O 1
ATOM 4510 N N . THR B 1 270 ? 12.602 6.676 -3.502 1 92.25 270 THR B N 1
ATOM 4511 C CA . THR B 1 270 ? 11.289 6.621 -4.137 1 92.25 270 THR B CA 1
ATOM 4512 C C . THR B 1 270 ? 11.219 5.477 -5.141 1 92.25 270 THR B C 1
ATOM 4514 O O . THR B 1 270 ? 12.125 5.305 -5.961 1 92.25 270 THR B O 1
ATOM 4517 N N . ARG B 1 271 ? 10.18 4.656 -5.012 1 94.56 271 ARG B N 1
ATOM 4518 C CA . ARG B 1 271 ? 10.016 3.527 -5.922 1 94.56 271 ARG B CA 1
ATOM 4519 C C . ARG B 1 271 ? 8.547 3.238 -6.176 1 94.56 271 ARG B C 1
ATOM 4521 O O . ARG B 1 271 ? 7.684 3.615 -5.375 1 94.56 271 ARG B O 1
ATOM 4528 N N . ILE B 1 272 ? 8.258 2.645 -7.266 1 95.56 272 ILE B N 1
ATOM 4529 C CA . ILE B 1 272 ? 6.906 2.238 -7.633 1 95.56 272 ILE B CA 1
ATOM 4530 C C . ILE B 1 272 ? 6.852 0.723 -7.816 1 95.56 272 ILE B C 1
ATOM 4532 O O . ILE B 1 272 ? 7.707 0.143 -8.492 1 95.56 272 ILE B O 1
ATOM 4536 N N . HIS B 1 273 ? 5.98 0.103 -7.121 1 97.06 273 HIS B N 1
ATOM 4537 C CA . HIS B 1 273 ? 5.719 -1.326 -7.234 1 97.06 273 HIS B CA 1
ATOM 4538 C C . HIS B 1 273 ? 4.57 -1.601 -8.203 1 97.06 273 HIS B C 1
ATOM 4540 O O . HIS B 1 273 ? 3.451 -1.126 -7.992 1 97.06 273 HIS B O 1
ATOM 4546 N N . LEU B 1 274 ? 4.867 -2.33 -9.211 1 97.38 274 LEU B N 1
ATOM 4547 C CA . LEU B 1 274 ? 3.871 -2.658 -10.227 1 97.38 274 LEU B CA 1
ATOM 4548 C C . LEU B 1 274 ? 3.615 -4.16 -10.266 1 97.38 274 LEU B C 1
ATOM 4550 O O . LEU B 1 274 ? 4.543 -4.949 -10.469 1 97.38 274 LEU B O 1
ATOM 4554 N N . PHE B 1 275 ? 2.383 -4.543 -10.07 1 97.38 275 PHE B N 1
ATOM 4555 C CA . PHE B 1 275 ? 1.98 -5.941 -10.18 1 97.38 275 PHE B CA 1
ATOM 4556 C C . PHE B 1 275 ? 1.284 -6.199 -11.516 1 97.38 275 PHE B C 1
ATOM 4558 O O . PHE B 1 275 ? 0.332 -5.504 -11.867 1 97.38 275 PHE B O 1
ATOM 4565 N N . PHE B 1 276 ? 1.812 -7.223 -12.211 1 95.81 276 PHE B N 1
ATOM 4566 C CA . PHE B 1 276 ? 1.249 -7.578 -13.508 1 95.81 276 PHE B CA 1
ATOM 4567 C C . PHE B 1 276 ? 0.869 -9.055 -13.547 1 95.81 276 PHE B C 1
ATOM 4569 O O . PHE B 1 276 ? 1.579 -9.898 -12.992 1 95.81 276 PHE B O 1
ATOM 4576 N N . LYS B 1 277 ? -0.199 -9.305 -14.117 1 92.12 277 LYS B N 1
ATOM 4577 C CA . LYS B 1 277 ? -0.6 -10.68 -14.398 1 92.12 277 LYS B CA 1
ATOM 4578 C C . LYS B 1 277 ? -0.846 -10.891 -15.891 1 92.12 277 LYS B C 1
ATOM 4580 O O . LYS B 1 277 ? -1.119 -9.93 -16.625 1 92.12 277 LYS B O 1
ATOM 4585 N N . PRO B 1 278 ? -0.686 -12.086 -16.281 1 89.25 278 PRO B N 1
ATOM 4586 C CA . PRO B 1 278 ? -0.978 -12.344 -17.688 1 89.25 278 PRO B CA 1
ATOM 4587 C C . PRO B 1 278 ? -2.443 -12.102 -18.047 1 89.25 278 PRO B C 1
ATOM 4589 O O . PRO B 1 278 ? -3.33 -12.352 -17.219 1 89.25 278 PRO B O 1
ATOM 4592 N N . SER B 1 279 ? -2.705 -11.461 -19.156 1 79.81 279 SER B N 1
ATOM 4593 C CA . SER B 1 279 ? -4.066 -11.203 -19.609 1 79.81 279 SER B CA 1
ATOM 4594 C C . SER B 1 279 ? -4.82 -12.508 -19.875 1 79.81 279 SER B C 1
ATOM 4596 O O . SER B 1 279 ? -6.016 -12.602 -19.609 1 79.81 279 SER B O 1
ATOM 4598 N N . SER B 1 280 ? -4.16 -13.406 -20.438 1 75 280 SER B N 1
ATOM 4599 C CA . SER B 1 280 ? -4.68 -14.758 -20.656 1 75 280 SER B CA 1
ATOM 4600 C C . SER B 1 280 ? -3.598 -15.805 -20.438 1 75 280 SER B C 1
ATOM 4602 O O . SER B 1 280 ? -2.412 -15.477 -20.344 1 75 280 SER B O 1
ATOM 4604 N N . ALA B 1 281 ? -4.043 -17 -20.234 1 65.94 281 ALA B N 1
ATOM 4605 C CA . ALA B 1 281 ? -3.111 -18.094 -20.016 1 65.94 281 ALA B CA 1
ATOM 4606 C C . ALA B 1 281 ? -2.107 -18.203 -21.156 1 65.94 281 ALA B C 1
ATOM 4608 O O . ALA B 1 281 ? -0.986 -18.688 -20.969 1 65.94 281 ALA B O 1
ATOM 4609 N N . HIS B 1 282 ? -2.475 -17.562 -22.219 1 69.69 282 HIS B N 1
ATOM 4610 C CA . HIS B 1 282 ? -1.645 -17.828 -23.391 1 69.69 282 HIS B CA 1
ATOM 4611 C C . HIS B 1 282 ? -1.031 -16.547 -23.922 1 69.69 282 HIS B C 1
ATOM 4613 O O . HIS B 1 282 ? -0.209 -16.578 -24.844 1 69.69 282 HIS B O 1
ATOM 4619 N N . ASP B 1 283 ? -1.401 -15.484 -23.328 1 77.12 283 ASP B N 1
ATOM 4620 C CA . ASP B 1 283 ? -0.878 -14.219 -23.828 1 77.12 283 ASP B CA 1
ATOM 4621 C C . ASP B 1 283 ? -0.164 -13.438 -22.734 1 77.12 283 ASP B C 1
ATOM 4623 O O . ASP B 1 283 ? -0.811 -12.805 -21.891 1 77.12 283 ASP B O 1
ATOM 4627 N N . ILE B 1 284 ? 1.111 -13.492 -22.844 1 77.81 284 ILE B N 1
ATOM 4628 C CA . ILE B 1 284 ? 1.931 -12.82 -21.844 1 77.81 284 ILE B CA 1
ATOM 4629 C C . ILE B 1 284 ? 2.475 -11.516 -22.406 1 77.81 284 ILE B C 1
ATOM 4631 O O . ILE B 1 284 ? 3.145 -10.758 -21.703 1 77.81 284 ILE B O 1
ATOM 4635 N N . SER B 1 285 ? 2.125 -11.125 -23.641 1 81.25 285 SER B N 1
ATOM 4636 C CA . SER B 1 285 ? 2.701 -9.961 -24.297 1 81.25 285 SER B CA 1
ATOM 4637 C C . SER B 1 285 ? 2.092 -8.672 -23.781 1 81.25 285 SER B C 1
ATOM 4639 O O . SER B 1 285 ? 2.736 -7.617 -23.797 1 81.25 285 SER B O 1
ATOM 4641 N N . LYS B 1 286 ? 0.904 -8.82 -23.281 1 85.56 286 LYS B N 1
ATOM 4642 C CA . LYS B 1 286 ? 0.255 -7.625 -22.734 1 85.56 286 LYS B CA 1
ATOM 4643 C C . LYS B 1 286 ? -0.3 -7.883 -21.344 1 85.56 286 LYS B C 1
ATOM 4645 O O . LYS B 1 286 ? -1.515 -7.984 -21.156 1 85.56 286 LYS B O 1
ATOM 4650 N N . PRO B 1 287 ? 0.666 -7.848 -20.422 1 92.06 287 PRO B N 1
ATOM 4651 C CA . PRO B 1 287 ? 0.196 -8.141 -19.062 1 92.06 287 PRO B CA 1
ATOM 4652 C C . PRO B 1 287 ? -0.721 -7.051 -18.516 1 92.06 287 PRO B C 1
ATOM 4654 O O . PRO B 1 287 ? -0.604 -5.887 -18.891 1 92.06 287 PRO B O 1
ATOM 4657 N N . LYS B 1 288 ? -1.611 -7.473 -17.719 1 90.75 288 LYS B N 1
ATOM 4658 C CA . LYS B 1 288 ? -2.578 -6.566 -17.109 1 90.75 288 LYS B CA 1
ATOM 4659 C C . LYS B 1 288 ? -2.096 -6.086 -15.742 1 90.75 288 LYS B C 1
ATOM 4661 O O . LYS B 1 288 ? -1.562 -6.871 -14.953 1 90.75 288 LYS B O 1
ATOM 4666 N N . LEU B 1 289 ? -2.264 -4.785 -15.523 1 94.12 289 LEU B N 1
ATOM 4667 C CA . LEU B 1 289 ? -1.9 -4.199 -14.234 1 94.12 289 LEU B CA 1
ATOM 4668 C C . LEU B 1 289 ? -2.916 -4.574 -13.164 1 94.12 289 LEU B C 1
ATOM 4670 O O . LEU B 1 289 ? -4.105 -4.281 -13.297 1 94.12 289 LEU B O 1
ATOM 4674 N N . CYS B 1 290 ? -2.48 -5.227 -12.07 1 93 290 CYS B N 1
ATOM 4675 C CA . CYS B 1 290 ? -3.432 -5.641 -11.047 1 93 290 CYS B CA 1
ATOM 4676 C C . CYS B 1 290 ? -3.062 -5.055 -9.688 1 93 290 CYS B C 1
ATOM 4678 O O . CYS B 1 290 ? -3.766 -5.273 -8.695 1 93 290 CYS B O 1
ATOM 4680 N N . GLY B 1 291 ? -2.035 -4.406 -9.602 1 93.38 291 GLY B N 1
ATOM 4681 C CA . GLY B 1 291 ? -1.611 -3.721 -8.391 1 93.38 291 GLY B CA 1
ATOM 4682 C C . GLY B 1 291 ? -0.61 -2.611 -8.656 1 93.38 291 GLY B C 1
ATOM 4683 O O . GLY B 1 291 ? 0.192 -2.699 -9.586 1 93.38 291 GLY B O 1
ATOM 4684 N N . LEU B 1 292 ? -0.629 -1.611 -7.871 1 95.12 292 LEU B N 1
ATOM 4685 C CA . LEU B 1 292 ? 0.233 -0.443 -8 1 95.12 292 LEU B CA 1
ATOM 4686 C C . LEU B 1 292 ? 0.419 0.252 -6.66 1 95.12 292 LEU B C 1
ATOM 4688 O O . LEU B 1 292 ? -0.549 0.466 -5.926 1 95.12 292 LEU B O 1
ATOM 4692 N N . ARG B 1 293 ? 1.65 0.5 -6.367 1 94.31 293 ARG B N 1
ATOM 4693 C CA . ARG B 1 293 ? 1.95 1.182 -5.109 1 94.31 293 ARG B CA 1
ATOM 4694 C C . ARG B 1 293 ? 3.17 2.084 -5.258 1 94.31 293 ARG B C 1
ATOM 4696 O O . ARG B 1 293 ? 4.242 1.63 -5.668 1 94.31 293 ARG B O 1
ATOM 4703 N N . LEU B 1 294 ? 2.967 3.342 -5 1 93.5 294 LEU B N 1
ATOM 4704 C CA . LEU B 1 294 ? 4.062 4.305 -4.977 1 93.5 294 LEU B CA 1
ATOM 4705 C C . LEU B 1 294 ? 4.543 4.551 -3.553 1 93.5 294 LEU B C 1
ATOM 4707 O O . LEU B 1 294 ? 3.736 4.766 -2.646 1 93.5 294 LEU B O 1
ATOM 4711 N N . GLU B 1 295 ? 5.836 4.496 -3.398 1 88.94 295 GLU B N 1
ATOM 4712 C CA . GLU B 1 295 ? 6.434 4.734 -2.088 1 88.94 295 GLU B CA 1
ATOM 4713 C C . GLU B 1 295 ? 7.598 5.723 -2.186 1 88.94 295 GLU B C 1
ATOM 4715 O O . GLU B 1 295 ? 8.32 5.738 -3.182 1 88.94 295 GLU B O 1
ATOM 4720 N N . GLY B 1 296 ? 7.766 6.512 -1.092 1 87.31 296 GLY B N 1
ATOM 4721 C CA . GLY B 1 296 ? 8.883 7.445 -1.042 1 87.31 296 GLY B CA 1
ATOM 4722 C C . GLY B 1 296 ? 8.438 8.891 -0.884 1 87.31 296 GLY B C 1
ATOM 4723 O O . GLY B 1 296 ? 7.25 9.195 -0.996 1 87.31 296 GLY B O 1
ATOM 4724 N N . PRO B 1 297 ? 9.383 9.766 -0.697 1 82.69 297 PRO B N 1
ATOM 4725 C CA . PRO B 1 297 ? 9.062 11.148 -0.346 1 82.69 297 PRO B CA 1
ATOM 4726 C C . PRO B 1 297 ? 8.93 12.055 -1.57 1 82.69 297 PRO B C 1
ATOM 4728 O O . PRO B 1 297 ? 8.336 13.125 -1.487 1 82.69 297 PRO B O 1
ATOM 4731 N N . ASP B 1 298 ? 9.477 11.758 -2.709 1 82.19 298 ASP B N 1
ATOM 4732 C CA . ASP B 1 298 ? 9.633 12.688 -3.82 1 82.19 298 ASP B CA 1
ATOM 4733 C C . ASP B 1 298 ? 8.344 12.781 -4.641 1 82.19 298 ASP B C 1
ATOM 4735 O O . ASP B 1 298 ? 8.148 13.742 -5.387 1 82.19 298 ASP B O 1
ATOM 4739 N N . GLY B 1 299 ? 7.477 11.906 -4.5 1 82.19 299 GLY B N 1
ATOM 4740 C CA . GLY B 1 299 ? 6.297 11.906 -5.352 1 82.19 299 GLY B CA 1
ATOM 4741 C C . GLY B 1 299 ? 6.594 11.523 -6.789 1 82.19 299 GLY B C 1
ATOM 4742 O O . GLY B 1 299 ? 7.652 10.961 -7.078 1 82.19 299 GLY B O 1
ATOM 4743 N N . LEU B 1 300 ? 5.59 11.75 -7.699 1 87.75 300 LEU B N 1
ATOM 4744 C CA . LEU B 1 300 ? 5.688 11.336 -9.094 1 87.75 300 LEU B CA 1
ATOM 4745 C C . LEU B 1 300 ? 4.879 12.266 -10 1 87.75 300 LEU B C 1
ATOM 4747 O O . LEU B 1 300 ? 3.734 12.594 -9.68 1 87.75 300 LEU B O 1
ATOM 4751 N N . ASP B 1 301 ? 5.605 12.766 -10.992 1 86.12 301 ASP B N 1
ATOM 4752 C CA . ASP B 1 301 ? 4.875 13.531 -12 1 86.12 301 ASP B CA 1
ATOM 4753 C C . ASP B 1 301 ? 3.9 12.633 -12.766 1 86.12 301 ASP B C 1
ATOM 4755 O O . ASP B 1 301 ? 4.285 11.578 -13.273 1 86.12 301 ASP B O 1
ATOM 4759 N N . ALA B 1 302 ? 2.729 13.148 -12.922 1 84.06 302 ALA B N 1
ATOM 4760 C CA . ALA B 1 302 ? 1.671 12.367 -13.555 1 84.06 302 ALA B CA 1
ATOM 4761 C C . ALA B 1 302 ? 2.041 12.008 -14.992 1 84.06 302 ALA B C 1
ATOM 4763 O O . ALA B 1 302 ? 1.687 10.938 -15.477 1 84.06 302 ALA B O 1
ATOM 4764 N N . GLY B 1 303 ? 2.711 12.883 -15.625 1 86.5 303 GLY B N 1
ATOM 4765 C CA . GLY B 1 303 ? 3.094 12.664 -17 1 86.5 303 GLY B CA 1
ATOM 4766 C C . GLY B 1 303 ? 4.07 11.516 -17.188 1 86.5 303 GLY B C 1
ATOM 4767 O O . GLY B 1 303 ? 4.195 10.953 -18.266 1 86.5 303 GLY B O 1
ATOM 4768 N N . ARG B 1 304 ? 4.75 11.078 -16.125 1 90.88 304 ARG B N 1
ATOM 4769 C CA . ARG B 1 304 ? 5.762 10.031 -16.188 1 90.88 304 ARG B CA 1
ATOM 4770 C C . ARG B 1 304 ? 5.129 8.656 -15.992 1 90.88 304 ARG B C 1
ATOM 4772 O O . ARG B 1 304 ? 5.758 7.629 -16.281 1 90.88 304 ARG B O 1
ATOM 4779 N N . VAL B 1 305 ? 3.959 8.594 -15.555 1 91.38 305 VAL B N 1
ATOM 4780 C CA . VAL B 1 305 ? 3.359 7.348 -15.086 1 91.38 305 VAL B CA 1
ATOM 4781 C C . VAL B 1 305 ? 3.158 6.395 -16.266 1 91.38 305 VAL B C 1
ATOM 4783 O O . VAL B 1 305 ? 3.432 5.195 -16.156 1 91.38 305 VAL B O 1
ATOM 4786 N N . ARG B 1 306 ? 2.705 6.91 -17.359 1 90.38 306 ARG B N 1
ATOM 4787 C CA . ARG B 1 306 ? 2.469 6.059 -18.516 1 90.38 306 ARG B CA 1
ATOM 4788 C C . ARG B 1 306 ? 3.75 5.348 -18.953 1 90.38 306 ARG B C 1
ATOM 4790 O O . ARG B 1 306 ? 3.74 4.145 -19.219 1 90.38 306 ARG B O 1
ATOM 4797 N N . GLY B 1 307 ? 4.828 6.16 -19.031 1 92.88 307 GLY B N 1
ATOM 4798 C CA . GLY B 1 307 ? 6.105 5.57 -19.391 1 92.88 307 GLY B CA 1
ATOM 4799 C C . GLY B 1 307 ? 6.574 4.512 -18.406 1 92.88 307 GLY B C 1
ATOM 4800 O O . GLY B 1 307 ? 7.125 3.484 -18.812 1 92.88 307 GLY B O 1
ATOM 4801 N N . LEU B 1 308 ? 6.332 4.695 -17.172 1 95.12 308 LEU B N 1
ATOM 4802 C CA . LEU B 1 308 ? 6.707 3.738 -16.141 1 95.12 308 LEU B CA 1
ATOM 4803 C C . LEU B 1 308 ? 5.914 2.443 -16.281 1 95.12 308 LEU B C 1
ATOM 4805 O O . LEU B 1 308 ? 6.469 1.352 -16.141 1 95.12 308 LEU B O 1
ATOM 4809 N N . LEU B 1 309 ? 4.641 2.582 -16.609 1 94.81 309 LEU B N 1
ATOM 4810 C CA . LEU B 1 309 ? 3.783 1.412 -16.766 1 94.81 309 LEU B CA 1
ATOM 4811 C C . LEU B 1 309 ? 4.207 0.589 -17.984 1 94.81 309 LEU B C 1
ATOM 4813 O O . LEU B 1 309 ? 4.223 -0.643 -17.922 1 94.81 309 LEU B O 1
ATOM 4817 N N . GLU B 1 310 ? 4.527 1.27 -19 1 94.19 310 GLU B N 1
ATOM 4818 C CA . GLU B 1 310 ? 4.977 0.573 -20.203 1 94.19 310 GLU B CA 1
ATOM 4819 C C . GLU B 1 310 ? 6.281 -0.175 -19.953 1 94.19 310 GLU B C 1
ATOM 4821 O O . GLU B 1 310 ? 6.426 -1.331 -20.359 1 94.19 310 GLU B O 1
ATOM 4826 N N . GLN B 1 311 ? 7.203 0.506 -19.312 1 95.19 311 GLN B N 1
ATOM 4827 C CA . GLN B 1 311 ? 8.461 -0.141 -18.969 1 95.19 311 GLN B CA 1
ATOM 4828 C C . GLN B 1 311 ? 8.234 -1.324 -18.031 1 95.19 311 GLN B C 1
ATOM 4830 O O . GLN B 1 311 ? 8.836 -2.385 -18.203 1 95.19 311 GLN B O 1
ATOM 4835 N N . GLY B 1 312 ? 7.41 -1.134 -17.047 1 96.44 312 GLY B N 1
ATOM 4836 C CA . GLY B 1 312 ? 7.086 -2.209 -16.125 1 96.44 312 GLY B CA 1
ATOM 4837 C C . GLY B 1 312 ? 6.465 -3.414 -16.797 1 96.44 312 GLY B C 1
ATOM 4838 O O . GLY B 1 312 ? 6.797 -4.555 -16.484 1 96.44 312 GLY B O 1
ATOM 4839 N N . ALA B 1 313 ? 5.578 -3.197 -17.734 1 95.38 313 ALA B N 1
ATOM 4840 C CA . ALA B 1 313 ? 4.906 -4.273 -18.469 1 95.38 313 ALA B CA 1
ATOM 4841 C C . ALA B 1 313 ? 5.906 -5.094 -19.281 1 95.38 313 ALA B C 1
ATOM 4843 O O . ALA B 1 313 ? 5.809 -6.324 -19.328 1 95.38 313 ALA B O 1
ATOM 4844 N N . SER B 1 314 ? 6.797 -4.371 -19.891 1 95.31 314 SER B N 1
ATOM 4845 C CA . SER B 1 314 ? 7.824 -5.051 -20.672 1 95.31 314 SER B CA 1
ATOM 4846 C C . SER B 1 314 ? 8.664 -5.969 -19.797 1 95.31 314 SER B C 1
ATOM 4848 O O . SER B 1 314 ? 8.898 -7.129 -20.141 1 95.31 314 SER B O 1
ATOM 4850 N N . VAL B 1 315 ? 9.086 -5.492 -18.656 1 96.44 315 VAL B N 1
ATOM 4851 C CA . VAL B 1 315 ? 9.891 -6.27 -17.719 1 96.44 315 VAL B CA 1
ATOM 4852 C C . VAL B 1 315 ? 9.07 -7.434 -17.172 1 96.44 315 VAL B C 1
ATOM 4854 O O . VAL B 1 315 ? 9.578 -8.547 -17.031 1 96.44 315 VAL B O 1
ATOM 4857 N N . ALA B 1 316 ? 7.852 -7.164 -16.906 1 96.38 316 ALA B N 1
ATOM 4858 C CA . ALA B 1 316 ? 6.965 -8.18 -16.344 1 96.38 316 ALA B CA 1
ATOM 4859 C C . ALA B 1 316 ? 6.777 -9.344 -17.297 1 96.38 316 ALA B C 1
ATOM 4861 O O . ALA B 1 316 ? 6.766 -10.508 -16.891 1 96.38 316 ALA B O 1
ATOM 4862 N N . SER B 1 317 ? 6.578 -9.047 -18.578 1 95 317 SER B N 1
ATOM 4863 C CA . SER B 1 317 ? 6.398 -10.094 -19.578 1 95 317 SER B CA 1
ATOM 4864 C C . SER B 1 317 ? 7.586 -11.047 -19.609 1 95 317 SER B C 1
ATOM 4866 O O . SER B 1 317 ? 7.41 -12.266 -19.625 1 95 317 SER B O 1
ATOM 4868 N N . GLU B 1 318 ? 8.758 -10.477 -19.531 1 94.75 318 GLU B N 1
ATOM 4869 C CA . GLU B 1 318 ? 9.961 -11.289 -19.516 1 94.75 318 GLU B CA 1
ATOM 4870 C C . GLU B 1 318 ? 10.078 -12.086 -18.219 1 94.75 318 GLU B C 1
ATOM 4872 O O . GLU B 1 318 ? 10.477 -13.25 -18.234 1 94.75 318 GLU B O 1
ATOM 4877 N N . LEU B 1 319 ? 9.742 -11.469 -17.172 1 95.94 319 LEU B N 1
ATOM 4878 C CA . LEU B 1 319 ? 9.828 -12.125 -15.859 1 95.94 319 LEU B CA 1
ATOM 4879 C C . LEU B 1 319 ? 8.844 -13.281 -15.766 1 95.94 319 LEU B C 1
ATOM 4881 O O . LEU B 1 319 ? 9.188 -14.352 -15.258 1 95.94 319 LEU B O 1
ATOM 4885 N N . ILE B 1 320 ? 7.648 -13.07 -16.234 1 95.12 320 ILE B N 1
ATOM 4886 C CA . ILE B 1 320 ? 6.633 -14.109 -16.234 1 95.12 320 ILE B CA 1
ATOM 4887 C C . ILE B 1 320 ? 7.129 -15.32 -17.016 1 95.12 320 ILE B C 1
ATOM 4889 O O . ILE B 1 320 ? 7.008 -16.453 -16.562 1 95.12 320 ILE B O 1
ATOM 4893 N N . LYS B 1 321 ? 7.684 -15.031 -18.156 1 93.31 321 LYS B N 1
ATOM 4894 C CA . LYS B 1 321 ? 8.227 -16.109 -18.984 1 93.31 321 LYS B CA 1
ATOM 4895 C C . LYS B 1 321 ? 9.32 -16.875 -18.234 1 93.31 321 LYS B C 1
ATOM 4897 O O . LYS B 1 321 ? 9.328 -18.109 -18.234 1 93.31 321 LYS B O 1
ATOM 4902 N N . GLU B 1 322 ? 10.148 -16.125 -17.641 1 94.19 322 GLU B N 1
ATOM 4903 C CA . GLU B 1 322 ? 11.289 -16.719 -16.938 1 94.19 322 GLU B CA 1
ATOM 4904 C C . GLU B 1 322 ? 10.828 -17.562 -15.758 1 94.19 322 GLU B C 1
ATOM 4906 O O . GLU B 1 322 ? 11.273 -18.703 -15.586 1 94.19 322 GLU B O 1
ATOM 4911 N N . VAL B 1 323 ? 9.945 -17.094 -14.977 1 94.81 323 VAL B N 1
ATOM 4912 C CA . VAL B 1 323 ? 9.547 -17.781 -13.758 1 94.81 323 VAL B CA 1
ATOM 4913 C C . VAL B 1 323 ? 8.625 -18.953 -14.109 1 94.81 323 VAL B C 1
ATOM 4915 O O . VAL B 1 323 ? 8.633 -19.984 -13.438 1 94.81 323 VAL B O 1
ATOM 4918 N N . ASN B 1 324 ? 7.773 -18.828 -15.141 1 93.38 324 ASN B N 1
ATOM 4919 C CA . ASN B 1 324 ? 6.898 -19.922 -15.562 1 93.38 324 ASN B CA 1
ATOM 4920 C C . ASN B 1 324 ? 7.703 -21.125 -16.047 1 93.38 324 ASN B C 1
ATOM 4922 O O . ASN B 1 324 ? 7.27 -22.266 -15.891 1 93.38 324 ASN B O 1
ATOM 4926 N N . ARG B 1 325 ? 8.875 -20.875 -16.578 1 92.69 325 ARG B N 1
ATOM 4927 C CA . ARG B 1 325 ? 9.742 -21.953 -17.047 1 92.69 325 ARG B CA 1
ATOM 4928 C C . ARG B 1 325 ? 10.258 -22.781 -15.883 1 92.69 325 ARG B C 1
ATOM 4930 O O . ARG B 1 325 ? 10.617 -23.938 -16.047 1 92.69 325 ARG B O 1
ATOM 4937 N N . THR B 1 326 ? 10.266 -22.188 -14.727 1 94.12 326 THR B N 1
ATOM 4938 C CA . THR B 1 326 ? 10.82 -22.875 -13.57 1 94.12 326 THR B CA 1
ATOM 4939 C C . THR B 1 326 ? 9.766 -23.75 -12.891 1 94.12 326 THR B C 1
ATOM 4941 O O . THR B 1 326 ? 10.094 -24.594 -12.055 1 94.12 326 THR B O 1
ATOM 4944 N N . ILE B 1 327 ? 8.508 -23.516 -13.219 1 92.88 327 ILE B N 1
ATOM 4945 C CA . ILE B 1 327 ? 7.434 -24.266 -12.562 1 92.88 327 ILE B CA 1
ATOM 4946 C C . ILE B 1 327 ? 7.531 -25.734 -12.914 1 92.88 327 ILE B C 1
ATOM 4948 O O . ILE B 1 327 ? 7.609 -26.094 -14.094 1 92.88 327 ILE B O 1
ATOM 4952 N N . PRO B 1 328 ? 7.598 -26.562 -11.844 1 84.69 328 PRO B N 1
ATOM 4953 C CA . PRO B 1 328 ? 7.695 -28 -12.125 1 84.69 328 PRO B CA 1
ATOM 4954 C C . PRO B 1 328 ? 6.504 -28.531 -12.922 1 84.69 328 PRO B C 1
ATOM 4956 O O . PRO B 1 328 ? 5.375 -28.078 -12.719 1 84.69 328 PRO B O 1
ATOM 4959 N N . SER B 1 329 ? 6.84 -29.344 -13.961 1 75.62 329 SER B N 1
ATOM 4960 C CA . SER B 1 329 ? 5.816 -29.984 -14.789 1 75.62 329 SER B CA 1
ATOM 4961 C C . SER B 1 329 ? 4.898 -30.859 -13.953 1 75.62 329 SER B C 1
ATOM 4963 O O . SER B 1 329 ? 5.266 -31.266 -12.844 1 75.62 329 SER B O 1
ATOM 4965 N N . LEU B 1 330 ? 3.594 -30.859 -14.328 1 65 330 LEU B N 1
ATOM 4966 C CA . LEU B 1 330 ? 2.535 -31.609 -13.656 1 65 330 LEU B CA 1
ATOM 4967 C C . LEU B 1 330 ? 2.881 -33.094 -13.578 1 65 330 LEU B C 1
ATOM 4969 O O . LEU B 1 330 ? 2.09 -33.875 -13.062 1 65 330 LEU B O 1
ATOM 4973 N N . ASP B 1 331 ? 3.984 -33.625 -14.062 1 51.59 331 ASP B N 1
ATOM 4974 C CA . ASP B 1 331 ? 4.078 -35.062 -14.031 1 51.59 331 ASP B CA 1
ATOM 4975 C C . ASP B 1 331 ? 4.062 -35.594 -12.602 1 51.59 331 ASP B C 1
ATOM 4977 O O . ASP B 1 331 ? 5.027 -35.406 -11.852 1 51.59 331 ASP B O 1
ATOM 4981 N N . ILE B 1 332 ? 2.943 -35.219 -12.008 1 39.81 332 ILE B N 1
ATOM 4982 C CA . ILE B 1 332 ? 2.801 -36.031 -10.805 1 39.81 332 ILE B CA 1
ATOM 4983 C C . ILE B 1 332 ? 2.832 -37.531 -11.188 1 39.81 332 ILE B C 1
ATOM 4985 O O . ILE B 1 332 ? 2.252 -37.938 -12.203 1 39.81 332 ILE B O 1
#

Nearest PDB structures (foldseek):
  2ba0-assembly1_I  TM=7.925E-01  e=1.700E-17  Archaeoglobus fulgidus
  2c39-assembly4_U  TM=8.012E-01  e=5.804E-17  Saccharolobus solfataricus
  3m7n-assembly1_G  TM=7.638E-01  e=3.636E-17  Archaeoglobus fulgidus
  2ba1-assembly1_I  TM=8.127E-01  e=4.239E-16  Archaeoglobus fulgidus
  3dd6-assembly1_A  TM=7.023E-01  e=2.042E-12  unclassified

Radius of gyration: 26.68 Å; Cα contacts (8 Å, |Δi|>4): 1241; chains: 2; bounding box: 69×76×63 Å

Solvent-accessible surface area (backbone atoms only — not comparable to full-atom values): 37169 Å² total; per-residue (Å²): 101,75,73,93,39,64,62,67,52,72,66,54,33,49,51,53,46,50,32,44,43,35,88,85,67,53,42,45,96,84,67,48,58,51,82,44,66,64,61,76,46,79,44,67,62,71,42,84,88,33,40,8,3,10,35,24,30,41,60,66,14,31,28,38,25,38,26,41,74,40,83,41,76,36,50,79,84,49,48,37,40,72,64,74,47,46,68,42,75,42,46,44,60,40,59,78,32,42,76,90,58,54,69,69,56,42,52,48,40,21,52,46,54,32,46,52,46,41,44,41,48,48,55,73,57,74,83,44,70,63,37,85,86,38,28,27,39,22,40,38,38,39,36,37,36,58,30,62,47,30,52,58,68,46,37,48,46,51,14,51,42,43,12,48,46,43,19,47,43,76,53,68,75,84,72,81,72,82,76,74,86,78,86,80,84,79,76,85,80,83,81,80,82,80,74,78,74,52,70,71,55,57,68,69,71,71,74,86,82,79,81,78,80,81,79,82,74,66,80,84,65,69,67,72,62,72,58,72,97,81,38,54,41,61,43,86,63,43,81,43,53,56,47,61,38,55,43,34,37,37,76,100,35,92,44,60,32,32,63,42,42,40,65,50,41,52,52,24,61,28,33,37,40,37,24,32,21,42,64,42,94,83,37,49,87,59,43,35,34,36,19,35,37,36,38,34,64,80,44,46,62,73,84,52,47,60,60,51,50,53,52,43,38,56,53,42,35,54,47,52,56,56,56,52,69,66,53,77,72,80,81,116,102,76,73,95,38,63,62,68,52,71,67,55,32,49,52,52,45,52,32,44,45,36,88,87,66,54,43,46,96,83,67,50,59,52,81,44,65,64,60,76,46,80,44,67,63,70,41,84,89,34,41,8,3,10,34,23,28,41,60,66,14,28,28,38,24,37,27,40,73,41,84,41,78,35,50,80,85,48,47,44,39,73,65,74,48,47,68,43,74,44,44,44,60,40,58,78,31,42,75,89,57,54,69,69,56,41,52,48,40,20,53,46,55,32,45,53,44,41,43,41,49,47,54,72,56,75,85,43,70,63,39,84,86,36,28,27,39,22,41,38,38,38,36,36,35,59,31,61,47,30,53,57,68,46,37,47,46,50,13,51,41,43,11,48,46,44,19,48,43,75,53,70,75,87,72,82,74,83,76,74,85,78,84,81,86,79,77,84,79,81,80,80,83,82,73,77,73,53,72,72,54,57,69,69,72,71,73,84,83,82,82,78,81,84,78,83,74,63,81,85,65,69,66,71,61,73,58,71,96,82,39,54,40,62,44,84,63,43,80,43,53,56,48,61,39,55,44,34,38,38,78,99,35,93,44,59,32,34,62,43,42,41,65,49,40,51,53,25,61,28,33,38,38,38,24,32,21,42,65,41,94,84,37,48,88,60,42,36,34,36,18,36,37,36,39,34,65,81,44,47,62,72,86,51,47,60,59,51,50,54,54,43,38,56,52,41,33,54,48,51,56,56,54,53,69,66,53,77,73,80,81,114

Sequence (664 aa):
MSIPLPALSPAETSYIVTSLAHPSYPTRNDARPLFASRPIQISYGVFPQANGSSQVKLGETEVVCGIKLEVIDITGQQIKDQEKWRTKVEVDVTPQAFPSISAPSLSALSTHLTSIVTSHFIPSIPALPILPNKKYFQPHLHLTVLSSSGNIPSALILAARAAFADLKVPKTKVISWAGESGEDAIDGVDVGRGDMSGIKAAIATTKGKGKGKMIARGSEDWDLDMEDGEGVEFLEGREALPVLVTLNMVPSSPNIFLDATPQEESACPTRIHLFFKPSSAHDISKPKLCGLRLEGPDGLDAGRVRGLLEQGASVASELIKEVNRTIPSLDIMSIPLPALSPAETSYIVTSLAHPSYPTRNDARPLFASRPIQISYGVFPQANGSSQVKLGETEVVCGIKLEVIDITGQQIKDQEKWRTKVEVDVTPQAFPSISAPSLSALSTHLTSIVTSHFIPSIPALPILPNKKYFQPHLHLTVLSSSGNIPSALILAARAAFADLKVPKTKVISWAGESGEDAIDGVDVGRGDMSGIKAAIATTKGKGKGKMIARGSEDWDLDMEDGEGVEFLEGREALPVLVTLNMVPSSPNIFLDATPQEESACPTRIHLFFKPSSAHDISKPKLCGLRLEGPDGLDAGRVRGLLEQGASVASELIKEVNRTIPSLDI

pLDDT: mean 78.46, std 25.39, range [19.75, 98.69]

Foldseek 3Di:
DDDPFDDDDPVLLCVQLCQQQDPPHRAHPVRDDQADFADKDKDWCPDVVALFWIWIDGPPWIKIKGKHWDKDFQPDVRLVVVPPQFEAEWEAEDCQQPVPDDPVVRVVVRVVLRCLCRVFFRVQADWADQDPSTMTIRMYMYMYTNHDFFDNSQRRSLRVLRRLQSRWAFAHDPPPPPDDDDDDPQDDDDPDDPDPPCVVVVVPDPDDDDPDDPCPDDPPPSVRCSPDPPGIDHGPCSLFGKGKWKWFDRPPHLGIGGGDGSSRCVSGVKIKIWIWTAPDPPGLLATDTRDIDIDDDPDDDPVSVVVVVVVRSVSRSVVSVVSSVVRDDPPD/DFDPFDDDDPVLLCVQLCQQQDDPHRAHPVRDDQADFADKDKDWCPDVVALFWIWIDGPNWIKIKGKHWDKDFQPDVRLVVVPPQFEAEWEAEDCQQPVPDDPVVRVVVRVVLRCLCRVFFRVQADWADQDPSTMTIRMYMYMYTNHDFFDNSQRRSLRVLRRLQSRWAFAHDPDPPPDDPDDDPPDDDPPDDPDPPCVVVVVPDPDDDDPDDPLPDDPVSSVRCSPDPPGIDHGPCSLFGKGKWKWFDRPPHLGIGGGDGSSRCVSGVKIKIWIWTAPDPVGLLATDTRDIDIDDDPDDDPVSVVVVVVVRSVSRSVVSVVSSVVRDDPPD

Secondary structure (DSSP, 8-state):
---------HHHHHHHHHHHH-SS----TT---TTPPPPEEEEE---TTSSEEEEEEETTEEEEEEEEEEEEE--HHHHTSGGGGSPEEEEEE-TTTSTTS-HHHHHHHHHHHHHHHHHHTGGGSPPEEEETTTEEEEEEEEEEEEE-SS-HHHHHHHHHHHHHHT-EEEP------------------------TTHHHHTTT--------------SS-------STTSEEEPTTGGG--EEEEEEEPTTSS-EEES--HHHHHH---EEEEEEE-SBTTB-SSPEEEEEEEESSS-B-HHHHHHHHHHHHHHHHHHHHHHHHHSPPS--/---------HHHHHHHHHHHH-SS----TT---TTPPPPEEEEE---TTSSEEEEEEETTEEEEEEEEEEEEE--HHHHTSTTTTSPEEEEEE-TTTSTTS-HHHHHHHHHHHHHHHHHHTGGGSPPEEEETTTEEEEEEEEEEEEE-SS-HHHHHHHHHHHHHHT-EEEP------------------------TTHHHHTTT--------------SS-------STTSEEEPTTGGG--EEEEEEEPTTSS-EEES--HHHHHH---EEEEEEE-SBTTB-SSPEEEEEEEESSS-B-HHHHHHHHHHHHHHHHHHHHHHHHHSPPS--